Protein AF-A0A6C2U5G4-F1 (afdb_monomer)

Secondary structure (DSSP, 8-state):
-EEEEEEEEES-SSS-HHHHHHGGG-SEEEEE-SSSS--HHHHHHHHHHHHHHTPEEEEE---S-GGGTT-S-----HHHHHHHHHHHHHHHHHHHHHTT--EEEEE--HHHHHHHTT-HHHHHHHHHHHHHH-TT-EEEEETT-HHHHHHHHHT-EEEEEEETTB-B-TTSPBPPTTSTTSB---HHHHHHHHHIIIIISEEEBTTSPEEE---SEEEE--SSHHHHHHHHHHHHHHHHTTEEE--TT--PPEEEESSSSEEEEE--S---HHHHHHHHHHHHHHTT-TTEEEEEE-SSEEEEEE-TTT--HHHHHHHHHHSPTT-SPPPPPPEEEEEEB---TTHHHHHHHTT--HHHHHHHHHH--EEEEEE-SSTT-EEEE---GGG-BPPPSS-EEEE-TTEEEEEBTEEEE-SS-EEE-SEEEEE--S-SB-TTSSS-BS--TT-EEEEEE--HHHHHTT-

Solvent-accessible surface area (backbone atoms only — not comparable to full-atom values): 23933 Å² total; per-residue (Å²): 129,54,67,36,15,32,33,33,77,31,26,61,52,93,81,48,61,47,50,64,68,32,49,80,55,41,16,30,37,26,32,24,41,49,34,22,32,32,46,78,65,36,35,45,51,45,49,53,53,28,58,77,64,70,27,42,40,21,29,20,32,35,37,83,31,54,93,60,55,7,54,61,79,74,95,62,53,70,68,56,47,36,50,54,40,50,50,22,41,51,51,48,39,53,50,27,45,78,68,80,44,67,60,47,32,37,33,58,25,58,22,51,36,59,59,29,35,74,30,42,70,61,22,30,55,37,31,41,51,48,34,71,75,40,64,80,37,27,38,48,24,52,31,94,20,29,33,28,52,17,20,30,76,48,44,27,45,51,28,25,32,38,58,42,42,51,32,26,35,83,87,57,44,74,39,57,80,90,43,92,71,17,58,52,84,49,65,70,59,19,51,53,44,40,47,35,23,60,76,67,33,26,40,70,18,66,88,78,45,77,42,83,42,54,48,34,24,36,53,48,60,39,89,42,74,68,40,31,51,49,45,49,52,52,46,54,51,33,52,75,71,59,29,45,76,35,53,56,82,70,69,65,68,44,77,46,76,60,67,85,43,27,39,34,41,30,43,79,91,42,90,41,53,32,40,32,52,50,42,51,19,51,49,60,59,50,61,90,41,85,37,59,76,48,78,49,65,43,56,30,27,33,40,37,30,38,40,60,93,68,40,48,72,67,60,52,51,51,55,57,72,69,51,57,91,66,73,26,82,73,78,80,65,49,79,44,78,41,54,25,28,74,76,23,91,31,31,62,54,54,11,58,76,55,77,45,50,56,68,50,47,54,46,56,55,34,74,33,66,26,41,27,53,28,63,52,103,46,77,45,20,48,47,36,39,65,54,59,76,76,66,50,33,69,52,48,95,71,54,39,82,66,37,58,50,23,32,26,29,33,39,38,71,31,45,41,47,34,36,51,68,39,62,45,32,51,38,33,33,19,36,29,66,64,78,28,46,39,89,87,45,97,70,35,48,71,74,54,68,53,26,32,38,30,39,40,80,43,52,67,70,62,39,60,72,64,102

Radius of gyration: 24.54 Å; Cα contacts (8 Å, |Δi|>4): 1038; chains: 1; bounding box: 60×55×72 Å

Sequence (467 aa):
MRTIDLNADLGELDDGSLDAAVMPFISSANIACGAHAGTPETMRRTVRLARQHGVAIGAHPGYPDPGNFGRTSMALSIDELCAVVCGQVALLKSIAAGEGATVRHVKLHGALYNDLASDYGRSLALCRSIQRLDPALRLIAFSNSATARAAEDAGLVAVHEVFADRAYTSEGRLVPRSQPGAVIHDESASLAQVEMMVLRQKVPTVGSTLLPIQADSVCVHGDNPSAIAFVASLRKFFEKQGIAVQQAGEHRFSFSPLGERSLLARLPSRIAKSTHRRIRGLQLALEGTAGIRELVPCYSELKIDFDPSRVSFDELRHRIEELPEGAAGLPKPRLVEVPVCYDGPDLSLVAQHNGLSVVDVVRLHGESVYWVYMLGFAPGFAYLGGLDARLATPRLESPRLSVPAGSVGIAGNQTGIYPLASPGGWNIIGRTPLTLFNPAAEKPFLFDPGDEVRFVPVSAEAFDAHG

Structure (mmCIF, N/CA/C/O backbone):
data_AF-A0A6C2U5G4-F1
#
_entry.id   AF-A0A6C2U5G4-F1
#
loop_
_atom_site.group_PDB
_atom_site.id
_atom_site.type_symbol
_atom_site.label_atom_id
_atom_site.label_alt_id
_atom_site.label_comp_id
_atom_site.label_asym_id
_atom_site.label_entity_id
_atom_site.label_seq_id
_atom_site.pdbx_PDB_ins_code
_atom_site.Cartn_x
_atom_site.Cartn_y
_atom_site.Cartn_z
_atom_site.occupancy
_atom_site.B_iso_or_equiv
_atom_site.auth_seq_id
_atom_site.auth_comp_id
_atom_site.auth_asym_id
_atom_site.auth_atom_id
_atom_site.pdbx_PDB_model_num
ATOM 1 N N . MET A 1 1 ? -17.140 11.127 1.673 1.00 58.47 1 MET A N 1
ATOM 2 C CA . MET A 1 1 ? -16.569 12.046 2.681 1.00 58.47 1 MET A CA 1
ATOM 3 C C . MET A 1 1 ? -15.061 11.837 2.698 1.00 58.47 1 MET A C 1
ATOM 5 O O . MET A 1 1 ? -14.648 10.696 2.529 1.00 58.47 1 MET A O 1
ATOM 9 N N . ARG A 1 2 ? -14.248 12.898 2.788 1.00 76.56 2 ARG A N 1
ATOM 10 C CA . ARG A 1 2 ? -12.782 12.760 2.859 1.00 76.56 2 ARG A CA 1
ATOM 11 C C . ARG A 1 2 ? -12.395 12.369 4.283 1.00 76.56 2 ARG A C 1
ATOM 13 O O . ARG A 1 2 ? -13.060 12.790 5.225 1.00 76.56 2 ARG A O 1
ATOM 20 N N . THR A 1 3 ? -11.353 11.565 4.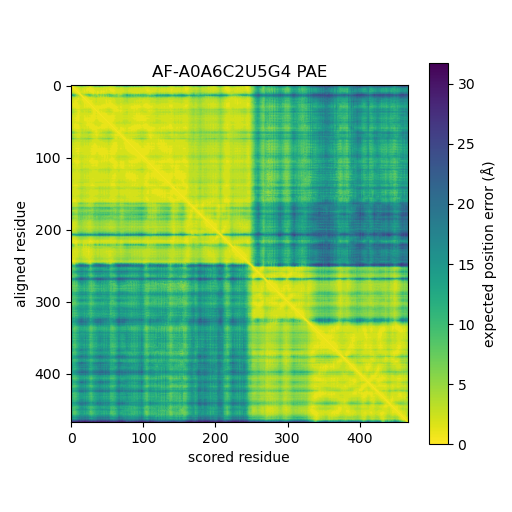430 1.00 86.69 3 THR A N 1
ATOM 21 C CA . THR A 1 3 ? -10.922 11.023 5.720 1.00 86.69 3 THR A CA 1
ATOM 22 C C . THR A 1 3 ? -9.434 11.267 5.904 1.00 86.69 3 THR A C 1
ATOM 24 O O . THR A 1 3 ? -8.699 11.263 4.915 1.00 86.69 3 THR A O 1
ATOM 27 N N . ILE A 1 4 ? -8.995 11.452 7.143 1.00 91.88 4 ILE A N 1
ATOM 28 C CA . ILE A 1 4 ? -7.580 11.570 7.500 1.00 91.88 4 ILE A CA 1
ATOM 29 C C . ILE A 1 4 ? -7.332 10.871 8.832 1.00 91.88 4 ILE A C 1
ATOM 31 O O . ILE A 1 4 ? -8.180 10.918 9.719 1.00 91.88 4 ILE A O 1
ATOM 35 N N . ASP A 1 5 ? -6.179 10.236 8.975 1.00 95.31 5 ASP A N 1
ATOM 36 C CA . ASP A 1 5 ? -5.752 9.679 10.253 1.00 95.31 5 ASP A CA 1
ATOM 37 C C . ASP A 1 5 ? -4.885 10.669 11.022 1.00 95.31 5 ASP A C 1
ATOM 39 O O . ASP A 1 5 ? -4.050 11.364 10.445 1.00 95.31 5 ASP A O 1
ATOM 43 N N . LEU A 1 6 ? -5.082 10.719 12.334 1.00 95.94 6 LEU A N 1
ATOM 44 C CA . LEU A 1 6 ? -4.170 11.356 13.272 1.00 95.94 6 LEU A CA 1
ATOM 45 C C . LEU A 1 6 ? -3.515 10.256 14.097 1.00 95.94 6 LEU A C 1
ATOM 47 O O . LEU A 1 6 ? -4.218 9.551 14.828 1.00 95.94 6 LEU A O 1
ATOM 51 N N . ASN A 1 7 ? -2.193 10.115 13.981 1.00 96.81 7 ASN A N 1
ATOM 52 C CA . ASN A 1 7 ? -1.442 9.104 14.717 1.00 96.81 7 ASN A CA 1
ATOM 53 C C . ASN A 1 7 ? -0.447 9.721 15.706 1.00 96.81 7 ASN A C 1
ATOM 55 O O . ASN A 1 7 ? 0.178 10.733 15.397 1.00 96.81 7 ASN A O 1
ATOM 59 N N . ALA A 1 8 ? -0.293 9.095 16.874 1.00 95.75 8 ALA A N 1
ATOM 60 C CA . ALA A 1 8 ? 0.674 9.500 17.894 1.00 95.75 8 ALA A CA 1
ATOM 61 C C . ALA A 1 8 ? 1.457 8.300 18.435 1.00 95.75 8 ALA A C 1
ATOM 63 O O . ALA A 1 8 ? 0.916 7.197 18.559 1.00 95.75 8 ALA A O 1
ATOM 64 N N . ASP A 1 9 ? 2.719 8.538 18.785 1.00 96.06 9 ASP A N 1
ATOM 65 C CA . ASP A 1 9 ? 3.602 7.555 19.414 1.00 96.06 9 ASP A CA 1
ATOM 66 C C . ASP A 1 9 ? 3.361 7.576 20.933 1.00 96.06 9 ASP A C 1
ATOM 68 O O . ASP A 1 9 ? 3.499 8.624 21.559 1.00 96.06 9 ASP A O 1
ATOM 72 N N . LEU A 1 10 ? 2.929 6.444 21.505 1.00 96.31 10 LEU A N 1
ATOM 73 C CA . LEU A 1 10 ? 2.419 6.312 22.878 1.00 96.31 10 LEU A CA 1
ATOM 74 C C . LEU A 1 10 ? 3.018 5.093 23.599 1.00 96.31 10 LEU A C 1
ATOM 76 O O . LEU A 1 10 ? 3.659 4.226 23.001 1.00 96.31 10 LEU A O 1
ATOM 80 N N . GLY A 1 11 ? 2.767 4.980 24.904 1.00 95.00 11 GLY A N 1
ATOM 81 C CA . GLY A 1 11 ? 3.262 3.877 25.733 1.00 95.00 11 GLY A CA 1
ATOM 82 C C . GLY A 1 11 ? 4.766 3.943 26.002 1.00 95.00 11 GLY A C 1
ATOM 83 O O . GLY A 1 11 ? 5.347 2.959 26.465 1.00 95.00 11 GLY A O 1
ATOM 84 N N . GLU A 1 12 ? 5.383 5.090 25.708 1.00 92.88 12 GLU A N 1
ATOM 85 C CA . GLU A 1 12 ? 6.814 5.350 25.872 1.00 92.88 12 GLU A CA 1
ATOM 86 C C . GLU A 1 12 ? 7.179 5.852 27.277 1.00 92.88 12 GLU A C 1
ATOM 88 O O . GLU A 1 12 ? 8.333 5.733 27.683 1.00 92.88 12 GLU A O 1
ATOM 93 N N . LEU A 1 13 ? 6.203 6.392 28.018 1.00 88.12 13 LEU A N 1
ATOM 94 C CA . LEU A 1 13 ? 6.383 6.960 29.356 1.00 88.12 13 LEU A CA 1
ATOM 95 C C . LEU A 1 13 ? 5.685 6.122 30.432 1.00 88.12 13 LEU A C 1
ATOM 97 O O . LEU A 1 13 ? 4.590 5.588 30.227 1.00 88.12 13 LEU A O 1
ATOM 101 N N . ASP A 1 14 ? 6.288 6.077 31.619 1.00 79.50 14 ASP A N 1
ATOM 102 C CA . ASP A 1 14 ? 5.795 5.260 32.728 1.00 79.50 14 ASP A CA 1
ATOM 103 C C . ASP A 1 14 ? 4.494 5.792 33.339 1.00 79.50 14 ASP A C 1
ATOM 105 O O . ASP A 1 14 ? 3.659 4.986 33.735 1.00 79.50 14 ASP A O 1
ATOM 109 N N . ASP A 1 15 ? 4.237 7.106 33.366 1.00 84.62 15 ASP A N 1
ATOM 110 C CA . ASP A 1 15 ? 3.027 7.666 34.000 1.00 84.62 15 ASP A CA 1
ATOM 111 C C . ASP A 1 15 ? 1.753 7.584 33.134 1.00 84.62 15 ASP A C 1
ATOM 113 O O . ASP A 1 15 ? 0.649 7.475 33.670 1.00 84.62 15 ASP A O 1
ATOM 117 N N . GLY A 1 16 ? 1.888 7.571 31.802 1.00 84.31 16 GLY A N 1
ATOM 118 C CA . GLY A 1 16 ? 0.773 7.506 30.845 1.00 84.31 16 GLY A CA 1
ATOM 119 C C . GLY A 1 16 ? -0.213 8.681 30.900 1.00 84.31 16 GLY A C 1
ATOM 120 O O . GLY A 1 16 ? -1.283 8.608 30.296 1.00 84.31 16 GLY A O 1
ATOM 121 N N . SER A 1 17 ? 0.110 9.753 31.622 1.00 89.00 17 SER A N 1
ATOM 122 C CA . SER A 1 17 ? -0.747 10.931 31.783 1.00 89.00 17 SER A CA 1
ATOM 123 C C . SER A 1 17 ? -0.909 11.690 30.465 1.00 89.00 17 SER A C 1
ATOM 125 O O . SER A 1 17 ? -2.014 12.089 30.097 1.00 89.00 17 SER A O 1
ATOM 127 N N . LEU A 1 18 ? 0.186 11.815 29.716 1.00 90.81 18 LEU A N 1
ATOM 128 C CA . LEU A 1 18 ? 0.208 12.420 28.391 1.00 90.81 18 LEU A CA 1
ATOM 129 C C . LEU A 1 18 ? -0.492 11.544 27.346 1.00 90.81 18 LEU A C 1
ATOM 131 O O . LEU A 1 18 ? -1.281 12.066 26.557 1.00 90.81 18 LEU A O 1
ATOM 135 N N . ASP A 1 19 ? -0.307 10.218 27.409 1.00 93.62 19 ASP A N 1
ATOM 136 C CA . ASP A 1 19 ? -1.062 9.267 26.583 1.00 93.62 19 ASP A CA 1
ATOM 137 C C . ASP A 1 19 ? -2.572 9.477 26.761 1.00 93.62 19 ASP A C 1
ATOM 139 O O . ASP A 1 19 ? -3.305 9.602 25.781 1.00 93.62 19 ASP A O 1
ATOM 143 N N . ALA A 1 20 ? -3.039 9.563 28.013 1.00 94.94 20 ALA A N 1
ATOM 144 C CA . ALA A 1 20 ? -4.447 9.791 28.337 1.00 94.94 20 ALA A CA 1
ATOM 145 C C . ALA A 1 20 ? -4.966 11.136 27.819 1.00 94.94 20 ALA A C 1
ATOM 147 O O . ALA A 1 20 ? -6.109 11.221 27.371 1.00 94.94 20 ALA A O 1
ATOM 148 N N . ALA A 1 21 ? -4.133 12.175 27.849 1.00 95.38 21 ALA A N 1
ATOM 149 C CA . ALA A 1 21 ? -4.515 13.507 27.406 1.00 95.38 21 ALA A CA 1
ATOM 150 C C . ALA A 1 21 ? -4.627 13.628 25.876 1.00 95.38 21 ALA A C 1
ATOM 152 O O . ALA A 1 21 ? -5.499 14.349 25.392 1.00 95.38 21 ALA A O 1
ATOM 153 N N . VAL A 1 22 ? -3.784 12.927 25.108 1.00 95.69 22 VAL A N 1
ATOM 154 C CA . VAL A 1 22 ? -3.800 12.995 23.634 1.00 95.69 22 VAL A CA 1
ATOM 155 C C . VAL A 1 22 ? -4.775 12.000 22.988 1.00 95.69 22 VAL A C 1
ATOM 157 O O . VAL A 1 22 ? -5.325 12.295 21.924 1.00 95.69 22 VAL A O 1
ATOM 160 N N . MET A 1 23 ? -5.049 10.858 23.637 1.00 96.44 23 MET A N 1
ATOM 161 C CA . MET A 1 23 ? -5.893 9.774 23.101 1.00 96.44 23 MET A CA 1
ATOM 162 C C . MET A 1 23 ? -7.252 10.228 22.524 1.00 96.44 23 MET A C 1
ATOM 164 O O . MET A 1 23 ? -7.617 9.749 21.450 1.00 96.44 23 MET A O 1
ATOM 168 N N . PRO A 1 24 ? -8.010 11.158 23.144 1.00 96.38 24 PRO A N 1
ATOM 169 C CA . PRO A 1 24 ? -9.318 11.571 22.625 1.00 96.38 24 PRO A CA 1
ATOM 170 C C . PRO A 1 24 ? -9.262 12.281 21.266 1.00 96.38 24 PRO A C 1
ATOM 172 O O . PRO A 1 24 ? -10.285 12.392 20.587 1.00 96.38 24 PRO A O 1
ATOM 175 N N . PHE A 1 25 ? -8.097 12.805 20.877 1.00 96.31 25 PHE A N 1
ATOM 176 C CA . PHE A 1 25 ? -7.948 13.624 19.676 1.00 96.31 25 PHE A CA 1
ATOM 177 C C . PHE A 1 25 ? -7.418 12.846 18.471 1.00 96.31 25 PHE A C 1
ATOM 179 O O . PHE A 1 25 ? -7.603 13.301 17.342 1.00 96.31 25 PHE A O 1
ATOM 186 N N . ILE A 1 26 ? -6.845 11.663 18.679 1.00 96.50 26 ILE A N 1
ATOM 187 C CA . ILE A 1 26 ? -6.238 10.841 17.625 1.00 96.50 26 ILE A CA 1
ATOM 188 C C . ILE A 1 26 ? -7.194 9.751 17.120 1.00 96.50 26 ILE A C 1
ATOM 190 O O . ILE A 1 26 ? -8.274 9.540 17.674 1.00 96.50 26 ILE A O 1
ATOM 194 N N . SER A 1 27 ? -6.807 9.074 16.041 1.00 96.69 27 SER A N 1
ATOM 195 C CA . SER A 1 27 ? -7.495 7.891 15.505 1.00 96.69 27 SER A CA 1
ATOM 196 C C . SER A 1 27 ? -6.624 6.637 15.501 1.00 96.69 27 SER A C 1
ATOM 198 O O . SER A 1 27 ? -7.174 5.536 15.478 1.00 96.69 27 SER A O 1
ATOM 200 N N . SER A 1 28 ? -5.298 6.784 15.599 1.00 97.81 28 SER A N 1
ATOM 201 C CA . SER A 1 28 ? -4.344 5.673 15.674 1.00 97.81 28 SER A CA 1
ATOM 202 C C . SER A 1 28 ? -3.267 5.913 16.740 1.00 97.81 28 SER A C 1
ATOM 204 O O . SER A 1 28 ? -2.694 6.992 16.827 1.00 97.81 28 SER A O 1
ATOM 206 N N . ALA A 1 29 ? -2.950 4.893 17.532 1.00 97.94 29 ALA A N 1
ATOM 207 C CA . ALA A 1 29 ? -1.893 4.910 18.541 1.00 97.94 29 ALA A CA 1
ATOM 208 C C . ALA A 1 29 ? -0.766 3.949 18.148 1.00 97.94 29 ALA A C 1
ATOM 210 O O . ALA A 1 29 ? -1.015 2.760 17.946 1.00 97.94 29 ALA A O 1
ATOM 211 N N . ASN A 1 30 ? 0.470 4.440 18.076 1.00 98.31 30 ASN A N 1
ATOM 212 C CA . ASN A 1 30 ? 1.660 3.621 17.849 1.00 98.31 30 ASN A CA 1
ATOM 213 C C . ASN A 1 30 ? 2.282 3.303 19.211 1.00 98.31 30 ASN A C 1
ATOM 215 O O . ASN A 1 30 ? 2.922 4.154 19.818 1.00 98.31 30 ASN A O 1
ATOM 219 N N . ILE A 1 31 ? 2.073 2.087 19.710 1.00 98.44 31 ILE A N 1
ATOM 220 C CA . ILE A 1 31 ? 2.441 1.700 21.074 1.00 98.44 31 ILE A CA 1
ATOM 221 C C . ILE A 1 31 ? 3.845 1.093 21.099 1.00 98.44 31 ILE A C 1
ATOM 223 O O . ILE A 1 31 ? 4.120 0.119 20.390 1.00 98.44 31 ILE A O 1
ATOM 227 N N . ALA A 1 32 ? 4.722 1.646 21.937 1.00 98.19 32 ALA A N 1
ATOM 228 C CA . ALA A 1 32 ? 6.081 1.152 22.134 1.00 98.19 32 ALA A CA 1
ATOM 229 C C . ALA A 1 32 ? 6.118 -0.328 22.554 1.00 98.19 32 ALA A C 1
ATOM 231 O O . ALA A 1 32 ? 5.276 -0.796 23.321 1.00 98.19 32 ALA A O 1
ATOM 232 N N . CYS A 1 33 ? 7.087 -1.078 22.022 1.00 98.25 33 CYS A N 1
ATOM 233 C CA . CYS A 1 33 ? 7.109 -2.545 22.086 1.00 98.25 33 CYS A CA 1
ATOM 234 C C . CYS A 1 33 ? 8.272 -3.128 22.916 1.00 98.25 33 CYS A C 1
ATOM 236 O O . CYS A 1 33 ? 8.570 -4.316 22.804 1.00 98.25 33 CYS A O 1
ATOM 238 N N . GLY A 1 34 ? 8.923 -2.319 23.755 1.00 95.94 34 GLY A N 1
ATOM 239 C CA . GLY A 1 34 ? 9.915 -2.763 24.739 1.00 95.94 34 GLY A CA 1
ATOM 240 C C . GLY A 1 34 ? 11.371 -2.764 24.280 1.00 95.94 34 GLY A C 1
ATOM 241 O O . GLY A 1 34 ? 12.250 -2.991 25.105 1.00 95.94 34 GLY A O 1
ATOM 242 N N . ALA A 1 35 ? 11.654 -2.503 23.000 1.00 96.19 35 ALA A N 1
ATOM 243 C CA . ALA A 1 35 ? 13.033 -2.432 22.509 1.00 96.19 35 ALA A CA 1
ATOM 244 C C . ALA A 1 35 ? 13.661 -1.046 22.718 1.00 96.19 35 ALA A C 1
ATOM 246 O O . ALA A 1 35 ? 14.793 -0.953 23.183 1.00 96.19 35 ALA A O 1
ATOM 247 N N . HIS A 1 36 ? 12.930 0.023 22.394 1.00 96.81 36 HIS A N 1
ATOM 248 C CA . HIS A 1 36 ? 13.376 1.402 22.616 1.00 96.81 36 HIS A CA 1
ATOM 249 C C . HIS A 1 36 ? 12.750 2.025 23.867 1.00 96.81 36 HIS A C 1
ATOM 251 O O . HIS A 1 36 ? 13.401 2.804 24.554 1.00 96.81 36 HIS A O 1
ATOM 257 N N . ALA A 1 37 ? 11.493 1.675 24.146 1.00 96.12 37 ALA A N 1
ATOM 258 C CA . ALA A 1 37 ? 10.713 2.128 25.289 1.00 96.12 37 ALA A CA 1
ATOM 259 C C . ALA A 1 37 ? 9.527 1.181 25.545 1.00 96.12 37 ALA A C 1
ATOM 261 O O . ALA A 1 37 ? 9.187 0.339 24.705 1.00 96.12 37 ALA A O 1
ATOM 262 N N . GLY A 1 38 ? 8.871 1.366 26.689 1.00 95.38 38 GLY A N 1
ATOM 263 C CA . GLY A 1 38 ? 7.671 0.637 27.088 1.00 95.38 38 GLY A CA 1
ATOM 264 C C . GLY A 1 38 ? 7.944 -0.703 27.775 1.00 95.38 38 GLY A C 1
ATOM 265 O O . GLY A 1 38 ? 8.974 -1.345 27.594 1.00 95.38 38 GLY A O 1
ATOM 266 N N . THR A 1 39 ? 6.985 -1.145 28.579 1.00 96.56 39 THR A N 1
ATOM 267 C CA . THR A 1 39 ? 6.990 -2.435 29.277 1.00 96.56 39 THR A CA 1
ATOM 268 C C . THR A 1 39 ? 5.673 -3.162 28.997 1.00 96.56 39 THR A C 1
ATOM 270 O O . THR A 1 39 ? 4.717 -2.542 28.525 1.00 96.56 39 THR A O 1
ATOM 273 N N . PRO A 1 40 ? 5.546 -4.467 29.301 1.00 97.38 40 PRO A N 1
ATOM 274 C CA . PRO A 1 40 ? 4.259 -5.152 29.175 1.00 97.38 40 PRO A CA 1
ATOM 275 C C . PRO A 1 40 ? 3.113 -4.468 29.940 1.00 97.38 40 PRO A C 1
ATOM 277 O O . PRO A 1 40 ? 1.956 -4.552 29.526 1.00 97.38 40 PRO A O 1
ATOM 280 N N . GLU A 1 41 ? 3.425 -3.778 31.041 1.00 96.50 41 GLU A N 1
ATOM 281 C CA . GLU A 1 41 ? 2.456 -3.002 31.814 1.00 96.50 41 GLU A CA 1
ATOM 282 C C . GLU A 1 41 ? 2.037 -1.722 31.083 1.00 96.50 41 GLU A C 1
ATOM 284 O O . GLU A 1 41 ? 0.833 -1.493 30.917 1.00 96.50 41 GLU A O 1
ATOM 289 N N . THR A 1 42 ? 2.992 -0.930 30.573 1.00 97.12 42 THR A N 1
ATOM 290 C CA . THR A 1 42 ? 2.657 0.292 29.820 1.00 97.12 42 THR A CA 1
ATOM 291 C C . THR A 1 42 ? 1.891 -0.048 28.543 1.00 97.12 42 THR A C 1
ATOM 293 O O . THR A 1 42 ? 0.858 0.564 28.282 1.00 97.12 42 THR A O 1
ATOM 296 N N . MET A 1 43 ? 2.290 -1.100 27.817 1.00 98.38 43 MET A N 1
ATOM 297 C CA . MET A 1 43 ? 1.569 -1.601 26.640 1.00 98.38 43 MET A CA 1
ATOM 298 C C . MET A 1 43 ? 0.113 -1.932 26.971 1.00 98.38 43 MET A C 1
ATOM 300 O O . MET A 1 43 ? -0.799 -1.492 26.273 1.00 98.38 43 MET A O 1
ATOM 304 N N . ARG A 1 44 ? -0.131 -2.682 28.055 1.00 98.12 44 ARG A N 1
ATOM 305 C CA . ARG A 1 44 ? -1.485 -3.069 28.475 1.00 98.12 44 ARG A CA 1
ATOM 306 C C . ARG A 1 44 ? -2.334 -1.855 28.838 1.00 98.12 44 ARG A C 1
ATOM 308 O O . ARG A 1 44 ? -3.497 -1.782 28.440 1.00 98.12 44 ARG A O 1
ATOM 315 N N . ARG A 1 45 ? -1.762 -0.895 29.571 1.00 97.44 45 ARG A N 1
ATOM 316 C CA . ARG A 1 45 ? -2.437 0.361 29.916 1.00 97.44 45 ARG A CA 1
ATOM 317 C C . ARG A 1 45 ? -2.817 1.147 28.662 1.00 97.44 45 ARG A C 1
ATOM 319 O O . ARG A 1 45 ? -3.982 1.512 28.520 1.00 97.44 45 ARG A O 1
ATOM 326 N N . THR A 1 46 ? -1.875 1.364 27.747 1.00 98.06 46 THR A N 1
ATOM 327 C CA . THR A 1 46 ? -2.110 2.143 26.522 1.00 98.06 46 THR A CA 1
ATOM 328 C C . THR A 1 46 ? -3.096 1.431 25.589 1.00 98.06 46 THR A C 1
ATOM 330 O O . THR A 1 46 ? -3.965 2.084 25.017 1.00 98.06 46 THR A O 1
ATOM 333 N N . VAL A 1 47 ? -3.075 0.093 25.513 1.00 98.44 47 VAL A N 1
ATOM 334 C CA . VAL A 1 47 ? -4.098 -0.703 24.808 1.00 98.44 47 VAL A CA 1
ATOM 335 C C . VAL A 1 47 ? -5.492 -0.474 25.396 1.00 98.44 47 VAL A C 1
ATOM 337 O O . VAL A 1 47 ? -6.434 -0.215 24.648 1.00 98.44 47 VAL A O 1
ATOM 340 N N . ARG A 1 48 ? -5.652 -0.557 26.724 1.00 97.94 48 ARG A N 1
ATOM 341 C CA . ARG A 1 48 ? -6.950 -0.323 27.384 1.00 97.94 48 ARG A CA 1
ATOM 342 C C . ARG A 1 48 ? -7.472 1.080 27.109 1.00 97.94 48 ARG A C 1
ATOM 344 O O . ARG A 1 48 ? -8.643 1.236 26.773 1.00 97.94 48 ARG A O 1
ATOM 351 N N . LEU A 1 49 ? -6.593 2.070 27.211 1.00 97.38 49 LEU A N 1
ATOM 352 C CA . LEU A 1 49 ? -6.911 3.463 26.936 1.00 97.38 49 LEU A CA 1
ATOM 353 C C . LEU A 1 49 ? -7.343 3.662 25.472 1.00 97.38 49 LEU A C 1
ATOM 355 O O . LEU A 1 49 ? -8.384 4.260 25.215 1.00 97.38 49 LEU A O 1
ATOM 359 N N . ALA A 1 50 ? -6.616 3.087 24.511 1.00 97.75 50 ALA A N 1
ATOM 360 C CA . ALA A 1 50 ? -6.989 3.151 23.099 1.00 97.75 50 ALA A CA 1
ATOM 361 C C . ALA A 1 50 ? -8.369 2.521 22.842 1.00 97.75 50 ALA A C 1
ATOM 363 O O . ALA A 1 50 ? -9.205 3.116 22.163 1.00 97.75 50 ALA A O 1
ATOM 364 N N . ARG A 1 51 ? -8.666 1.366 23.460 1.00 97.06 51 ARG A N 1
ATOM 365 C CA . ARG A 1 51 ? -9.994 0.730 23.369 1.00 97.06 51 ARG A CA 1
ATOM 366 C C . ARG A 1 51 ? -11.109 1.615 23.922 1.00 97.06 51 ARG A C 1
ATOM 368 O O . ARG A 1 51 ? -12.161 1.699 23.297 1.00 97.06 51 ARG A O 1
ATOM 375 N N . GLN A 1 52 ? -10.891 2.264 25.068 1.00 96.94 52 GLN A N 1
ATOM 376 C CA . GLN A 1 52 ? -11.880 3.157 25.688 1.00 96.94 52 GLN A CA 1
ATOM 377 C C . GLN A 1 52 ? -12.278 4.314 24.765 1.00 96.94 52 GLN A C 1
ATOM 379 O O . GLN A 1 52 ? -13.434 4.729 24.774 1.00 96.94 52 GLN A O 1
ATOM 384 N N . HIS A 1 53 ? -11.343 4.798 23.946 1.00 96.75 53 HIS A N 1
ATOM 385 C CA . HIS A 1 53 ? -11.560 5.908 23.019 1.00 96.75 53 HIS A CA 1
ATOM 386 C C . HIS A 1 53 ? -11.850 5.477 21.572 1.00 96.75 53 HIS A C 1
ATOM 388 O O . HIS A 1 53 ? -12.031 6.336 20.713 1.00 96.75 53 HIS A O 1
ATOM 394 N N . GLY A 1 54 ? -11.903 4.172 21.279 1.00 94.81 54 GLY A N 1
ATOM 395 C CA . GLY A 1 54 ? -12.080 3.675 19.910 1.00 94.81 54 GLY A CA 1
ATOM 396 C C . GLY A 1 54 ? -10.902 3.991 18.978 1.00 94.81 54 GLY A C 1
ATOM 397 O O . GLY A 1 54 ? -11.085 4.068 17.766 1.00 94.81 54 GLY A O 1
ATOM 398 N N . VAL A 1 55 ? -9.704 4.186 19.535 1.00 97.19 55 VAL A N 1
ATOM 399 C CA . VAL A 1 55 ? -8.469 4.470 18.794 1.00 97.19 55 VAL A CA 1
ATOM 400 C C . VAL A 1 55 ? -7.848 3.165 18.303 1.00 97.19 55 VAL A C 1
ATOM 402 O O . VAL A 1 55 ? -7.748 2.182 19.043 1.00 97.19 55 VAL A O 1
ATOM 405 N N . ALA A 1 56 ? -7.410 3.147 17.045 1.00 97.25 56 ALA A N 1
ATOM 406 C CA . ALA A 1 56 ? -6.762 1.988 16.457 1.00 97.25 56 ALA A CA 1
ATOM 407 C C . ALA A 1 56 ? -5.388 1.729 17.087 1.00 97.25 56 ALA A C 1
ATOM 409 O O . ALA A 1 56 ? -4.572 2.633 17.239 1.00 97.25 56 ALA A O 1
ATOM 410 N N . ILE A 1 57 ? -5.117 0.471 17.426 1.00 98.38 57 ILE A N 1
ATOM 411 C CA . ILE A 1 57 ? -3.878 0.063 18.093 1.00 98.38 57 ILE A CA 1
ATOM 412 C C . ILE A 1 57 ? -2.854 -0.373 17.048 1.00 98.38 57 ILE A C 1
ATOM 414 O O . ILE A 1 57 ? -3.142 -1.256 16.241 1.00 98.38 57 ILE A O 1
ATOM 418 N N . GLY A 1 58 ? -1.645 0.177 17.104 1.00 98.38 58 GLY A N 1
ATOM 419 C CA . GLY A 1 58 ? -0.520 -0.217 16.267 1.00 98.38 58 GLY A CA 1
ATOM 420 C C . GLY A 1 58 ? 0.738 -0.510 17.063 1.00 98.38 58 GLY A C 1
ATOM 421 O O . GLY A 1 58 ? 0.942 0.030 18.148 1.00 98.38 58 GLY A O 1
ATOM 422 N N . ALA A 1 59 ? 1.594 -1.363 16.511 1.00 98.75 59 ALA A N 1
ATOM 423 C CA . ALA A 1 59 ? 2.918 -1.612 17.060 1.00 98.75 59 ALA A CA 1
ATOM 424 C C . ALA A 1 59 ? 3.890 -0.510 16.641 1.00 98.75 59 ALA A C 1
ATOM 426 O O . ALA A 1 59 ? 3.948 -0.151 15.461 1.00 98.75 59 ALA A O 1
ATOM 427 N N . HIS A 1 60 ? 4.689 -0.038 17.598 1.00 98.69 60 HIS A N 1
ATOM 428 C CA . HIS A 1 60 ? 5.761 0.926 17.376 1.00 98.69 60 HIS A CA 1
ATOM 429 C C . HIS A 1 60 ? 7.146 0.310 17.623 1.00 98.69 60 HIS A C 1
ATOM 431 O O . HIS A 1 60 ? 7.790 0.617 18.627 1.00 98.69 60 HIS A O 1
ATOM 437 N N . PRO A 1 61 ? 7.594 -0.632 16.770 1.00 98.56 61 PRO A N 1
ATOM 438 C CA . PRO A 1 61 ? 8.860 -1.316 16.967 1.00 98.56 61 PRO A CA 1
ATOM 439 C C . PRO A 1 61 ? 10.050 -0.410 16.639 1.00 98.56 61 PRO A C 1
ATOM 441 O O . PRO A 1 61 ? 10.070 0.266 15.607 1.00 98.56 61 PRO A O 1
ATOM 444 N N . GLY A 1 62 ? 11.068 -0.456 17.491 1.00 97.94 62 GLY A N 1
ATOM 445 C CA . GLY A 1 62 ? 12.316 0.288 17.335 1.00 97.94 62 GLY A CA 1
ATOM 446 C C . GLY A 1 62 ? 13.547 -0.606 17.357 1.00 97.94 62 GLY A C 1
ATOM 447 O O . GLY A 1 62 ? 13.456 -1.829 17.503 1.00 97.94 62 GLY A O 1
ATOM 448 N N . TYR A 1 63 ? 14.715 0.017 17.221 1.00 98.31 63 TYR A N 1
ATOM 449 C CA . TYR A 1 63 ? 15.973 -0.647 17.546 1.00 98.31 63 TYR A CA 1
ATOM 450 C C . TYR A 1 63 ? 16.037 -0.990 19.050 1.00 98.31 63 TYR A C 1
ATOM 452 O O . TYR A 1 63 ? 15.484 -0.239 19.858 1.00 98.31 63 TYR A O 1
ATOM 460 N N . PRO A 1 64 ? 16.702 -2.097 19.438 1.00 96.81 64 PRO A N 1
ATOM 461 C CA . PRO A 1 64 ? 16.885 -2.505 20.832 1.00 96.81 64 PRO A CA 1
ATOM 462 C C . PRO A 1 64 ? 17.958 -1.652 21.516 1.00 96.81 64 PRO A C 1
ATOM 464 O O . PRO A 1 64 ? 19.041 -2.125 21.852 1.00 96.81 64 PRO A O 1
ATOM 467 N N . ASP A 1 65 ? 17.647 -0.371 21.685 1.00 95.75 65 ASP A N 1
ATOM 468 C CA . ASP A 1 65 ? 18.531 0.645 22.245 1.00 95.75 65 ASP A CA 1
ATOM 469 C C . ASP A 1 65 ? 17.763 1.531 23.240 1.00 95.75 65 ASP A C 1
ATOM 471 O O . ASP A 1 65 ? 17.480 2.699 22.954 1.00 95.75 65 ASP A O 1
ATOM 475 N N . PRO A 1 66 ? 17.384 0.994 24.413 1.00 92.75 66 PRO A N 1
ATOM 476 C CA . PRO A 1 66 ? 16.634 1.761 25.402 1.00 92.75 66 PRO A CA 1
ATOM 477 C C . PRO A 1 66 ? 17.448 2.938 25.961 1.00 92.75 66 PRO A C 1
ATOM 479 O O . PRO A 1 66 ? 16.877 3.964 26.317 1.00 92.75 66 PRO A O 1
ATOM 482 N N . GLY A 1 67 ? 18.785 2.834 25.982 1.00 93.56 67 GLY A N 1
ATOM 483 C CA . GLY A 1 67 ? 19.677 3.889 26.473 1.00 93.56 67 GLY A CA 1
ATOM 484 C C . GLY A 1 67 ? 19.635 5.172 25.637 1.00 93.56 67 GLY A C 1
ATOM 485 O O . GLY A 1 67 ? 19.768 6.257 26.197 1.00 93.56 67 GLY A O 1
ATOM 486 N N . ASN A 1 68 ? 19.395 5.063 24.325 1.00 94.31 68 ASN A N 1
ATOM 487 C CA . ASN A 1 68 ? 19.206 6.216 23.435 1.00 94.31 68 ASN A CA 1
ATOM 488 C C . ASN A 1 68 ? 17.791 6.286 22.846 1.00 94.31 68 ASN A C 1
ATOM 490 O O . ASN A 1 68 ? 17.580 6.925 21.808 1.00 94.31 68 ASN A O 1
ATOM 494 N N . PHE A 1 69 ? 16.820 5.621 23.480 1.00 95.12 69 PHE A N 1
ATOM 495 C CA . PHE A 1 69 ? 15.418 5.633 23.065 1.00 95.12 69 PHE A CA 1
ATOM 496 C C . PHE A 1 69 ? 15.218 5.191 21.604 1.00 95.12 69 PHE A C 1
ATOM 498 O O . PHE A 1 69 ? 14.385 5.735 20.893 1.00 95.12 69 PHE A O 1
ATOM 505 N N . GLY A 1 70 ? 16.034 4.263 21.093 1.00 94.69 70 GLY A N 1
ATOM 506 C CA . GLY A 1 70 ? 15.946 3.781 19.707 1.00 94.69 70 GLY A CA 1
ATOM 507 C C . GLY A 1 70 ? 16.234 4.843 18.635 1.00 94.69 70 GLY A C 1
ATOM 508 O O . GLY A 1 70 ? 15.849 4.671 17.473 1.00 94.69 70 GLY A O 1
ATOM 509 N N . ARG A 1 71 ? 16.887 5.957 19.001 1.00 94.00 71 ARG A N 1
ATOM 510 C CA . ARG A 1 71 ? 17.222 7.071 18.093 1.00 94.00 71 ARG A CA 1
ATOM 511 C C . ARG A 1 71 ? 18.623 6.981 17.485 1.00 94.00 71 ARG A C 1
ATOM 513 O O . ARG A 1 71 ? 18.984 7.863 16.707 1.00 94.00 71 ARG A O 1
ATOM 520 N N . THR A 1 72 ? 19.372 5.922 17.779 1.00 94.19 72 THR A N 1
ATOM 521 C CA . THR A 1 72 ? 20.681 5.638 17.177 1.00 94.19 72 THR A CA 1
ATOM 522 C C . THR A 1 72 ? 20.552 4.522 16.143 1.00 94.19 72 THR A C 1
ATOM 524 O O . THR A 1 72 ? 19.960 3.481 16.426 1.00 94.19 72 THR A O 1
ATOM 527 N N . SER A 1 73 ? 21.097 4.725 14.939 1.00 95.38 73 SER A N 1
ATOM 528 C CA . SER A 1 73 ? 21.115 3.690 13.896 1.00 95.38 73 SER A CA 1
ATOM 529 C C . SER A 1 73 ? 21.971 2.500 14.336 1.00 95.38 73 SER A C 1
ATOM 531 O O . SER A 1 73 ? 23.083 2.675 14.837 1.00 95.38 73 SER A O 1
ATOM 533 N N . MET A 1 74 ? 21.472 1.283 14.119 1.00 95.81 74 MET A N 1
ATOM 534 C CA . MET A 1 74 ? 22.177 0.045 14.454 1.00 95.81 74 MET A CA 1
ATOM 535 C C . MET A 1 74 ? 22.442 -0.790 13.203 1.00 95.81 74 MET A C 1
ATOM 537 O O . MET A 1 74 ? 21.552 -1.032 12.388 1.00 95.81 74 MET A O 1
ATOM 541 N N . ALA A 1 75 ? 23.668 -1.296 13.076 1.00 93.88 75 ALA A N 1
ATOM 542 C CA . ALA A 1 75 ? 24.064 -2.172 11.979 1.00 93.88 75 ALA A CA 1
ATOM 543 C C . ALA A 1 75 ? 23.609 -3.621 12.230 1.00 93.88 75 ALA A C 1
ATOM 545 O O . ALA A 1 75 ? 24.414 -4.490 12.545 1.00 93.88 75 ALA A O 1
ATOM 546 N N . LEU A 1 76 ? 22.306 -3.877 12.102 1.00 96.00 76 LEU A N 1
ATOM 547 C CA . LEU A 1 76 ? 21.752 -5.235 12.118 1.00 96.00 76 LEU A CA 1
ATOM 548 C C . LEU A 1 76 ? 21.855 -5.877 10.727 1.00 96.00 76 LEU A C 1
ATOM 550 O O . LEU A 1 76 ? 21.747 -5.185 9.706 1.00 96.00 76 LEU A O 1
ATOM 554 N N . SER A 1 77 ? 21.995 -7.197 10.656 1.00 97.69 77 SER A N 1
ATOM 555 C CA . SER A 1 77 ? 21.710 -7.946 9.426 1.00 97.69 77 SER A CA 1
ATOM 556 C C . SER A 1 77 ? 20.212 -7.887 9.079 1.00 97.69 77 SER A C 1
ATOM 558 O O . SER A 1 77 ? 19.381 -7.479 9.894 1.00 97.69 77 SER A O 1
ATOM 560 N N . ILE A 1 78 ? 19.838 -8.271 7.852 1.00 97.31 78 ILE A N 1
ATOM 561 C CA . ILE A 1 78 ? 18.425 -8.287 7.426 1.00 97.31 78 ILE A CA 1
ATOM 562 C C . ILE A 1 78 ? 17.604 -9.263 8.281 1.00 97.31 78 ILE A C 1
ATOM 564 O O . ILE A 1 78 ? 16.481 -8.930 8.668 1.00 97.31 78 ILE A O 1
ATOM 568 N N . ASP A 1 79 ? 18.163 -10.429 8.605 1.00 97.06 79 ASP A N 1
ATOM 569 C CA . ASP A 1 79 ? 17.474 -11.450 9.396 1.00 97.06 79 ASP A CA 1
ATOM 570 C C . ASP A 1 79 ? 17.279 -11.000 10.848 1.00 97.06 79 ASP A C 1
ATOM 572 O O . ASP A 1 79 ? 16.172 -11.104 11.379 1.00 97.06 79 ASP A O 1
ATOM 576 N N . GLU A 1 80 ? 18.307 -10.409 11.468 1.00 98.00 80 GLU A N 1
ATOM 577 C CA . GLU A 1 80 ? 18.202 -9.824 12.813 1.00 98.00 80 GLU A CA 1
ATOM 578 C C . GLU A 1 80 ? 17.186 -8.685 12.848 1.00 98.00 80 GLU A C 1
ATOM 580 O O . GLU A 1 80 ? 16.342 -8.638 13.741 1.00 98.00 80 GLU A O 1
ATOM 585 N N . LEU A 1 81 ? 17.218 -7.795 11.851 1.00 98.19 81 LEU A N 1
ATOM 586 C CA . LEU A 1 81 ? 16.252 -6.709 11.724 1.00 98.19 81 LEU A CA 1
ATOM 587 C C . LEU A 1 81 ? 14.815 -7.251 11.659 1.00 98.19 81 LEU A C 1
ATOM 589 O O . LEU A 1 81 ? 13.940 -6.783 12.391 1.00 98.19 81 LEU A O 1
ATOM 593 N N . CYS A 1 82 ? 14.566 -8.248 10.805 1.00 98.31 82 CYS A N 1
ATOM 594 C CA . CYS A 1 82 ? 13.246 -8.861 10.671 1.00 98.31 82 CYS A CA 1
ATOM 595 C C . CYS A 1 82 ? 12.804 -9.537 11.974 1.00 98.31 82 CYS A C 1
ATOM 597 O O . CYS A 1 82 ? 11.653 -9.366 12.378 1.00 98.31 82 CYS A O 1
ATOM 599 N N . ALA A 1 83 ? 13.700 -10.267 12.643 1.00 98.19 83 ALA A N 1
ATOM 600 C CA . ALA A 1 83 ? 13.411 -10.950 13.899 1.00 98.19 83 ALA A CA 1
ATOM 601 C C . ALA A 1 83 ? 13.083 -9.964 15.032 1.00 98.19 83 ALA A C 1
ATOM 603 O O . ALA A 1 83 ? 12.074 -10.133 15.717 1.00 98.19 83 ALA A O 1
ATOM 604 N N . VAL A 1 84 ? 13.878 -8.900 15.184 1.00 98.12 84 VAL A N 1
ATOM 605 C CA . VAL A 1 84 ? 13.673 -7.847 16.191 1.00 98.12 84 VAL A CA 1
ATOM 606 C C . VAL A 1 84 ? 12.328 -7.153 16.001 1.00 98.12 84 VAL A C 1
ATOM 608 O O . VAL A 1 84 ? 11.580 -6.971 16.964 1.00 98.12 84 VAL A O 1
ATOM 611 N N . VAL A 1 85 ? 11.989 -6.774 14.767 1.00 98.62 85 VAL A N 1
ATOM 612 C CA . VAL A 1 85 ? 10.720 -6.090 14.492 1.00 98.62 85 VAL A CA 1
ATOM 613 C C . VAL A 1 85 ? 9.536 -7.043 14.656 1.00 98.62 85 VAL A C 1
ATOM 615 O O . VAL A 1 85 ? 8.571 -6.704 15.340 1.00 98.62 85 VAL A O 1
ATOM 618 N N . CYS A 1 86 ? 9.595 -8.252 14.090 1.00 98.56 86 CYS A N 1
ATOM 619 C CA . CYS A 1 86 ? 8.488 -9.208 14.191 1.00 98.56 86 CYS A CA 1
ATOM 620 C C . CYS A 1 86 ? 8.252 -9.669 15.635 1.00 98.56 86 CYS A C 1
ATOM 622 O O . CYS A 1 86 ? 7.100 -9.835 16.028 1.00 98.56 86 CYS A O 1
ATOM 624 N N . GLY A 1 87 ? 9.310 -9.820 16.440 1.00 98.62 87 GLY A N 1
ATOM 625 C CA . GLY A 1 87 ? 9.199 -10.148 17.863 1.00 98.62 87 GLY A CA 1
ATOM 626 C C . GLY A 1 87 ? 8.457 -9.071 18.656 1.00 98.62 87 GLY A C 1
ATOM 627 O O . GLY A 1 87 ? 7.543 -9.384 19.418 1.00 98.62 87 GLY A O 1
ATOM 628 N N . GLN A 1 88 ? 8.776 -7.798 18.412 1.00 98.75 88 GLN A N 1
ATOM 629 C CA . GLN A 1 88 ? 8.077 -6.656 19.009 1.00 98.75 88 GLN A CA 1
ATOM 630 C C . GLN A 1 88 ? 6.596 -6.597 18.611 1.00 98.75 88 GLN A C 1
ATOM 632 O O . GLN A 1 88 ? 5.724 -6.443 19.467 1.00 98.75 88 GLN A O 1
ATOM 637 N N . VAL A 1 89 ? 6.291 -6.781 17.321 1.00 98.75 89 VAL A N 1
ATOM 638 C CA . VAL A 1 89 ? 4.903 -6.809 16.830 1.00 98.75 89 VAL A CA 1
ATOM 639 C C . VAL A 1 89 ? 4.131 -7.979 17.451 1.00 98.75 89 VAL A C 1
ATOM 641 O O . VAL A 1 89 ? 3.000 -7.800 17.903 1.00 98.75 89 VAL A O 1
ATOM 644 N N . ALA A 1 90 ? 4.734 -9.169 17.523 1.00 98.62 90 ALA A N 1
ATOM 645 C CA . ALA A 1 90 ? 4.119 -10.346 18.132 1.00 98.62 90 ALA A CA 1
ATOM 646 C C . ALA A 1 90 ? 3.838 -10.152 19.633 1.00 98.62 90 ALA A C 1
ATOM 648 O O . ALA A 1 90 ? 2.769 -10.546 20.109 1.00 98.62 90 ALA A O 1
ATOM 649 N N . LEU A 1 91 ? 4.749 -9.500 20.363 1.00 98.62 91 LEU A N 1
ATOM 650 C CA . LEU A 1 91 ? 4.568 -9.169 21.777 1.00 98.62 91 LEU A CA 1
ATOM 651 C C . LEU A 1 91 ? 3.341 -8.275 21.992 1.00 98.62 91 LEU A C 1
ATOM 653 O O . LEU A 1 91 ? 2.452 -8.635 22.769 1.00 98.62 91 LEU A O 1
ATOM 657 N N . LEU A 1 92 ? 3.246 -7.151 21.272 1.00 98.75 92 LEU A N 1
ATOM 658 C CA . LEU A 1 92 ? 2.094 -6.258 21.412 1.00 98.75 92 LEU A CA 1
ATOM 659 C C . LEU A 1 92 ? 0.796 -6.949 20.981 1.00 98.75 92 LEU A C 1
ATOM 661 O O . LEU A 1 92 ? -0.226 -6.783 21.643 1.00 98.75 92 LEU A O 1
ATOM 665 N N . LYS A 1 93 ? 0.823 -7.767 19.919 1.00 98.62 93 LYS A N 1
ATOM 666 C CA . LYS A 1 93 ? -0.341 -8.562 19.498 1.00 98.62 93 LYS A CA 1
ATOM 667 C C . LYS A 1 93 ? -0.839 -9.489 20.603 1.00 98.62 93 LYS A C 1
ATOM 669 O O . LYS A 1 93 ? -2.046 -9.555 20.823 1.00 98.62 93 LYS A O 1
ATOM 674 N N . SER A 1 94 ? 0.067 -10.161 21.312 1.00 98.56 94 SER A N 1
ATOM 675 C CA . SER A 1 94 ? -0.276 -11.028 22.444 1.00 98.56 94 SER A CA 1
ATOM 676 C C . SER A 1 94 ? -0.933 -10.244 23.589 1.00 98.56 94 SER A C 1
ATOM 678 O O . SER A 1 94 ? -1.997 -10.622 24.082 1.00 98.56 94 SER A O 1
ATOM 680 N N . ILE A 1 95 ? -0.359 -9.095 23.962 1.00 98.62 95 ILE A N 1
ATOM 681 C CA . ILE A 1 95 ? -0.910 -8.225 25.015 1.00 98.62 95 ILE A CA 1
ATOM 682 C C . ILE A 1 95 ? -2.277 -7.661 24.609 1.00 98.62 95 ILE A C 1
ATOM 684 O O . ILE A 1 95 ? -3.214 -7.707 25.406 1.00 98.62 95 ILE A O 1
ATOM 688 N N . ALA A 1 96 ? -2.414 -7.181 23.370 1.00 98.25 96 ALA A N 1
ATOM 689 C CA . ALA A 1 96 ? -3.666 -6.654 22.840 1.00 98.25 96 ALA A CA 1
ATOM 690 C C . ALA A 1 96 ? -4.769 -7.718 22.819 1.00 98.25 96 ALA A C 1
ATOM 692 O O . ALA A 1 96 ? -5.888 -7.441 23.251 1.00 98.25 96 ALA A O 1
ATOM 693 N N . ALA A 1 97 ? -4.447 -8.947 22.405 1.00 97.81 97 ALA A N 1
ATOM 694 C CA . ALA A 1 97 ? -5.389 -10.062 22.421 1.00 97.81 97 ALA A CA 1
ATOM 695 C C . ALA A 1 97 ? -5.877 -10.380 23.845 1.00 97.81 97 ALA A C 1
ATOM 697 O O . ALA A 1 97 ? -7.075 -10.565 24.053 1.00 97.81 97 ALA A O 1
ATOM 698 N N . GLY A 1 98 ? -4.979 -10.356 24.838 1.00 97.88 98 GLY A N 1
ATOM 699 C CA . GLY A 1 98 ? -5.333 -10.518 26.253 1.00 97.88 98 GLY A CA 1
ATOM 700 C C . GLY A 1 98 ? -6.254 -9.422 26.805 1.00 97.88 98 GLY A C 1
ATOM 701 O O . GLY A 1 98 ? -6.894 -9.621 27.832 1.00 97.88 98 GLY A O 1
ATOM 702 N N . GLU A 1 99 ? -6.350 -8.284 26.117 1.00 97.81 99 GLU A N 1
ATOM 703 C CA . GLU A 1 99 ? -7.263 -7.180 26.421 1.00 97.81 99 GLU A CA 1
ATOM 704 C C . GLU A 1 99 ? -8.462 -7.124 25.462 1.00 97.81 99 GLU A C 1
ATOM 706 O O . GLU A 1 99 ? -9.166 -6.118 25.438 1.00 97.81 99 GLU A O 1
ATOM 711 N N . GLY A 1 100 ? -8.712 -8.160 24.651 1.00 95.25 100 GLY A N 1
ATOM 712 C CA . GLY A 1 100 ? -9.821 -8.182 23.687 1.00 95.25 100 GLY A CA 1
ATOM 713 C C . GLY A 1 100 ? -9.692 -7.131 22.576 1.00 95.25 100 GLY A C 1
ATOM 714 O O . GLY A 1 100 ? -10.696 -6.581 22.120 1.00 95.25 100 GLY A O 1
ATOM 715 N N . ALA A 1 101 ? -8.461 -6.808 22.184 1.00 96.25 101 ALA A N 1
ATOM 716 C CA . ALA A 1 101 ? -8.114 -5.873 21.120 1.00 96.25 101 ALA A CA 1
ATOM 717 C C . ALA A 1 101 ? -7.284 -6.548 20.019 1.00 96.25 101 ALA A C 1
ATOM 719 O O . ALA A 1 101 ? -6.739 -7.639 20.179 1.00 96.25 101 ALA A O 1
ATOM 720 N N . THR A 1 102 ? -7.159 -5.860 18.887 1.00 95.62 102 THR A N 1
ATOM 721 C CA . THR A 1 102 ? -6.366 -6.310 17.739 1.00 95.62 102 THR A CA 1
ATOM 722 C C . THR A 1 102 ? -5.425 -5.196 17.312 1.00 95.62 102 THR A C 1
ATOM 724 O O . THR A 1 102 ? -5.854 -4.053 17.165 1.00 95.62 102 THR A O 1
ATOM 727 N N . VAL A 1 103 ? -4.157 -5.536 17.081 1.00 97.56 103 VAL A N 1
ATOM 728 C CA . VAL A 1 103 ? -3.189 -4.623 16.462 1.00 97.56 103 VAL A CA 1
ATOM 729 C C . VAL A 1 103 ? -3.508 -4.517 14.972 1.00 97.56 103 VAL A C 1
ATOM 731 O O . VAL A 1 103 ? -3.638 -5.533 14.295 1.00 97.56 103 VAL A O 1
ATOM 734 N N . ARG A 1 104 ? -3.665 -3.294 14.469 1.00 95.62 104 ARG A N 1
ATOM 735 C CA . ARG A 1 104 ? -4.127 -2.984 13.110 1.00 95.62 104 ARG A CA 1
ATOM 736 C C . ARG A 1 104 ? -3.019 -2.481 12.192 1.00 95.62 104 ARG A C 1
ATOM 738 O O . ARG A 1 104 ? -3.145 -2.598 10.973 1.00 95.62 104 ARG A O 1
ATOM 745 N N . HIS A 1 105 ? -1.959 -1.905 12.749 1.00 98.06 105 HIS A N 1
ATOM 746 C CA . HIS A 1 105 ? -0.861 -1.343 11.970 1.00 98.06 105 HIS A CA 1
ATOM 7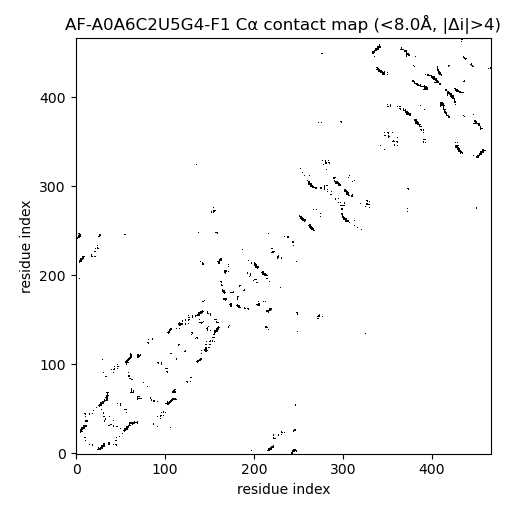47 C C . HIS A 1 105 ? 0.492 -1.488 12.661 1.00 98.06 105 HIS A C 1
ATOM 749 O O . HIS A 1 105 ? 0.585 -1.819 13.842 1.00 98.06 105 HIS A O 1
ATOM 755 N N . VAL A 1 106 ? 1.545 -1.242 11.893 1.00 98.62 106 VAL A N 1
ATOM 756 C CA . VAL A 1 106 ? 2.926 -1.127 12.355 1.00 98.62 106 VAL A CA 1
ATOM 757 C C . VAL A 1 106 ? 3.463 0.217 11.871 1.00 98.62 106 VAL A C 1
ATOM 759 O O . VAL A 1 106 ? 3.305 0.555 10.699 1.00 98.62 106 VAL A O 1
ATOM 762 N N . LYS A 1 107 ? 4.103 0.976 12.759 1.00 98.50 107 LYS A N 1
ATOM 763 C CA . LYS A 1 107 ? 4.872 2.183 12.430 1.00 98.50 107 LYS A CA 1
ATOM 764 C C . LYS A 1 107 ? 6.247 2.035 13.054 1.00 98.50 107 LYS A C 1
ATOM 766 O O . LYS A 1 107 ? 6.339 1.885 14.264 1.00 98.50 107 LYS A O 1
ATOM 771 N N . LEU A 1 108 ? 7.314 2.063 12.268 1.00 98.31 108 LEU A N 1
ATOM 772 C CA . LEU A 1 108 ? 8.664 1.931 12.825 1.00 98.31 108 LEU A CA 1
ATOM 773 C C . LEU A 1 108 ? 9.025 3.147 13.689 1.00 98.31 108 LEU A C 1
ATOM 775 O O . LEU A 1 108 ? 8.553 4.252 13.429 1.00 98.31 108 LEU A O 1
ATOM 779 N N . HIS A 1 109 ? 9.866 2.949 14.699 1.00 97.31 109 HIS A N 1
ATOM 780 C CA . HIS A 1 109 ? 10.309 4.009 15.601 1.00 97.31 109 HIS A CA 1
ATOM 781 C C . HIS A 1 109 ? 11.658 4.616 15.186 1.00 97.31 109 HIS A C 1
ATOM 783 O O . HIS A 1 109 ? 12.548 3.925 14.687 1.00 97.31 109 HIS A O 1
ATOM 789 N N . GLY A 1 110 ? 11.832 5.910 15.468 1.00 93.88 110 GLY A N 1
ATOM 790 C CA . GLY A 1 110 ? 13.144 6.543 15.632 1.00 93.88 110 GLY A CA 1
ATOM 791 C C . GLY A 1 110 ? 14.113 6.360 14.463 1.00 93.88 110 GLY A C 1
ATOM 792 O O . GLY A 1 110 ? 13.784 6.644 13.310 1.00 93.88 110 GLY A O 1
ATOM 793 N N . ALA A 1 111 ? 15.341 5.932 14.766 1.00 94.56 111 ALA A N 1
ATOM 794 C CA . ALA A 1 111 ? 16.369 5.733 13.745 1.00 94.56 111 ALA A CA 1
ATOM 795 C C . ALA A 1 111 ? 15.980 4.643 12.741 1.00 94.56 111 ALA A C 1
ATOM 797 O O . ALA A 1 111 ? 16.204 4.818 11.548 1.00 94.56 111 ALA A O 1
ATOM 798 N N . LEU A 1 112 ? 15.305 3.582 13.192 1.00 97.06 112 LEU A N 1
ATOM 799 C CA . LEU A 1 112 ? 14.865 2.498 12.318 1.00 97.06 112 LEU A CA 1
ATOM 800 C C . LEU A 1 112 ? 13.896 2.989 11.226 1.00 97.06 112 LEU A C 1
ATOM 802 O O . LEU A 1 112 ? 14.018 2.591 10.066 1.00 97.06 112 LEU A O 1
ATOM 806 N N . TYR A 1 113 ? 12.962 3.877 11.577 1.00 95.75 113 TYR A N 1
ATOM 807 C CA . TYR A 1 113 ? 12.055 4.509 10.612 1.00 95.75 113 TYR A CA 1
ATOM 808 C C . TYR A 1 113 ? 12.818 5.300 9.541 1.00 95.75 113 TYR A C 1
ATOM 810 O O . TYR A 1 113 ? 12.533 5.174 8.350 1.00 95.75 113 TYR A O 1
ATOM 818 N N . ASN A 1 114 ? 13.808 6.091 9.964 1.00 92.44 114 ASN A N 1
ATOM 819 C CA . ASN A 1 114 ? 14.586 6.946 9.068 1.00 92.44 114 ASN A CA 1
ATOM 820 C C . ASN A 1 114 ? 15.533 6.144 8.167 1.00 92.44 114 ASN A C 1
ATOM 822 O O . ASN A 1 114 ? 15.600 6.422 6.972 1.00 92.44 114 ASN A O 1
ATOM 826 N N . ASP A 1 115 ? 16.227 5.144 8.716 1.00 93.56 115 ASP A N 1
ATOM 827 C CA . ASP A 1 115 ? 17.172 4.303 7.974 1.00 93.56 115 ASP A CA 1
ATOM 828 C C . ASP A 1 115 ? 16.462 3.594 6.807 1.00 93.56 115 ASP A C 1
ATOM 830 O O . ASP A 1 115 ? 16.906 3.636 5.655 1.00 93.56 115 ASP A O 1
ATOM 834 N N . LEU A 1 116 ? 15.305 2.982 7.090 1.00 95.69 116 LEU A N 1
ATOM 835 C CA . LEU A 1 116 ? 14.548 2.236 6.087 1.00 95.69 116 LEU A CA 1
ATOM 836 C C . LEU A 1 116 ? 13.851 3.125 5.060 1.00 95.69 116 LEU A C 1
ATOM 838 O O . LEU A 1 116 ? 13.684 2.693 3.919 1.00 95.69 116 LEU A O 1
ATOM 842 N N . ALA A 1 117 ? 13.537 4.381 5.395 1.00 93.25 117 ALA A N 1
ATOM 843 C CA . ALA A 1 117 ? 12.882 5.302 4.466 1.00 93.25 117 ALA A CA 1
ATOM 844 C C . ALA A 1 117 ? 13.651 5.488 3.141 1.00 93.25 117 ALA A C 1
ATOM 846 O O . ALA A 1 117 ? 13.044 5.838 2.126 1.00 93.25 117 ALA A O 1
ATOM 847 N N . SER A 1 118 ? 14.961 5.218 3.128 1.00 90.31 118 SER A N 1
ATOM 848 C CA . SER A 1 118 ? 15.812 5.245 1.932 1.00 90.31 118 SER A CA 1
ATOM 849 C C . SER A 1 118 ? 16.327 3.880 1.459 1.00 90.31 118 SER A C 1
ATOM 851 O O . SER A 1 118 ? 16.881 3.801 0.364 1.00 90.31 118 SER A O 1
ATOM 853 N N . ASP A 1 119 ? 16.140 2.805 2.228 1.00 94.50 119 ASP A N 1
ATOM 854 C CA . ASP A 1 119 ? 16.657 1.473 1.899 1.00 94.50 119 ASP A CA 1
ATOM 855 C C . ASP A 1 119 ? 15.531 0.535 1.455 1.00 94.50 119 ASP A C 1
ATOM 857 O O . ASP A 1 119 ? 14.849 -0.104 2.261 1.00 94.50 119 ASP A O 1
ATOM 861 N N . TYR A 1 120 ? 15.336 0.435 0.139 1.00 94.62 120 TYR A N 1
ATOM 862 C CA . TYR A 1 120 ? 14.291 -0.412 -0.437 1.00 94.62 120 TYR A CA 1
ATOM 863 C C . TYR A 1 120 ? 14.524 -1.907 -0.191 1.00 94.62 120 TYR A C 1
ATOM 865 O O . TYR A 1 120 ? 13.564 -2.632 0.062 1.00 94.62 120 TYR A O 1
ATOM 873 N N . GLY A 1 121 ? 15.772 -2.381 -0.253 1.00 94.19 121 GLY A N 1
ATOM 874 C CA . GLY A 1 121 ? 16.084 -3.805 -0.125 1.00 94.19 121 GLY A CA 1
ATOM 875 C C . GLY A 1 121 ? 15.762 -4.327 1.274 1.00 94.19 121 GLY A C 1
ATOM 876 O O . GLY A 1 121 ? 15.038 -5.316 1.422 1.00 94.19 121 GLY A O 1
ATOM 877 N N . ARG A 1 122 ? 16.227 -3.610 2.304 1.00 97.62 122 ARG A N 1
ATOM 878 C CA . ARG A 1 122 ? 15.916 -3.925 3.705 1.00 97.62 122 ARG A CA 1
ATOM 879 C C . ARG A 1 122 ? 14.431 -3.724 4.000 1.00 97.62 122 ARG A C 1
ATOM 881 O O . ARG A 1 122 ? 13.825 -4.573 4.654 1.00 97.62 122 ARG A O 1
ATOM 888 N N . SER A 1 123 ? 13.825 -2.662 3.463 1.00 97.94 123 SER A N 1
ATOM 889 C CA . SER A 1 123 ? 12.389 -2.407 3.621 1.00 97.94 123 SER A CA 1
ATOM 890 C C . SER A 1 123 ? 11.531 -3.526 3.044 1.00 97.94 123 SER A C 1
ATOM 892 O O . SER A 1 123 ? 10.599 -3.975 3.704 1.00 97.94 123 SER A O 1
ATOM 894 N N . LEU A 1 124 ? 11.841 -4.021 1.842 1.00 97.25 124 LEU A N 1
ATOM 895 C CA . LEU A 1 124 ? 11.077 -5.091 1.198 1.00 97.25 124 LEU A CA 1
ATOM 896 C C . LEU A 1 124 ? 11.180 -6.405 1.975 1.00 97.25 124 LEU A C 1
ATOM 898 O O . LEU A 1 124 ? 10.173 -7.095 2.145 1.00 97.25 124 LEU A O 1
ATOM 902 N N . ALA A 1 125 ? 12.373 -6.744 2.471 1.00 97.44 125 ALA A N 1
ATOM 903 C CA . ALA A 1 125 ? 12.563 -7.917 3.320 1.00 97.44 125 ALA A CA 1
ATOM 904 C C . ALA A 1 125 ? 11.725 -7.819 4.604 1.00 97.44 125 ALA A C 1
ATOM 906 O O . ALA A 1 125 ? 10.989 -8.753 4.932 1.00 97.44 125 ALA A O 1
ATOM 907 N N . LEU A 1 126 ? 11.755 -6.662 5.272 1.00 98.38 126 LEU A N 1
ATOM 908 C CA . LEU A 1 126 ? 10.964 -6.427 6.475 1.00 98.38 126 LEU A CA 1
ATOM 909 C C . LEU A 1 126 ? 9.454 -6.463 6.196 1.00 98.38 126 LEU A C 1
ATOM 911 O O . LEU A 1 126 ? 8.718 -7.141 6.910 1.00 98.38 126 LEU A O 1
ATOM 915 N N . CYS A 1 127 ? 8.985 -5.793 5.141 1.00 97.94 127 CYS A N 1
ATOM 916 C CA . CYS A 1 127 ? 7.570 -5.774 4.763 1.00 97.94 127 CYS A CA 1
ATOM 917 C C . CYS A 1 127 ? 7.051 -7.181 4.445 1.00 97.94 127 CYS A C 1
ATOM 919 O O . CYS A 1 127 ? 5.950 -7.537 4.858 1.00 97.94 127 CYS A O 1
ATOM 921 N N . ARG A 1 128 ? 7.852 -8.021 3.776 1.00 95.62 128 ARG A N 1
ATOM 922 C CA . ARG A 1 128 ? 7.517 -9.437 3.549 1.00 95.62 128 ARG A CA 1
ATOM 923 C C . ARG A 1 128 ? 7.432 -10.224 4.856 1.00 95.62 128 ARG A C 1
ATOM 925 O O . ARG A 1 128 ? 6.546 -11.060 4.993 1.00 95.62 128 ARG A O 1
ATOM 932 N N . SER A 1 129 ? 8.317 -9.965 5.815 1.00 97.88 129 SER A N 1
ATOM 933 C CA . SER A 1 129 ? 8.262 -10.601 7.137 1.00 97.88 129 SER A CA 1
ATOM 934 C C . SER A 1 129 ? 7.013 -10.184 7.923 1.00 97.88 129 SER A C 1
ATOM 936 O O . SER A 1 129 ? 6.319 -11.050 8.451 1.00 97.88 129 SER A O 1
ATOM 938 N N . ILE A 1 130 ? 6.656 -8.894 7.913 1.00 97.62 130 ILE A N 1
ATOM 939 C CA . ILE A 1 130 ? 5.414 -8.382 8.521 1.00 97.62 130 ILE A CA 1
ATOM 940 C C . ILE A 1 130 ? 4.181 -8.987 7.835 1.00 97.62 130 ILE A C 1
ATOM 942 O O . ILE A 1 130 ? 3.271 -9.451 8.515 1.00 97.62 130 ILE A O 1
ATOM 946 N N . GLN A 1 131 ? 4.167 -9.057 6.501 1.00 93.56 131 GLN A N 1
ATOM 947 C CA . GLN A 1 131 ? 3.072 -9.656 5.733 1.00 93.56 131 GLN A CA 1
ATOM 948 C C . GLN A 1 131 ? 2.862 -11.141 6.053 1.00 93.56 131 GLN A C 1
ATOM 950 O O . GLN A 1 131 ? 1.719 -11.590 6.120 1.00 93.56 131 GLN A O 1
ATOM 955 N N . ARG A 1 132 ? 3.944 -11.898 6.274 1.00 93.38 132 ARG A N 1
ATOM 956 C CA . ARG A 1 132 ? 3.868 -13.309 6.688 1.00 93.38 132 ARG A CA 1
ATOM 957 C C . ARG A 1 132 ? 3.387 -13.459 8.125 1.00 93.38 132 ARG A C 1
ATOM 959 O O . ARG A 1 132 ? 2.692 -14.425 8.422 1.00 93.38 132 ARG A O 1
ATOM 966 N N . LEU A 1 133 ? 3.779 -12.533 9.004 1.00 94.12 133 LEU A N 1
ATOM 967 C CA . LEU A 1 133 ? 3.331 -12.506 10.394 1.00 94.12 133 LEU A CA 1
ATOM 968 C C . LEU A 1 133 ? 1.824 -12.250 10.473 1.00 94.12 133 LEU A C 1
ATOM 970 O O . LEU A 1 133 ? 1.126 -12.917 11.235 1.00 94.12 133 LEU A O 1
ATOM 974 N N . ASP A 1 134 ? 1.333 -11.272 9.711 1.00 90.38 134 ASP A N 1
ATOM 975 C CA . ASP A 1 134 ? -0.088 -10.973 9.586 1.00 90.38 134 ASP A CA 1
ATOM 976 C C . ASP A 1 134 ? -0.377 -10.111 8.340 1.00 90.38 134 ASP A C 1
ATOM 978 O O . ASP A 1 134 ? -0.032 -8.925 8.314 1.00 90.38 134 ASP A O 1
ATOM 982 N N . PRO A 1 135 ? -1.053 -10.663 7.316 1.00 84.75 135 PRO A N 1
ATOM 983 C CA . PRO A 1 135 ? -1.357 -9.938 6.088 1.00 84.75 135 PRO A CA 1
ATOM 984 C C . PRO A 1 135 ? -2.438 -8.859 6.255 1.00 84.75 135 PRO A C 1
ATOM 986 O O . PRO A 1 135 ? -2.652 -8.092 5.316 1.00 84.75 135 PRO A O 1
ATOM 989 N N . ALA A 1 136 ? -3.135 -8.802 7.397 1.00 84.88 136 ALA A N 1
ATOM 990 C CA . ALA A 1 136 ? -4.121 -7.765 7.700 1.00 84.88 136 ALA A CA 1
ATOM 991 C C . ALA A 1 136 ? -3.493 -6.496 8.306 1.00 84.88 136 ALA A C 1
ATOM 993 O O . ALA A 1 136 ? -4.173 -5.472 8.422 1.00 84.88 136 ALA A O 1
ATOM 994 N N . LEU A 1 137 ? -2.209 -6.533 8.686 1.00 91.81 137 LEU A N 1
ATOM 995 C CA . LEU A 1 137 ? -1.513 -5.356 9.199 1.00 91.81 137 LEU A CA 1
ATOM 996 C C . LEU A 1 137 ? -1.314 -4.306 8.101 1.00 91.81 137 LEU A C 1
ATOM 998 O O . LEU A 1 137 ? -0.960 -4.604 6.960 1.00 91.81 137 LEU A O 1
ATOM 1002 N N . ARG A 1 138 ? -1.489 -3.043 8.481 1.00 93.62 138 ARG A N 1
ATOM 1003 C CA . ARG A 1 138 ? -1.098 -1.878 7.676 1.00 93.62 138 ARG A CA 1
ATOM 1004 C C . ARG A 1 138 ? 0.310 -1.433 8.065 1.00 93.62 138 ARG A C 1
ATOM 1006 O O . ARG A 1 138 ? 0.692 -1.583 9.225 1.00 93.62 138 ARG A O 1
ATOM 1013 N N . LEU A 1 139 ? 1.067 -0.852 7.139 1.00 96.81 139 LEU A N 1
ATOM 1014 C CA . LEU A 1 139 ? 2.355 -0.232 7.455 1.00 96.81 139 LEU A CA 1
ATOM 1015 C C . LEU A 1 139 ? 2.253 1.283 7.296 1.00 96.81 139 LEU A C 1
ATOM 1017 O O . LEU A 1 139 ? 2.083 1.771 6.180 1.00 96.81 139 LEU A O 1
ATOM 1021 N N . ILE A 1 140 ? 2.375 2.013 8.404 1.00 97.56 140 ILE A N 1
ATOM 1022 C CA . ILE A 1 140 ? 2.543 3.467 8.382 1.00 97.56 140 ILE A CA 1
ATOM 1023 C C . ILE A 1 140 ? 4.002 3.754 8.044 1.00 97.56 140 ILE A C 1
ATOM 1025 O O . ILE A 1 140 ? 4.916 3.334 8.758 1.00 97.56 140 ILE A O 1
ATOM 1029 N N . ALA A 1 141 ? 4.212 4.444 6.930 1.00 95.38 141 ALA A N 1
ATOM 1030 C CA . ALA A 1 141 ? 5.527 4.778 6.417 1.00 95.38 141 ALA A CA 1
ATOM 1031 C C . ALA A 1 141 ? 5.527 6.197 5.866 1.00 95.38 141 ALA A C 1
ATOM 1033 O O . ALA A 1 141 ? 4.512 6.699 5.386 1.00 95.38 141 ALA A O 1
ATOM 1034 N N . PHE A 1 142 ? 6.696 6.822 5.890 1.00 93.00 142 PHE A N 1
ATOM 1035 C CA . PHE A 1 142 ? 6.882 8.157 5.350 1.00 93.00 142 PHE A CA 1
ATOM 1036 C C . PHE A 1 142 ? 6.406 8.225 3.893 1.00 93.00 142 PHE A C 1
ATOM 1038 O O . PHE A 1 142 ? 6.780 7.365 3.086 1.00 93.00 142 PHE A O 1
ATOM 1045 N N . SER A 1 143 ? 5.586 9.221 3.544 1.00 91.25 143 SER A N 1
ATOM 1046 C CA . SER A 1 143 ? 5.126 9.382 2.159 1.00 91.25 143 SER A CA 1
ATOM 1047 C C . SER A 1 143 ? 6.317 9.464 1.203 1.00 91.25 143 SER A C 1
ATOM 1049 O O . SER A 1 143 ? 7.319 10.111 1.495 1.00 91.25 143 SER A O 1
ATOM 1051 N N . ASN A 1 144 ? 6.199 8.828 0.036 1.00 88.25 144 ASN A N 1
ATOM 1052 C CA . ASN A 1 144 ? 7.255 8.755 -0.987 1.00 88.25 144 ASN A CA 1
ATOM 1053 C C . ASN A 1 144 ? 8.549 8.035 -0.540 1.00 88.25 144 ASN A C 1
ATOM 1055 O O . ASN A 1 144 ? 9.566 8.120 -1.229 1.00 88.25 144 ASN A O 1
ATOM 1059 N N . SER A 1 145 ? 8.540 7.307 0.581 1.00 92.06 145 SER A N 1
ATOM 1060 C CA . SER A 1 145 ? 9.707 6.533 1.024 1.00 92.06 145 SER A CA 1
ATOM 1061 C C . SER A 1 145 ? 9.876 5.201 0.297 1.00 92.06 145 SER A C 1
ATOM 1063 O O . SER A 1 145 ? 8.928 4.608 -0.229 1.00 92.06 145 SER A O 1
ATOM 1065 N N . ALA A 1 146 ? 11.100 4.674 0.360 1.00 93.25 146 ALA A N 1
ATOM 1066 C CA . ALA A 1 146 ? 11.404 3.305 -0.030 1.00 93.25 146 ALA A CA 1
ATOM 1067 C C . ALA A 1 146 ? 10.562 2.286 0.759 1.00 93.25 146 ALA A C 1
ATOM 1069 O O . ALA A 1 146 ? 10.130 1.287 0.184 1.00 93.25 146 ALA A O 1
ATOM 1070 N N . THR A 1 147 ? 10.279 2.568 2.035 1.00 96.12 147 THR A N 1
ATOM 1071 C CA . THR A 1 147 ? 9.427 1.751 2.908 1.00 96.12 147 THR A CA 1
ATOM 1072 C C . THR A 1 147 ? 7.979 1.697 2.430 1.00 96.12 147 THR A C 1
ATOM 1074 O O . THR A 1 147 ? 7.406 0.612 2.363 1.00 96.12 147 THR A O 1
ATOM 1077 N N . ALA A 1 148 ? 7.388 2.838 2.057 1.00 92.44 148 ALA A N 1
ATOM 1078 C CA . ALA A 1 148 ? 6.015 2.885 1.552 1.00 92.44 148 ALA A CA 1
ATOM 1079 C C . ALA A 1 148 ? 5.871 2.058 0.263 1.00 92.44 148 ALA A C 1
ATOM 1081 O O . ALA A 1 148 ? 4.990 1.204 0.169 1.00 92.44 148 ALA A O 1
ATOM 1082 N N . ARG A 1 149 ? 6.810 2.224 -0.680 1.00 89.12 149 ARG A N 1
ATOM 1083 C CA . ARG A 1 149 ? 6.870 1.410 -1.904 1.00 89.12 149 ARG A CA 1
ATOM 1084 C C . ARG A 1 149 ? 7.040 -0.080 -1.594 1.00 89.12 149 ARG A C 1
ATOM 1086 O O . ARG A 1 149 ? 6.310 -0.915 -2.114 1.00 89.12 149 ARG A O 1
ATOM 1093 N N . ALA A 1 150 ? 7.979 -0.417 -0.711 1.00 93.81 150 ALA A N 1
ATOM 1094 C CA . ALA A 1 150 ? 8.240 -1.796 -0.309 1.00 93.81 150 ALA A CA 1
ATOM 1095 C C . ALA A 1 150 ? 7.022 -2.476 0.338 1.00 93.81 150 ALA A C 1
ATOM 1097 O O . ALA A 1 150 ? 6.801 -3.667 0.115 1.00 93.81 150 ALA A O 1
ATOM 1098 N N . ALA A 1 151 ? 6.223 -1.737 1.111 1.00 92.75 151 ALA A N 1
ATOM 1099 C CA . ALA A 1 151 ? 4.987 -2.245 1.695 1.00 92.75 151 ALA A CA 1
ATOM 1100 C C . ALA A 1 151 ? 3.958 -2.601 0.617 1.00 92.75 151 ALA A C 1
ATOM 1102 O O . ALA A 1 151 ? 3.406 -3.703 0.643 1.00 92.75 151 ALA A O 1
ATOM 1103 N N . GLU A 1 152 ? 3.751 -1.716 -0.360 1.00 86.12 152 GLU A N 1
ATOM 1104 C CA . GLU A 1 152 ? 2.851 -1.958 -1.493 1.00 86.12 152 GLU A CA 1
ATOM 1105 C C . GLU A 1 152 ? 3.313 -3.163 -2.328 1.00 86.12 152 GLU A C 1
ATOM 1107 O O . GLU A 1 152 ? 2.513 -4.053 -2.634 1.00 86.12 152 GLU A O 1
ATOM 1112 N N . ASP A 1 153 ? 4.613 -3.253 -2.617 1.00 81.25 153 ASP A N 1
ATOM 1113 C CA . ASP A 1 153 ? 5.208 -4.348 -3.390 1.00 81.25 153 ASP A CA 1
ATOM 1114 C C . ASP A 1 153 ? 5.144 -5.698 -2.662 1.00 81.25 153 ASP A C 1
ATOM 1116 O O . ASP A 1 153 ? 4.972 -6.745 -3.304 1.00 81.25 153 ASP A O 1
ATOM 1120 N N . ALA A 1 154 ? 5.227 -5.681 -1.327 1.00 85.69 154 ALA A N 1
ATOM 1121 C CA . ALA A 1 154 ? 5.012 -6.841 -0.462 1.00 85.69 154 ALA A CA 1
ATOM 1122 C C . ALA A 1 154 ? 3.524 -7.215 -0.298 1.00 85.69 154 ALA A C 1
ATOM 1124 O O . ALA A 1 154 ? 3.221 -8.295 0.210 1.00 85.69 154 ALA A O 1
ATOM 1125 N N . GLY A 1 155 ? 2.596 -6.361 -0.744 1.00 79.56 155 GLY A N 1
ATOM 1126 C CA . GLY A 1 155 ? 1.152 -6.585 -0.667 1.00 79.56 155 GLY A CA 1
ATOM 1127 C C . GLY A 1 155 ? 0.492 -6.132 0.640 1.00 79.56 155 GLY A C 1
ATOM 1128 O O . GLY A 1 155 ? -0.660 -6.503 0.875 1.00 79.56 155 GLY A O 1
ATOM 1129 N N . LEU A 1 156 ? 1.188 -5.346 1.467 1.00 86.81 156 LEU A N 1
ATOM 1130 C CA . LEU A 1 156 ? 0.618 -4.657 2.628 1.00 86.81 156 LEU A CA 1
ATOM 1131 C C . LEU A 1 156 ? -0.134 -3.392 2.189 1.00 86.81 156 LEU A C 1
ATOM 1133 O O . LEU A 1 156 ? 0.115 -2.822 1.125 1.00 86.81 156 LEU A O 1
ATOM 1137 N N . VAL A 1 157 ? -1.048 -2.916 3.035 1.00 87.56 157 VAL A N 1
ATOM 1138 C CA . VAL A 1 157 ? -1.613 -1.568 2.890 1.00 87.56 157 VAL A CA 1
ATOM 1139 C C . VAL A 1 157 ? -0.591 -0.569 3.433 1.00 87.56 157 VAL A C 1
ATOM 1141 O O . VAL A 1 157 ? -0.372 -0.515 4.644 1.00 87.56 157 VAL A O 1
ATOM 1144 N N . ALA A 1 158 ? 0.029 0.208 2.545 1.00 91.19 158 ALA A N 1
ATOM 1145 C CA . ALA A 1 158 ? 0.847 1.349 2.937 1.00 91.19 158 ALA A CA 1
ATOM 1146 C C . ALA A 1 158 ? -0.051 2.525 3.336 1.00 91.19 158 ALA A C 1
ATOM 1148 O O . ALA A 1 158 ? -0.952 2.913 2.592 1.00 91.19 158 ALA A O 1
ATOM 1149 N N . VAL A 1 159 ? 0.205 3.080 4.514 1.00 93.69 159 VAL A N 1
ATOM 1150 C CA . VAL A 1 159 ? -0.376 4.329 5.002 1.00 93.69 159 VAL A CA 1
ATOM 1151 C C . VAL A 1 159 ? 0.710 5.388 4.896 1.00 93.69 159 VAL A C 1
ATOM 1153 O O . VAL A 1 159 ? 1.719 5.313 5.599 1.00 93.69 159 VAL A O 1
ATOM 1156 N N . HIS A 1 160 ? 0.520 6.349 3.996 1.00 93.31 160 HIS A N 1
ATOM 1157 C CA . HIS A 1 160 ? 1.510 7.385 3.718 1.00 93.31 160 HIS A CA 1
ATOM 1158 C C . HIS A 1 160 ? 1.390 8.506 4.748 1.00 93.31 160 HIS A C 1
ATOM 1160 O O . HIS A 1 160 ? 0.400 9.244 4.797 1.00 93.31 160 HIS A O 1
ATOM 1166 N N . GLU A 1 161 ? 2.404 8.586 5.600 1.00 95.56 161 GLU A N 1
ATOM 1167 C CA . GLU A 1 161 ? 2.488 9.511 6.718 1.00 95.56 161 GLU A CA 1
ATOM 1168 C C . GLU A 1 161 ? 3.137 10.835 6.313 1.00 95.56 161 GLU A C 1
ATOM 1170 O O . GLU A 1 161 ? 4.161 10.870 5.619 1.00 95.56 161 GLU A O 1
ATOM 1175 N N . VAL A 1 162 ? 2.554 11.924 6.810 1.00 94.75 162 VAL A N 1
ATOM 1176 C CA . VAL A 1 162 ? 3.078 13.285 6.700 1.00 94.75 162 VAL A CA 1
ATOM 1177 C C . VAL A 1 162 ? 3.209 13.942 8.074 1.00 94.75 162 VAL A C 1
ATOM 1179 O O . VAL A 1 162 ? 2.608 13.504 9.053 1.00 94.75 162 VAL A O 1
ATOM 1182 N N . PHE A 1 163 ? 3.998 15.011 8.148 1.00 92.12 163 PHE A N 1
ATOM 1183 C CA . PHE A 1 163 ? 4.364 15.686 9.389 1.00 92.12 163 PHE A CA 1
ATOM 1184 C C . PHE A 1 163 ? 3.923 17.144 9.328 1.00 92.12 163 PHE A C 1
ATOM 1186 O O . PHE A 1 163 ? 4.295 17.877 8.411 1.00 92.12 163 PHE A O 1
ATOM 1193 N N . ALA A 1 164 ? 3.122 17.565 10.304 1.00 89.00 164 ALA A N 1
ATOM 1194 C CA . ALA A 1 164 ? 2.574 18.918 10.339 1.00 89.00 164 ALA A CA 1
ATOM 1195 C C . ALA A 1 164 ? 3.656 19.985 10.550 1.00 89.00 164 ALA A C 1
ATOM 1197 O O . ALA A 1 164 ? 3.623 21.037 9.920 1.00 89.00 164 ALA A O 1
ATOM 1198 N N . ASP A 1 165 ? 4.627 19.674 11.404 1.00 87.75 165 ASP A N 1
ATOM 1199 C CA . ASP A 1 165 ? 5.600 20.593 11.992 1.00 87.75 165 ASP A CA 1
ATOM 1200 C C . ASP A 1 165 ? 7.009 20.446 11.398 1.00 87.75 165 ASP A C 1
ATOM 1202 O O . ASP A 1 165 ? 7.973 20.988 11.936 1.00 87.75 165 ASP A O 1
ATOM 1206 N N . ARG A 1 166 ? 7.180 19.695 10.305 1.00 91.06 166 ARG A N 1
ATOM 1207 C CA . ARG A 1 166 ? 8.497 19.439 9.703 1.00 91.06 166 ARG A CA 1
ATOM 1208 C C . ARG A 1 166 ? 8.602 20.024 8.308 1.00 91.06 166 ARG A C 1
ATOM 1210 O O . ARG A 1 166 ? 7.672 19.925 7.513 1.00 91.06 166 ARG A O 1
ATOM 1217 N N . ALA A 1 167 ? 9.769 20.587 8.007 1.00 91.00 167 ALA A N 1
ATOM 1218 C CA . ALA A 1 167 ? 10.107 21.013 6.656 1.00 91.00 167 ALA A CA 1
ATOM 1219 C C . ALA A 1 167 ? 10.521 19.819 5.783 1.00 91.00 167 ALA A C 1
ATOM 1221 O O . ALA A 1 167 ? 11.109 18.846 6.271 1.00 91.00 167 ALA A O 1
ATOM 1222 N N . TYR A 1 168 ? 10.256 19.932 4.481 1.00 91.69 168 TYR A N 1
ATOM 1223 C CA . TYR A 1 168 ? 10.524 18.896 3.486 1.00 91.69 168 TYR A CA 1
ATOM 1224 C C . TYR A 1 168 ? 11.653 19.299 2.529 1.00 91.69 168 TYR A C 1
ATOM 1226 O O . TYR A 1 168 ? 11.772 20.464 2.152 1.00 91.69 168 TYR A O 1
ATOM 1234 N N . THR A 1 169 ? 12.476 18.340 2.109 1.00 88.62 169 THR A N 1
ATOM 1235 C CA . THR A 1 169 ? 13.470 18.506 1.038 1.00 88.62 169 THR A CA 1
ATOM 1236 C C . THR A 1 169 ? 12.818 18.392 -0.339 1.00 88.62 169 THR A C 1
ATOM 1238 O O . THR A 1 169 ? 11.695 17.904 -0.463 1.00 88.62 169 THR A O 1
ATOM 1241 N N . SER A 1 170 ? 13.522 18.814 -1.391 1.00 85.19 170 SER A N 1
ATOM 1242 C CA . SER A 1 170 ? 13.096 18.643 -2.792 1.00 85.19 170 SER A CA 1
ATOM 1243 C C . SER A 1 170 ? 12.879 17.180 -3.189 1.00 85.19 170 SER A C 1
ATOM 1245 O O . SER A 1 170 ? 12.061 16.888 -4.055 1.00 85.19 170 SER A O 1
ATOM 1247 N N . GLU A 1 171 ? 13.561 16.249 -2.522 1.00 78.75 171 GLU A N 1
ATOM 1248 C CA . GLU A 1 171 ? 13.396 14.800 -2.708 1.00 78.75 171 GLU A CA 1
ATOM 1249 C C . GLU A 1 171 ? 12.251 14.235 -1.855 1.00 78.75 171 GLU A C 1
ATOM 1251 O O . GLU A 1 171 ? 12.061 13.024 -1.783 1.00 78.75 171 GLU A O 1
ATOM 1256 N N . GLY A 1 172 ? 11.514 15.105 -1.164 1.00 80.25 172 GLY A N 1
ATOM 1257 C CA . GLY A 1 172 ? 10.368 14.743 -0.351 1.00 80.25 172 GLY A CA 1
ATOM 1258 C C . GLY A 1 172 ? 10.687 14.171 1.005 1.00 80.25 172 GLY A C 1
ATOM 1259 O O . GLY A 1 172 ? 9.753 13.706 1.629 1.00 80.25 172 GLY A O 1
ATOM 1260 N N . ARG A 1 173 ? 11.939 14.222 1.478 1.00 83.50 173 ARG A N 1
ATOM 1261 C CA . ARG A 1 173 ? 12.346 13.765 2.820 1.00 83.50 173 ARG A CA 1
ATOM 1262 C C . ARG A 1 173 ? 12.140 14.852 3.865 1.00 83.50 173 ARG A C 1
ATOM 1264 O O . ARG A 1 173 ? 12.022 16.020 3.522 1.00 83.50 173 ARG A O 1
ATOM 1271 N N . LEU A 1 174 ? 12.164 14.494 5.146 1.00 87.31 174 LEU A N 1
ATOM 1272 C CA . LEU A 1 174 ? 12.201 15.499 6.208 1.00 87.31 174 LEU A CA 1
ATOM 1273 C C . LEU A 1 174 ? 13.588 16.136 6.295 1.00 87.31 174 LEU A C 1
ATOM 1275 O O . LEU A 1 174 ? 14.605 15.441 6.306 1.00 87.31 174 LEU A O 1
ATOM 1279 N N . VAL A 1 175 ? 13.626 17.457 6.430 1.00 87.12 175 VAL A N 1
ATOM 1280 C CA . VAL A 1 175 ? 14.863 18.196 6.690 1.00 87.12 175 VAL A CA 1
ATOM 1281 C C . VAL A 1 175 ? 15.437 17.745 8.045 1.00 87.12 175 VAL A C 1
ATOM 1283 O O . VAL A 1 175 ? 14.686 17.707 9.028 1.00 87.12 175 VAL A O 1
ATOM 1286 N N . PRO A 1 176 ? 16.733 17.385 8.146 1.00 84.81 176 PRO A N 1
ATOM 1287 C CA . PRO A 1 176 ? 17.343 16.969 9.409 1.00 84.81 176 PRO A CA 1
ATOM 1288 C C . PRO A 1 176 ? 17.149 18.009 10.514 1.00 84.81 176 PRO A C 1
ATOM 1290 O O . PRO A 1 176 ? 17.357 19.195 10.284 1.00 84.81 1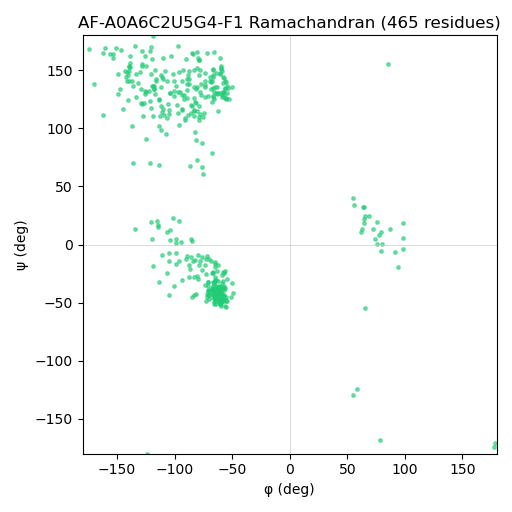76 PRO A O 1
ATOM 1293 N N . ARG A 1 177 ? 16.804 17.569 11.733 1.00 83.94 177 ARG A N 1
ATOM 1294 C CA . ARG A 1 177 ? 16.506 18.469 12.870 1.00 83.94 177 ARG A CA 1
ATOM 1295 C C . ARG A 1 177 ? 17.646 19.432 13.225 1.00 83.94 177 ARG A C 1
ATOM 1297 O O . ARG A 1 177 ? 17.386 20.473 13.809 1.00 83.94 177 ARG A O 1
ATOM 1304 N N . SER A 1 178 ? 18.888 19.088 12.889 1.00 83.81 178 SER A N 1
ATOM 1305 C CA . SER A 1 178 ? 20.064 19.935 13.110 1.00 83.81 178 SER A CA 1
ATOM 1306 C C . SER A 1 178 ? 20.148 21.140 12.168 1.00 83.81 178 SER A C 1
ATOM 1308 O O . SER A 1 178 ? 20.963 22.029 12.404 1.00 83.81 178 SER A O 1
ATOM 1310 N N . GLN A 1 179 ? 19.346 21.184 11.100 1.00 86.19 179 GLN A N 1
ATOM 1311 C CA . GLN A 1 179 ? 19.363 22.282 10.139 1.00 86.19 179 GLN A CA 1
ATOM 1312 C C . GLN A 1 179 ? 18.391 23.405 10.546 1.00 86.19 179 GLN A C 1
ATOM 1314 O O . GLN A 1 179 ? 17.283 23.125 11.015 1.00 86.19 179 GLN A O 1
ATOM 1319 N N . PRO A 1 180 ? 18.758 24.684 10.333 1.00 87.44 180 PRO A N 1
ATOM 1320 C CA . PRO A 1 180 ? 17.845 25.805 10.538 1.00 87.44 180 PRO A CA 1
ATOM 1321 C C . PRO A 1 180 ? 16.564 25.658 9.706 1.00 87.44 180 PRO A C 1
ATOM 1323 O O . PRO A 1 180 ? 16.622 25.330 8.523 1.00 87.44 180 PRO A O 1
ATOM 1326 N N . GLY A 1 181 ? 15.405 25.908 10.321 1.00 86.94 181 GLY A N 1
ATOM 1327 C CA . GLY A 1 181 ? 14.102 25.807 9.652 1.00 86.94 181 GLY A CA 1
ATOM 1328 C C . GLY A 1 181 ? 13.574 24.379 9.469 1.00 86.94 181 GLY A C 1
ATOM 1329 O O . GLY A 1 181 ? 12.557 24.196 8.810 1.00 86.94 181 GLY A O 1
ATOM 1330 N N . ALA A 1 182 ? 14.221 23.362 10.053 1.00 86.62 182 ALA A N 1
ATOM 1331 C CA . ALA A 1 182 ? 13.763 21.971 9.971 1.00 86.62 182 ALA A CA 1
ATOM 1332 C C . ALA A 1 182 ? 12.429 21.699 10.691 1.00 86.62 182 ALA A C 1
ATOM 1334 O O . ALA A 1 182 ? 11.748 20.716 10.374 1.00 86.62 182 ALA A O 1
ATOM 1335 N N . VAL A 1 183 ? 12.090 22.539 11.674 1.00 88.38 183 VAL A N 1
ATOM 1336 C CA . VAL A 1 183 ? 10.875 22.456 12.492 1.00 88.38 183 VAL A CA 1
ATOM 1337 C C . VAL A 1 183 ? 10.093 23.761 12.359 1.00 88.38 183 VAL A C 1
ATOM 1339 O O . VAL A 1 183 ? 10.658 24.850 12.470 1.00 88.38 183 VAL A O 1
ATOM 1342 N N . ILE A 1 184 ? 8.793 23.640 12.114 1.00 87.44 184 ILE A N 1
ATOM 1343 C CA . ILE A 1 184 ? 7.842 24.742 12.028 1.00 87.44 184 ILE A CA 1
ATOM 1344 C C . ILE A 1 184 ? 7.275 24.958 13.431 1.00 87.44 184 ILE A C 1
ATOM 1346 O O . ILE A 1 184 ? 6.525 24.134 13.940 1.00 87.44 184 ILE A O 1
ATOM 1350 N N . HIS A 1 185 ? 7.656 26.062 14.071 1.00 84.69 185 HIS A N 1
ATOM 1351 C CA . HIS A 1 185 ? 7.176 26.403 15.416 1.00 84.69 185 HIS A CA 1
ATOM 1352 C C . HIS A 1 185 ? 5.860 27.189 15.411 1.00 84.69 185 HIS A C 1
ATOM 1354 O O . HIS A 1 185 ? 5.192 27.273 16.438 1.00 84.69 185 HIS A O 1
ATOM 1360 N N . ASP A 1 186 ? 5.496 27.778 14.271 1.00 87.88 186 ASP A N 1
ATOM 1361 C CA . ASP A 1 186 ? 4.249 28.520 14.121 1.00 87.88 186 ASP A CA 1
ATOM 1362 C C . ASP A 1 186 ? 3.077 27.562 13.848 1.00 87.88 186 ASP A C 1
ATOM 1364 O O . ASP A 1 186 ? 3.087 26.780 12.890 1.00 87.88 186 ASP A O 1
ATOM 1368 N N . GLU A 1 187 ? 2.055 27.623 14.703 1.00 85.25 187 GLU A N 1
ATOM 1369 C CA . GLU A 1 187 ? 0.861 26.777 14.603 1.00 85.25 187 GLU A CA 1
ATOM 1370 C C . GLU A 1 187 ? 0.089 27.051 13.307 1.00 85.25 187 GLU A C 1
ATOM 1372 O O . GLU A 1 187 ? -0.339 26.114 12.633 1.00 85.25 187 GLU A O 1
ATOM 1377 N N . SER A 1 188 ? -0.033 28.322 12.908 1.00 87.25 188 SER A N 1
ATOM 1378 C CA . SER A 1 188 ? -0.769 28.701 11.696 1.00 87.25 188 SER A CA 1
ATOM 1379 C C . SER A 1 188 ? -0.088 28.163 10.435 1.00 87.25 188 SER A C 1
ATOM 1381 O O . SER A 1 188 ? -0.758 27.641 9.543 1.00 87.25 188 SER A O 1
ATOM 1383 N N . ALA A 1 189 ? 1.242 28.221 10.375 1.00 89.00 189 ALA A N 1
ATOM 1384 C CA . ALA A 1 189 ? 2.043 27.658 9.297 1.00 89.00 189 ALA A CA 1
ATOM 1385 C C . ALA A 1 189 ? 1.948 26.126 9.250 1.00 89.00 189 ALA A C 1
ATOM 1387 O O . ALA A 1 189 ? 1.796 25.560 8.167 1.00 89.00 189 ALA A O 1
ATOM 1388 N N . SER A 1 190 ? 1.970 25.457 10.407 1.00 90.31 190 SER A N 1
ATOM 1389 C CA . SER A 1 190 ? 1.798 23.999 10.489 1.00 90.31 190 SER A CA 1
ATOM 1390 C C . SER A 1 190 ? 0.409 23.571 10.000 1.00 90.31 190 SER A C 1
ATOM 1392 O O . SER A 1 190 ? 0.291 22.642 9.200 1.00 90.31 190 SER A O 1
ATOM 1394 N N . LEU A 1 191 ? -0.650 24.288 10.400 1.00 88.81 191 LEU A N 1
ATOM 1395 C CA . LEU A 1 191 ? -2.014 24.053 9.912 1.00 88.81 191 LEU A CA 1
ATOM 1396 C C . LEU A 1 191 ? -2.122 24.267 8.397 1.00 88.81 191 LEU A C 1
ATOM 1398 O O . LEU A 1 191 ? -2.679 23.418 7.703 1.00 88.81 191 LEU A O 1
ATOM 1402 N N . ALA A 1 192 ? -1.549 25.352 7.869 1.00 89.50 192 ALA A N 1
ATOM 1403 C CA . ALA A 1 192 ? -1.550 25.632 6.433 1.00 89.50 192 ALA A CA 1
ATOM 1404 C C . ALA A 1 192 ? -0.801 24.554 5.629 1.00 89.50 192 ALA A C 1
ATOM 1406 O O . ALA A 1 192 ? -1.236 24.164 4.541 1.00 89.50 192 ALA A O 1
ATOM 1407 N N . GLN A 1 193 ? 0.304 24.030 6.170 1.00 91.88 193 GLN A N 1
ATOM 1408 C CA . GLN A 1 193 ? 1.030 22.922 5.558 1.00 91.88 193 GLN A CA 1
ATOM 1409 C C . GLN A 1 193 ? 0.178 21.647 5.536 1.00 91.88 193 GLN A C 1
ATOM 1411 O O . GLN A 1 193 ? 0.054 21.015 4.486 1.00 91.88 193 GLN A O 1
ATOM 1416 N N . VAL A 1 194 ? -0.454 21.284 6.657 1.00 91.56 194 VAL A N 1
ATOM 1417 C CA . VAL A 1 194 ? -1.346 20.115 6.714 1.00 91.56 194 VAL A CA 1
ATOM 1418 C C . VAL A 1 194 ? -2.530 20.274 5.767 1.00 91.56 194 VAL A C 1
ATOM 1420 O O . VAL A 1 194 ? -2.870 19.327 5.059 1.00 91.56 194 VAL A O 1
ATOM 1423 N N . GLU A 1 195 ? -3.122 21.463 5.682 1.00 90.00 195 GLU A N 1
ATOM 1424 C CA . GLU A 1 195 ? -4.181 21.753 4.720 1.00 90.00 195 GLU A CA 1
ATOM 1425 C C . GLU A 1 195 ? -3.712 21.507 3.281 1.00 90.00 195 GLU A C 1
ATOM 1427 O O . GLU A 1 195 ? -4.390 20.810 2.522 1.00 90.00 195 GLU A O 1
ATOM 1432 N N . MET A 1 196 ? -2.536 22.017 2.904 1.00 91.06 196 MET A N 1
ATOM 1433 C CA . MET A 1 196 ? -1.969 21.793 1.574 1.00 91.06 196 MET A CA 1
ATOM 1434 C C . MET A 1 196 ? -1.762 20.294 1.299 1.00 91.06 196 MET A C 1
ATOM 1436 O O . MET A 1 196 ? -2.168 19.796 0.245 1.00 91.06 196 MET A O 1
ATOM 1440 N N . MET A 1 197 ? -1.202 19.549 2.253 1.00 92.94 197 MET A N 1
ATOM 1441 C CA . MET A 1 197 ? -0.949 18.116 2.087 1.00 92.94 197 MET A CA 1
ATOM 1442 C C . MET A 1 197 ? -2.256 17.328 1.973 1.00 92.94 197 MET A C 1
ATOM 1444 O O . MET A 1 197 ? -2.466 16.590 1.010 1.00 92.94 197 MET A O 1
ATOM 1448 N N . VAL A 1 198 ? -3.188 17.531 2.900 1.00 88.94 198 VAL A N 1
ATOM 1449 C CA . VAL A 1 198 ? -4.437 16.765 2.961 1.00 88.94 198 VAL A CA 1
ATOM 1450 C C . VAL A 1 198 ? -5.381 17.155 1.828 1.00 88.94 198 VAL A C 1
ATOM 1452 O O . VAL A 1 198 ? -5.920 16.274 1.157 1.00 88.94 198 VAL A O 1
ATOM 1455 N N . LEU A 1 199 ? -5.570 18.450 1.554 1.00 85.62 199 LEU A N 1
ATOM 1456 C CA . LEU A 1 199 ? -6.529 18.899 0.544 1.00 85.62 199 LEU A CA 1
ATOM 1457 C C . LEU A 1 199 ? -5.972 18.860 -0.873 1.00 85.62 199 LEU A C 1
ATOM 1459 O O . LEU A 1 199 ? -6.686 18.436 -1.791 1.00 85.62 199 LEU A O 1
ATOM 1463 N N . ARG A 1 200 ? -4.726 19.306 -1.054 1.00 87.19 200 ARG A N 1
ATOM 1464 C CA . ARG A 1 200 ? -4.111 19.524 -2.371 1.00 87.19 200 ARG A CA 1
ATOM 1465 C C . ARG A 1 200 ? -3.101 18.448 -2.762 1.00 87.19 200 ARG A C 1
ATOM 1467 O O . ARG A 1 200 ? -2.681 18.462 -3.916 1.00 87.19 200 ARG A O 1
ATOM 1474 N N . GLN A 1 201 ? -2.755 17.525 -1.856 1.00 88.06 201 GLN A N 1
ATOM 1475 C CA . GLN A 1 201 ? -1.767 16.457 -2.087 1.00 88.06 201 GLN A CA 1
ATOM 1476 C C . GLN A 1 201 ? -0.415 17.023 -2.545 1.00 88.06 201 GLN A C 1
ATOM 1478 O O . GLN A 1 201 ? 0.224 16.515 -3.468 1.00 88.06 201 GLN A O 1
ATOM 1483 N N . LYS A 1 202 ? -0.010 18.141 -1.930 1.00 92.00 202 LYS A N 1
ATOM 1484 C CA . LYS A 1 202 ? 1.267 18.815 -2.180 1.00 92.00 202 LYS A CA 1
ATOM 1485 C C . LYS A 1 202 ? 1.883 19.299 -0.873 1.00 92.00 202 LYS A C 1
ATOM 1487 O O . LYS A 1 202 ? 1.154 19.614 0.060 1.00 92.00 202 LYS A O 1
ATOM 1492 N N . VAL A 1 203 ? 3.204 19.413 -0.825 1.00 92.94 203 VAL A N 1
ATOM 1493 C CA . VAL A 1 203 ? 3.927 20.017 0.300 1.00 92.94 203 VAL A CA 1
ATOM 1494 C C . VAL A 1 203 ? 4.952 21.038 -0.205 1.00 92.94 203 VAL A C 1
ATOM 1496 O O . VAL A 1 203 ? 5.600 20.785 -1.226 1.00 92.94 203 VAL A O 1
ATOM 1499 N N . PRO A 1 204 ? 5.099 22.202 0.452 1.00 90.06 204 PRO A N 1
ATOM 1500 C CA . PRO A 1 204 ? 6.210 23.109 0.189 1.00 90.06 204 PRO A CA 1
ATOM 1501 C C . PRO A 1 204 ? 7.538 22.478 0.613 1.00 90.06 204 PRO A C 1
ATOM 1503 O O . PRO A 1 204 ? 7.654 21.938 1.712 1.00 90.06 204 PRO A O 1
ATOM 1506 N N . THR A 1 205 ? 8.556 22.576 -0.235 1.00 90.56 205 THR A N 1
ATOM 1507 C CA . THR A 1 205 ? 9.914 22.137 0.101 1.00 90.56 205 THR A CA 1
ATOM 1508 C C . THR A 1 205 ? 10.811 23.328 0.423 1.00 90.56 205 THR A C 1
ATOM 1510 O O . THR A 1 205 ? 10.546 24.464 0.013 1.00 90.56 205 THR A O 1
ATOM 1513 N N . VAL A 1 206 ? 11.938 23.071 1.090 1.00 84.94 206 VAL A N 1
ATOM 1514 C CA . VAL A 1 206 ? 13.050 24.029 1.117 1.00 84.94 206 VAL A CA 1
ATOM 1515 C C . VAL A 1 206 ? 13.447 24.340 -0.333 1.00 84.94 206 VAL A C 1
ATOM 1517 O O . VAL A 1 206 ? 13.619 23.430 -1.143 1.00 84.94 206 VAL A O 1
ATOM 1520 N N . GLY A 1 207 ? 13.473 25.625 -0.698 1.00 78.25 207 GLY A N 1
ATOM 1521 C CA . GLY A 1 207 ? 13.615 26.076 -2.093 1.00 78.25 207 GLY A CA 1
ATOM 1522 C C . GLY A 1 207 ? 12.307 26.455 -2.807 1.00 78.25 207 GLY A C 1
ATOM 1523 O O . GLY A 1 207 ? 12.345 26.781 -3.990 1.00 78.25 207 GLY A O 1
ATOM 1524 N N . SER A 1 208 ? 11.167 26.462 -2.103 1.00 71.12 208 SER A N 1
ATOM 1525 C CA . SER A 1 208 ? 9.868 26.979 -2.579 1.00 71.12 208 SER A CA 1
ATOM 1526 C C . SER A 1 208 ? 9.251 26.230 -3.767 1.00 71.12 208 SER A C 1
ATOM 1528 O O . SER A 1 208 ? 8.392 26.768 -4.467 1.00 71.12 208 SER A O 1
ATOM 1530 N N . THR A 1 209 ? 9.638 24.972 -3.984 1.00 84.31 209 THR A N 1
ATOM 1531 C CA . THR A 1 209 ? 8.947 24.082 -4.925 1.00 84.31 209 THR A CA 1
ATOM 1532 C C . THR A 1 209 ? 7.814 23.330 -4.231 1.00 84.31 209 THR A C 1
ATOM 1534 O O . THR A 1 209 ? 7.903 23.005 -3.049 1.00 84.31 209 THR A O 1
ATOM 1537 N N . LEU A 1 210 ? 6.726 23.061 -4.957 1.00 89.06 210 LEU A N 1
ATOM 1538 C CA . LEU A 1 210 ? 5.632 22.222 -4.466 1.00 89.06 210 LEU A CA 1
ATOM 1539 C C . LEU A 1 210 ? 5.853 20.782 -4.915 1.00 89.06 210 LEU A C 1
ATOM 1541 O O . LEU A 1 210 ? 5.799 20.493 -6.111 1.00 89.06 210 LEU A O 1
ATOM 1545 N N . LEU A 1 211 ? 6.038 19.884 -3.956 1.00 89.88 211 LEU A N 1
ATOM 1546 C CA . LEU A 1 211 ? 6.206 18.463 -4.214 1.00 89.88 211 LEU A CA 1
ATOM 1547 C C . LEU A 1 211 ? 4.865 17.726 -4.071 1.00 89.88 211 LEU A C 1
ATOM 1549 O O . LEU A 1 211 ? 4.196 17.914 -3.054 1.00 89.88 211 LEU A O 1
ATOM 1553 N N . PRO A 1 212 ? 4.461 16.874 -5.032 1.00 89.38 212 PRO A N 1
ATOM 1554 C CA . PRO A 1 212 ? 3.341 15.955 -4.847 1.00 89.38 212 PRO A CA 1
ATOM 1555 C C . PRO A 1 212 ? 3.583 15.006 -3.666 1.00 89.38 212 PRO A C 1
ATOM 1557 O O . PRO A 1 212 ? 4.622 14.347 -3.589 1.00 89.38 212 PRO A O 1
ATOM 1560 N N . ILE A 1 213 ? 2.618 14.921 -2.755 1.00 89.50 213 ILE A N 1
ATOM 1561 C CA . ILE A 1 213 ? 2.707 14.069 -1.567 1.00 89.50 213 ILE A CA 1
ATOM 1562 C C . ILE A 1 213 ? 1.363 13.417 -1.276 1.00 89.50 213 ILE A C 1
ATOM 1564 O O . ILE A 1 213 ? 0.308 14.019 -1.489 1.00 89.50 213 ILE A O 1
ATOM 1568 N N . GLN A 1 214 ? 1.413 12.195 -0.762 1.00 87.94 214 GLN A N 1
ATOM 1569 C CA . GLN A 1 214 ? 0.245 11.488 -0.284 1.00 87.94 214 GLN A CA 1
ATOM 1570 C C . GLN A 1 214 ? 0.128 11.654 1.227 1.00 87.94 214 GLN A C 1
ATOM 1572 O O . GLN A 1 214 ? 1.086 11.445 1.961 1.00 87.94 214 GLN A O 1
ATOM 1577 N N . ALA A 1 215 ? -1.060 12.023 1.690 1.00 91.06 215 ALA A N 1
ATOM 1578 C CA . ALA A 1 215 ? -1.335 12.226 3.107 1.00 91.06 215 ALA A CA 1
ATOM 1579 C C . ALA A 1 215 ? -2.523 11.360 3.526 1.00 91.06 215 ALA A C 1
ATOM 1581 O O . ALA A 1 215 ? -3.671 11.789 3.404 1.00 91.06 215 ALA A O 1
ATOM 1582 N N . ASP A 1 216 ? -2.235 10.141 3.984 1.00 91.94 216 ASP A N 1
ATOM 1583 C CA . ASP A 1 216 ? -3.237 9.243 4.571 1.00 91.94 216 ASP A CA 1
ATOM 1584 C C . ASP A 1 216 ? -3.287 9.387 6.099 1.00 91.94 216 ASP A C 1
ATOM 1586 O O . ASP A 1 216 ? -4.346 9.207 6.699 1.00 91.94 216 ASP A O 1
ATOM 1590 N N . SER A 1 217 ? -2.151 9.728 6.718 1.00 94.75 217 SER A N 1
ATOM 1591 C CA . SER A 1 217 ? -2.021 9.948 8.158 1.00 94.75 217 SER A CA 1
ATOM 1592 C C . SER A 1 217 ? -1.116 11.139 8.462 1.00 94.75 217 SER A C 1
ATOM 1594 O O . SER A 1 217 ? -0.103 11.341 7.793 1.00 94.75 217 SER A O 1
ATOM 1596 N N . VAL A 1 218 ? -1.477 11.929 9.471 1.00 95.38 218 VAL A N 1
ATOM 1597 C CA . VAL A 1 218 ? -0.650 13.010 10.012 1.00 95.38 218 VAL A CA 1
ATOM 1598 C C . VAL A 1 218 ? -0.084 12.558 11.353 1.00 95.38 218 VAL A C 1
ATOM 1600 O O . VAL A 1 218 ? -0.838 12.268 12.286 1.00 95.38 218 VAL A O 1
ATOM 1603 N N . CYS A 1 219 ? 1.245 12.527 11.450 1.00 94.00 219 CYS A N 1
ATOM 1604 C CA . CYS A 1 219 ? 1.937 12.299 12.711 1.00 94.00 219 CYS A CA 1
ATOM 1605 C C . CYS A 1 219 ? 1.776 13.527 13.605 1.00 94.00 219 CYS A C 1
ATOM 1607 O O . CYS A 1 219 ? 2.087 14.650 13.195 1.00 94.00 219 CYS A O 1
ATOM 1609 N N . VAL A 1 220 ? 1.330 13.305 14.835 1.00 91.56 220 VAL A N 1
ATOM 1610 C CA . VAL A 1 220 ? 1.240 14.328 15.874 1.00 91.56 220 VAL A CA 1
ATOM 1611 C C . VAL A 1 220 ? 1.999 13.885 17.117 1.00 91.56 220 VAL A C 1
ATOM 1613 O O . VAL A 1 220 ? 2.168 12.694 17.374 1.00 91.56 220 VAL A O 1
ATOM 1616 N N . HIS A 1 221 ? 2.462 14.856 17.896 1.00 84.88 221 HIS A N 1
ATOM 1617 C CA . HIS A 1 221 ? 3.147 14.601 19.156 1.00 84.88 221 HIS A CA 1
ATOM 1618 C C . HIS A 1 221 ? 2.193 14.840 20.336 1.00 84.88 221 HIS A C 1
ATOM 1620 O O . HIS A 1 221 ? 1.318 15.704 20.279 1.00 84.88 221 HIS A O 1
ATOM 1626 N N . GLY A 1 222 ? 2.361 14.058 21.402 1.00 79.31 222 GLY A N 1
ATOM 1627 C CA . GLY A 1 222 ? 1.649 14.206 22.676 1.00 79.31 222 GLY A CA 1
ATOM 1628 C C . GLY A 1 222 ? 2.599 14.440 23.850 1.00 79.31 222 GLY A C 1
ATOM 1629 O O . GLY A 1 222 ? 2.237 14.203 24.991 1.00 79.31 222 GLY A O 1
ATOM 1630 N N . ASP A 1 223 ? 3.828 14.867 23.574 1.00 81.62 223 ASP A N 1
ATOM 1631 C CA . ASP A 1 223 ? 4.949 14.946 24.514 1.00 81.62 223 ASP A CA 1
ATOM 1632 C C . ASP A 1 223 ? 4.834 16.094 25.530 1.00 81.62 223 ASP A C 1
ATOM 1634 O O . ASP A 1 223 ? 5.513 16.089 26.555 1.00 81.62 223 ASP A O 1
ATOM 1638 N N . ASN A 1 224 ? 3.980 17.085 25.270 1.00 83.69 224 ASN A N 1
ATOM 1639 C CA . ASN A 1 224 ? 3.732 18.197 26.182 1.00 83.69 224 ASN A CA 1
ATOM 1640 C C . ASN A 1 224 ? 2.319 18.801 25.992 1.00 83.69 224 ASN A C 1
ATOM 1642 O O . ASN A 1 224 ? 1.684 18.586 24.955 1.00 83.69 224 ASN A O 1
ATOM 1646 N N . PRO A 1 225 ? 1.812 19.600 26.957 1.00 87.00 225 PRO A N 1
ATOM 1647 C CA . PRO A 1 225 ? 0.475 20.199 26.869 1.00 87.00 225 PRO A CA 1
ATOM 1648 C C . PRO A 1 225 ? 0.241 21.085 25.636 1.00 87.00 225 PRO A C 1
ATOM 1650 O O . PRO A 1 225 ? -0.881 21.141 25.137 1.00 87.00 225 PRO A O 1
ATOM 1653 N N . SER A 1 226 ? 1.281 21.756 25.129 1.00 86.50 226 SER A N 1
ATOM 1654 C CA . SER A 1 226 ? 1.183 22.587 23.920 1.00 86.50 226 SER A CA 1
ATOM 1655 C C . SER A 1 226 ? 0.964 21.725 22.675 1.00 86.50 226 SER A C 1
ATOM 1657 O O . SER A 1 226 ? 0.097 22.024 21.856 1.00 86.50 226 SER A O 1
ATOM 1659 N N . ALA A 1 227 ? 1.683 20.603 22.566 1.00 86.44 227 ALA A N 1
ATOM 1660 C CA . ALA A 1 227 ? 1.497 19.636 21.489 1.00 86.44 227 ALA A CA 1
ATOM 1661 C C . ALA A 1 227 ? 0.075 19.048 21.503 1.00 86.44 227 ALA A C 1
ATOM 1663 O O . ALA A 1 227 ? -0.585 19.005 20.468 1.00 86.44 227 ALA A O 1
ATOM 1664 N N . ILE A 1 228 ? -0.453 18.706 22.684 1.00 90.56 228 ILE A N 1
ATOM 1665 C CA . ILE A 1 228 ? -1.834 18.214 22.839 1.00 90.56 228 ILE A CA 1
ATOM 1666 C C . ILE A 1 228 ? -2.858 19.273 22.405 1.00 90.56 228 ILE A C 1
ATOM 1668 O O . ILE A 1 228 ? -3.814 18.954 21.691 1.00 90.56 228 ILE A O 1
ATOM 1672 N N . ALA A 1 229 ? -2.657 20.537 22.794 1.00 90.69 229 ALA A N 1
ATOM 1673 C CA . ALA A 1 229 ? -3.514 21.639 22.361 1.00 90.69 229 ALA A CA 1
ATOM 1674 C C . ALA A 1 229 ? -3.515 21.784 20.830 1.00 90.69 229 ALA A C 1
ATOM 1676 O O . ALA A 1 229 ? -4.584 21.930 20.233 1.00 90.69 229 ALA A O 1
ATOM 1677 N N . PHE A 1 230 ? -2.350 21.639 20.194 1.00 89.62 230 PHE A N 1
ATOM 1678 C CA . PHE A 1 230 ? -2.227 21.632 18.739 1.00 89.62 230 PHE A CA 1
ATOM 1679 C C . PHE A 1 230 ? -2.987 20.466 18.087 1.00 89.62 230 PHE A C 1
ATOM 1681 O O . PHE A 1 230 ? -3.715 20.681 17.117 1.00 89.62 230 PHE A O 1
ATOM 1688 N N . VAL A 1 231 ? -2.908 19.243 18.631 1.00 92.19 231 VAL A N 1
ATOM 1689 C CA . VAL A 1 231 ? -3.686 18.100 18.108 1.00 92.19 231 VAL A CA 1
ATOM 1690 C C . VAL A 1 231 ? -5.190 18.382 18.179 1.00 92.19 231 VAL A C 1
ATOM 1692 O O . VAL A 1 231 ? -5.927 18.114 17.226 1.00 92.19 231 VAL A O 1
ATOM 1695 N N . ALA A 1 232 ? -5.654 18.981 19.278 1.00 92.94 232 ALA A N 1
ATOM 1696 C CA . ALA A 1 232 ? -7.050 19.373 19.431 1.00 92.94 232 ALA A CA 1
ATOM 1697 C C . ALA A 1 232 ? -7.468 20.461 18.420 1.00 92.94 232 ALA A C 1
ATOM 1699 O O . ALA A 1 232 ? -8.562 20.378 17.850 1.00 92.94 232 ALA A O 1
ATOM 1700 N N . SER A 1 233 ? -6.612 21.459 18.164 1.00 91.81 233 SER A N 1
ATOM 1701 C CA . SER A 1 233 ? -6.810 22.461 17.103 1.00 91.81 233 SER A CA 1
ATOM 1702 C C . SER A 1 233 ? -6.907 21.807 15.723 1.00 91.81 233 SER A C 1
ATOM 1704 O O . SER A 1 233 ? -7.821 22.118 14.955 1.00 91.81 233 SER A O 1
ATOM 1706 N N . LEU A 1 234 ? -6.016 20.858 15.427 1.00 91.31 234 LEU A N 1
ATOM 1707 C CA . LEU A 1 234 ? -5.951 20.167 14.144 1.00 91.31 234 LEU A CA 1
ATOM 1708 C C . LEU A 1 234 ? -7.196 19.304 13.886 1.00 91.31 234 LEU A C 1
ATOM 1710 O O . LEU A 1 234 ? -7.768 19.350 12.796 1.00 91.31 234 LEU A O 1
ATOM 1714 N N . ARG A 1 235 ? -7.687 18.582 14.901 1.00 93.44 235 ARG A N 1
ATOM 1715 C CA . ARG A 1 235 ? -8.944 17.825 14.800 1.00 93.44 235 ARG A CA 1
ATOM 1716 C C . ARG A 1 235 ? -10.137 18.735 14.499 1.00 93.44 235 ARG A C 1
ATOM 1718 O O . ARG A 1 235 ? -10.887 18.469 13.562 1.00 93.44 235 ARG A O 1
ATOM 1725 N N . LYS A 1 236 ? -10.272 19.849 15.230 1.00 92.56 236 LYS A N 1
ATOM 1726 C CA . LYS A 1 236 ? -11.327 20.852 14.986 1.00 92.56 236 LYS A CA 1
ATOM 1727 C C . LYS A 1 236 ? -11.234 21.458 13.587 1.00 92.56 236 LYS A C 1
ATOM 1729 O O . LYS A 1 236 ? -12.257 21.767 12.978 1.00 92.56 236 LYS A O 1
ATOM 1734 N N . PHE A 1 237 ? -10.018 21.668 13.085 1.00 90.81 237 PHE A N 1
ATOM 1735 C CA . PHE A 1 237 ? -9.794 22.146 11.726 1.00 90.81 237 PHE A CA 1
ATOM 1736 C C . PHE A 1 237 ? -10.341 21.153 10.690 1.00 90.81 237 PHE A C 1
ATOM 1738 O O . PHE A 1 237 ? -11.113 21.554 9.820 1.00 90.81 237 PHE A O 1
ATOM 1745 N N . PHE A 1 238 ? -10.026 19.861 10.815 1.00 90.88 238 PHE A N 1
ATOM 1746 C CA . PHE A 1 238 ? -10.546 18.837 9.905 1.00 90.88 238 PHE A CA 1
ATOM 1747 C C . PHE A 1 238 ? -12.070 18.714 9.949 1.00 90.88 238 PHE A C 1
ATOM 1749 O O . PHE A 1 238 ? -12.705 18.681 8.893 1.00 90.88 238 PHE A O 1
ATOM 1756 N N . GLU A 1 239 ? -12.667 18.747 11.142 1.00 89.94 239 GLU A N 1
ATOM 1757 C CA . GLU A 1 239 ? -14.124 18.723 11.315 1.00 89.94 239 GLU A CA 1
ATOM 1758 C C . GLU A 1 239 ? -14.803 19.894 10.584 1.00 89.94 239 GLU A C 1
ATOM 1760 O O . GLU A 1 239 ? -15.768 19.687 9.846 1.00 89.94 239 GLU A O 1
ATOM 1765 N N . LYS A 1 240 ? -14.259 21.115 10.700 1.00 90.88 240 LYS A N 1
ATOM 1766 C CA . LYS A 1 240 ? -14.765 22.302 9.982 1.00 90.88 240 LYS A CA 1
ATOM 1767 C C . LYS A 1 240 ? -14.668 22.177 8.461 1.00 90.88 240 LYS A C 1
ATOM 1769 O O . LYS A 1 240 ? -15.508 22.729 7.757 1.00 90.88 240 LYS A O 1
ATOM 1774 N N . GLN A 1 241 ? -13.665 21.461 7.959 1.00 86.88 241 GLN A N 1
ATOM 1775 C CA . GLN A 1 241 ? -13.469 21.205 6.529 1.00 86.88 241 GLN A CA 1
ATOM 1776 C C . GLN A 1 241 ? -14.274 19.993 6.018 1.00 86.88 241 GLN A C 1
ATOM 1778 O O . GLN A 1 241 ? -14.146 19.613 4.854 1.00 86.88 241 GLN A O 1
ATOM 1783 N N . GLY A 1 242 ? -15.092 19.356 6.868 1.00 86.12 242 GLY A N 1
ATOM 1784 C CA . GLY A 1 242 ? -15.854 18.156 6.508 1.00 86.12 242 GLY A CA 1
ATOM 1785 C C . GLY A 1 242 ? -14.980 16.917 6.279 1.00 86.12 242 GLY A C 1
ATOM 1786 O O . GLY A 1 242 ? -15.376 16.008 5.542 1.00 86.12 242 GLY A O 1
ATOM 1787 N N . ILE A 1 243 ? -13.785 16.886 6.876 1.00 87.81 243 ILE A N 1
ATOM 1788 C CA . ILE A 1 243 ? -12.853 15.758 6.831 1.00 87.81 243 ILE A CA 1
ATOM 1789 C C . ILE A 1 243 ? -13.024 14.952 8.120 1.00 87.81 243 ILE A C 1
ATOM 1791 O O . ILE A 1 243 ? -12.817 15.467 9.216 1.00 87.81 243 ILE A O 1
ATOM 1795 N N . ALA A 1 244 ? -13.392 13.678 7.996 1.00 88.38 244 ALA A N 1
ATOM 1796 C CA . ALA A 1 244 ? -13.531 12.795 9.149 1.00 88.38 244 ALA A CA 1
ATOM 1797 C C . ALA A 1 244 ? -12.157 12.303 9.633 1.00 88.38 244 ALA A C 1
ATOM 1799 O O . ALA A 1 244 ? -11.357 11.816 8.830 1.00 88.38 244 ALA A O 1
ATOM 1800 N N . VAL A 1 245 ? -11.903 12.395 10.942 1.00 91.44 245 VAL A N 1
ATOM 1801 C CA . VAL A 1 245 ? -10.704 11.821 11.570 1.00 91.44 245 VAL A CA 1
ATOM 1802 C C . VAL A 1 245 ? -10.964 10.355 11.912 1.00 91.44 245 VAL A C 1
ATOM 1804 O O . VAL A 1 245 ? -11.812 10.059 12.753 1.00 91.44 245 VAL A O 1
ATOM 1807 N N . GLN A 1 246 ? -10.268 9.442 11.239 1.00 90.19 246 GLN A N 1
ATOM 1808 C CA . GLN A 1 246 ? -10.446 7.993 11.372 1.00 90.19 246 GLN A CA 1
ATOM 1809 C C . GLN A 1 246 ? -9.177 7.244 10.957 1.00 90.19 246 GLN A C 1
ATOM 1811 O O . GLN A 1 246 ? -8.326 7.803 10.272 1.00 90.19 246 GLN A O 1
ATOM 1816 N N . GLN A 1 247 ? -9.076 5.965 11.323 1.00 85.00 247 GLN A N 1
ATOM 1817 C CA . GLN A 1 247 ? -7.910 5.146 11.001 1.00 85.00 247 GLN A CA 1
ATOM 1818 C C . GLN A 1 247 ? -7.586 5.153 9.493 1.00 85.00 247 GLN A C 1
ATOM 1820 O O . GLN A 1 247 ? -8.453 4.948 8.636 1.00 85.00 247 GLN A O 1
ATOM 1825 N N . ALA A 1 248 ? -6.303 5.326 9.169 1.00 75.38 248 ALA A N 1
ATOM 1826 C CA . ALA A 1 248 ? -5.824 5.316 7.793 1.00 75.38 248 ALA A CA 1
ATOM 1827 C C . ALA A 1 248 ? -5.906 3.918 7.175 1.00 75.38 248 ALA A C 1
ATOM 1829 O O . ALA A 1 248 ? -5.676 2.898 7.825 1.00 75.38 248 ALA A O 1
ATOM 1830 N N . GLY A 1 249 ? -6.214 3.867 5.880 1.00 62.84 249 GLY A N 1
ATOM 1831 C CA . GLY A 1 249 ? -6.364 2.605 5.160 1.00 62.84 249 GLY A CA 1
ATOM 1832 C C . GLY A 1 249 ? -7.652 1.840 5.489 1.00 62.84 249 GLY A C 1
ATOM 1833 O O . GLY A 1 249 ? -7.839 0.747 4.955 1.00 62.84 249 GLY A O 1
ATOM 1834 N N . GLU A 1 250 ? -8.570 2.387 6.298 1.00 61.16 250 GLU A N 1
ATOM 1835 C CA . GLU A 1 250 ? -9.991 2.009 6.275 1.00 61.16 250 GLU A CA 1
ATOM 1836 C C . GLU A 1 250 ? -10.666 2.634 5.045 1.00 61.16 250 GLU A C 1
ATOM 1838 O O . GLU A 1 250 ? -11.570 3.466 5.134 1.00 61.16 250 GLU A O 1
ATOM 1843 N N . HIS A 1 251 ? -10.208 2.282 3.845 1.00 61.44 251 HIS A N 1
ATOM 1844 C CA . HIS A 1 251 ? -10.923 2.699 2.647 1.00 61.44 251 HIS A CA 1
ATOM 1845 C C . HIS A 1 251 ? -12.160 1.824 2.511 1.00 61.44 251 HIS A C 1
ATOM 1847 O O . HIS A 1 251 ? -12.108 0.773 1.872 1.00 61.44 251 HIS A O 1
ATOM 1853 N N . ARG A 1 252 ? -13.262 2.227 3.142 1.00 67.62 252 ARG A N 1
ATOM 1854 C CA . ARG A 1 252 ? -14.561 1.602 2.903 1.00 67.62 252 ARG A CA 1
ATOM 1855 C C . ARG A 1 252 ? -14.897 1.710 1.421 1.00 67.62 252 ARG A C 1
ATOM 1857 O O . ARG A 1 252 ? -14.553 2.698 0.767 1.00 67.62 252 ARG A O 1
ATOM 1864 N N . PHE A 1 253 ? -15.543 0.678 0.898 1.00 82.12 253 PHE A N 1
ATOM 1865 C CA . PHE A 1 253 ? -16.104 0.751 -0.437 1.00 82.12 253 PHE A CA 1
ATOM 1866 C C . PHE A 1 253 ? -17.089 1.917 -0.493 1.00 82.12 253 PHE A C 1
ATOM 1868 O O . PHE A 1 253 ? -17.935 2.086 0.380 1.00 82.12 253 PHE A O 1
ATOM 1875 N N . SER A 1 254 ? -16.940 2.748 -1.515 1.00 85.06 254 SER A N 1
ATOM 1876 C CA . SER A 1 254 ? -18.002 3.644 -1.949 1.00 85.06 254 SER A CA 1
ATOM 1877 C C . SER A 1 254 ? -18.875 2.897 -2.943 1.00 85.06 254 SER A C 1
ATOM 1879 O O . SER A 1 254 ? -18.368 2.110 -3.742 1.00 85.06 254 SER A O 1
ATOM 1881 N N . PHE A 1 255 ? -20.179 3.135 -2.887 1.00 90.00 255 PHE A N 1
ATOM 1882 C CA . PHE A 1 255 ? -21.140 2.434 -3.722 1.00 90.00 255 PHE A CA 1
ATOM 1883 C C . PHE A 1 255 ? -21.852 3.419 -4.628 1.00 90.00 255 PHE A C 1
ATOM 1885 O O . PHE A 1 255 ? -22.311 4.468 -4.178 1.00 90.00 255 PHE A O 1
ATOM 1892 N N . SER A 1 256 ? -21.970 3.068 -5.901 1.00 92.31 256 SER A N 1
ATOM 1893 C CA . SER A 1 256 ? -22.803 3.804 -6.846 1.00 92.31 256 SER A CA 1
ATOM 1894 C C . SER A 1 256 ? -23.595 2.834 -7.716 1.00 92.31 256 SER A C 1
ATOM 1896 O O . SER A 1 256 ? -23.031 1.819 -8.137 1.00 92.31 256 SER A O 1
ATOM 1898 N N . PRO A 1 257 ? -24.864 3.125 -8.027 1.00 93.06 257 PRO A N 1
ATOM 1899 C CA . PRO A 1 257 ? -25.608 2.342 -9.002 1.00 93.06 257 PRO A CA 1
ATOM 1900 C C . PRO A 1 257 ? -25.007 2.519 -10.402 1.00 93.06 257 PRO A C 1
ATOM 1902 O O . PRO A 1 257 ? -24.570 3.611 -10.770 1.00 93.06 257 PRO A O 1
ATOM 1905 N N . LEU A 1 258 ? -25.020 1.449 -11.193 1.00 92.25 258 LEU A N 1
ATOM 1906 C CA . LEU A 1 258 ? -24.703 1.463 -12.620 1.00 92.25 258 LEU A CA 1
ATOM 1907 C C . LEU A 1 258 ? -25.919 0.922 -13.385 1.00 92.25 258 LEU A C 1
ATOM 1909 O O . LEU A 1 258 ? -25.931 -0.194 -13.893 1.00 92.25 258 LEU A O 1
ATOM 1913 N N . GLY A 1 259 ? -26.987 1.718 -13.406 1.00 91.81 259 GLY A N 1
ATOM 1914 C CA . GLY A 1 259 ? -28.314 1.263 -13.829 1.00 91.81 259 GLY A CA 1
ATOM 1915 C C . GLY A 1 259 ? -29.032 0.457 -12.740 1.00 91.81 259 GLY A C 1
ATOM 1916 O O . GLY A 1 259 ? -28.621 0.442 -11.584 1.00 91.81 259 GLY A O 1
ATOM 1917 N N . GLU A 1 260 ? -30.129 -0.206 -13.109 1.00 92.69 260 GLU A N 1
ATOM 1918 C CA . GLU A 1 260 ? -31.022 -0.904 -12.161 1.00 92.69 260 GLU A CA 1
ATOM 1919 C C . GLU A 1 260 ? -30.544 -2.307 -11.760 1.00 92.69 260 GLU A C 1
ATOM 1921 O O . GLU A 1 260 ? -31.086 -2.915 -10.841 1.00 92.69 260 GLU A O 1
ATOM 1926 N N . ARG A 1 261 ? -29.563 -2.851 -12.487 1.00 95.75 261 ARG A N 1
ATOM 1927 C CA . ARG A 1 261 ? -29.110 -4.247 -12.362 1.00 95.75 261 ARG A CA 1
ATOM 1928 C C . ARG A 1 261 ? -27.649 -4.377 -11.960 1.00 95.75 261 ARG A C 1
ATOM 1930 O O . ARG A 1 261 ? -27.136 -5.492 -11.933 1.00 95.75 261 ARG A O 1
ATOM 1937 N N . SER A 1 262 ? -26.984 -3.262 -11.674 1.00 96.56 262 SER A N 1
ATOM 1938 C CA . SER A 1 262 ? -25.565 -3.270 -11.348 1.00 96.56 262 SER A CA 1
ATOM 1939 C C . SER A 1 262 ? -25.244 -2.277 -10.243 1.00 96.56 262 SER A C 1
ATOM 1941 O O . SER A 1 262 ? -25.748 -1.154 -10.205 1.00 96.56 262 SER A O 1
ATOM 1943 N N . LEU A 1 263 ? -24.354 -2.698 -9.356 1.00 95.94 263 LEU A N 1
ATOM 1944 C CA . LEU A 1 263 ? -23.764 -1.892 -8.300 1.00 95.94 263 LEU A CA 1
ATOM 1945 C C . LEU A 1 263 ? -22.255 -1.851 -8.533 1.00 95.94 263 LEU A C 1
ATOM 1947 O O . LEU A 1 263 ? -21.631 -2.864 -8.849 1.00 95.94 263 LEU A O 1
ATOM 1951 N N . LEU A 1 264 ? -21.666 -0.672 -8.378 1.00 95.25 264 LEU A N 1
ATOM 1952 C CA . LEU A 1 264 ? -20.225 -0.485 -8.420 1.00 95.25 264 LEU A CA 1
ATOM 1953 C C . LEU A 1 264 ? -19.715 -0.273 -6.998 1.00 95.25 264 LEU A C 1
ATOM 1955 O O . LEU A 1 264 ? -20.068 0.720 -6.363 1.00 95.25 264 LEU A O 1
ATOM 1959 N N . ALA A 1 265 ? -18.889 -1.198 -6.514 1.00 93.38 265 ALA A N 1
ATOM 1960 C CA . ALA A 1 265 ? -18.164 -1.063 -5.258 1.00 93.38 265 ALA A CA 1
ATOM 1961 C C . ALA A 1 265 ? -16.750 -0.555 -5.561 1.00 93.38 265 ALA A C 1
ATOM 1963 O O . ALA A 1 265 ? -15.950 -1.253 -6.182 1.00 93.38 265 ALA A O 1
ATOM 1964 N N . ARG A 1 266 ? -16.436 0.670 -5.141 1.00 90.19 266 ARG A N 1
ATOM 1965 C CA . ARG A 1 266 ? -15.210 1.392 -5.501 1.00 90.19 266 ARG A CA 1
ATOM 1966 C C . ARG A 1 266 ? -14.349 1.685 -4.282 1.00 90.19 266 ARG A C 1
ATOM 1968 O O . ARG A 1 266 ? -14.812 2.290 -3.314 1.00 90.19 266 ARG A O 1
ATOM 1975 N N . LEU A 1 267 ? -13.074 1.338 -4.384 1.00 84.62 267 LEU A N 1
ATOM 1976 C CA . LEU A 1 267 ? -12.006 1.849 -3.534 1.00 84.62 267 LEU A CA 1
ATOM 1977 C C . LEU A 1 267 ? -11.393 3.108 -4.164 1.00 84.62 267 LEU A C 1
ATOM 1979 O O . LEU A 1 267 ? -11.526 3.315 -5.371 1.00 84.62 267 LEU A O 1
ATOM 1983 N N . PRO A 1 268 ? -10.707 3.963 -3.386 1.00 71.88 268 PRO A N 1
ATOM 1984 C CA . PRO A 1 268 ? -9.931 5.059 -3.949 1.00 71.88 268 PRO A CA 1
ATOM 1985 C C . PRO A 1 268 ? -9.009 4.562 -5.065 1.00 71.88 268 PRO A C 1
ATOM 1987 O O . PRO A 1 268 ? -8.371 3.516 -4.929 1.00 71.88 268 PRO A O 1
ATOM 1990 N N . SER A 1 269 ? -8.973 5.308 -6.168 1.00 62.44 269 SER A N 1
ATOM 1991 C CA . SER A 1 269 ? -8.371 4.908 -7.442 1.00 62.44 269 SER A CA 1
ATOM 1992 C C . SER A 1 269 ? -6.846 4.788 -7.363 1.00 62.44 269 SER A C 1
ATOM 1994 O O . SER A 1 269 ? -6.110 5.677 -7.783 1.00 62.44 269 SER A O 1
ATOM 1996 N N . ARG A 1 270 ? -6.371 3.673 -6.802 1.00 68.62 270 ARG A N 1
ATOM 1997 C CA . ARG A 1 270 ? -4.956 3.321 -6.652 1.00 68.62 270 ARG A CA 1
ATOM 1998 C C . ARG A 1 270 ? -4.700 1.944 -7.252 1.00 68.62 270 ARG A C 1
ATOM 2000 O O . ARG A 1 270 ? -5.282 0.959 -6.798 1.00 68.62 270 ARG A O 1
ATOM 2007 N N . ILE A 1 271 ? -3.796 1.873 -8.229 1.00 77.12 271 ILE A N 1
ATOM 2008 C CA . ILE A 1 271 ? -3.292 0.606 -8.771 1.00 77.12 271 ILE A CA 1
ATOM 2009 C C . ILE A 1 271 ? -2.197 0.104 -7.827 1.00 77.12 271 ILE A C 1
ATOM 2011 O O . ILE A 1 271 ? -1.033 0.459 -7.971 1.00 77.12 271 ILE A O 1
ATOM 2015 N N . ALA A 1 272 ? -2.591 -0.681 -6.828 1.00 78.50 272 ALA A N 1
ATOM 2016 C CA . ALA A 1 272 ? -1.686 -1.273 -5.848 1.00 78.50 272 ALA A CA 1
ATOM 2017 C C . ALA A 1 272 ? -2.107 -2.713 -5.547 1.00 78.50 272 ALA A C 1
ATOM 2019 O O . ALA A 1 272 ? -3.301 -3.037 -5.589 1.00 78.50 272 ALA A O 1
ATOM 2020 N N . LYS A 1 273 ? -1.147 -3.589 -5.219 1.00 82.38 273 LYS A N 1
ATOM 2021 C CA . LYS A 1 273 ? -1.437 -4.996 -4.888 1.00 82.38 273 LYS A CA 1
ATOM 2022 C C . LYS A 1 273 ? -2.437 -5.107 -3.738 1.00 82.38 273 LYS A C 1
ATOM 2024 O O . LYS A 1 273 ? -3.309 -5.966 -3.778 1.00 82.38 273 LYS A O 1
ATOM 2029 N N . SER A 1 274 ? -2.357 -4.227 -2.743 1.00 79.25 274 SER A N 1
ATOM 2030 C CA . SER A 1 274 ? -3.310 -4.162 -1.630 1.00 79.25 274 SER A CA 1
ATOM 2031 C C . SER A 1 274 ? -4.737 -3.839 -2.093 1.00 79.25 274 SER A C 1
ATOM 2033 O O . SER A 1 274 ? -5.672 -4.533 -1.696 1.00 79.25 274 SER A O 1
ATOM 2035 N N . THR A 1 275 ? -4.915 -2.867 -2.995 1.00 83.38 275 THR A N 1
ATOM 2036 C CA . THR A 1 275 ? -6.212 -2.569 -3.627 1.00 83.38 275 THR A CA 1
ATOM 2037 C C . THR A 1 275 ? -6.738 -3.786 -4.387 1.00 83.38 275 THR A C 1
ATOM 2039 O O . THR A 1 275 ? -7.863 -4.215 -4.137 1.00 83.38 275 THR A O 1
ATOM 2042 N N . HIS A 1 276 ? -5.908 -4.406 -5.233 1.00 88.25 276 HIS A N 1
ATOM 2043 C CA . HIS A 1 276 ? -6.269 -5.626 -5.960 1.00 88.25 276 HIS A CA 1
ATOM 2044 C C . HIS A 1 276 ? -6.711 -6.750 -5.016 1.00 88.25 276 HIS A C 1
ATOM 2046 O O . HIS A 1 276 ? -7.756 -7.358 -5.224 1.00 88.25 276 HIS A O 1
ATOM 2052 N N . ARG A 1 277 ? -5.951 -7.003 -3.943 1.00 86.06 277 ARG A N 1
ATOM 2053 C CA . ARG A 1 277 ? -6.273 -8.022 -2.934 1.00 86.06 277 ARG A CA 1
ATOM 2054 C C . ARG A 1 277 ? -7.637 -7.769 -2.290 1.00 86.06 277 ARG A C 1
ATOM 2056 O O . ARG A 1 277 ? -8.372 -8.723 -2.061 1.00 86.06 277 ARG A O 1
ATOM 2063 N N . ARG A 1 278 ? -8.005 -6.509 -2.043 1.00 85.62 278 ARG A N 1
ATOM 2064 C CA . ARG A 1 278 ? -9.319 -6.142 -1.488 1.00 85.62 278 ARG A CA 1
ATOM 2065 C C . ARG A 1 278 ? -10.448 -6.316 -2.506 1.00 85.62 278 ARG A C 1
ATOM 2067 O O . ARG A 1 278 ? -11.477 -6.876 -2.145 1.00 85.62 278 ARG A O 1
ATOM 2074 N N . ILE A 1 279 ? -10.249 -5.917 -3.767 1.00 90.19 279 ILE A N 1
ATOM 2075 C CA . ILE A 1 279 ? -11.222 -6.165 -4.849 1.00 90.19 279 ILE A CA 1
ATOM 2076 C C . ILE A 1 279 ? -11.437 -7.665 -5.056 1.00 90.19 279 ILE A C 1
ATOM 2078 O O . ILE A 1 279 ? -12.574 -8.132 -5.061 1.00 90.19 279 ILE A O 1
ATOM 2082 N N . ARG A 1 280 ? -10.352 -8.437 -5.166 1.00 90.19 280 ARG A N 1
ATOM 2083 C CA . ARG A 1 280 ? -10.412 -9.887 -5.373 1.00 90.19 280 ARG A CA 1
ATOM 2084 C C . ARG A 1 280 ? -10.985 -10.613 -4.157 1.00 90.19 280 ARG A C 1
ATOM 2086 O O . ARG A 1 280 ? -11.766 -11.539 -4.324 1.00 90.19 280 ARG A O 1
ATOM 2093 N N . GLY A 1 281 ? -10.649 -10.172 -2.945 1.00 89.88 281 GLY A N 1
ATOM 2094 C CA . GLY A 1 281 ? -11.219 -10.709 -1.709 1.00 89.88 281 GLY A CA 1
ATOM 2095 C C . GLY A 1 281 ? -12.724 -10.462 -1.619 1.00 89.88 281 GLY A C 1
ATOM 2096 O O . GLY A 1 281 ? -13.467 -11.379 -1.287 1.00 89.88 281 GLY A O 1
ATOM 2097 N N . LEU A 1 282 ? -13.185 -9.260 -1.989 1.00 91.25 282 LEU A N 1
ATOM 2098 C CA . LEU A 1 282 ? -14.614 -8.964 -2.081 1.00 91.25 282 LEU A CA 1
ATOM 2099 C C . LEU A 1 282 ? -15.300 -9.833 -3.141 1.00 91.25 282 LEU A C 1
ATOM 2101 O O . LEU A 1 282 ? -16.358 -10.389 -2.873 1.00 91.25 282 LEU A O 1
ATOM 2105 N N . GLN A 1 283 ? -14.694 -9.979 -4.322 1.00 93.44 283 GLN A N 1
ATOM 2106 C CA . GLN A 1 283 ? -15.223 -10.840 -5.378 1.00 93.44 283 GLN A CA 1
ATOM 2107 C C . GLN A 1 283 ? -15.427 -12.272 -4.871 1.00 93.44 283 GLN A C 1
ATOM 2109 O O . GLN A 1 283 ? -16.542 -12.772 -4.935 1.00 93.44 283 GLN A O 1
ATOM 2114 N N . LEU A 1 284 ? -14.389 -12.890 -4.301 1.00 92.44 284 LEU A N 1
ATOM 2115 C CA . LEU A 1 284 ? -14.461 -14.253 -3.764 1.00 92.44 284 LEU A CA 1
ATOM 2116 C C . LEU A 1 284 ? -15.490 -14.382 -2.631 1.00 92.44 284 LEU A C 1
ATOM 2118 O O . LEU A 1 284 ? -16.185 -15.386 -2.548 1.00 92.44 284 LEU A O 1
ATOM 2122 N N . ALA A 1 285 ? -15.619 -13.369 -1.768 1.00 92.06 285 ALA A N 1
ATOM 2123 C CA . ALA A 1 285 ? -16.610 -13.374 -0.690 1.00 92.06 285 ALA A CA 1
ATOM 2124 C C . ALA A 1 285 ? -18.060 -13.286 -1.201 1.00 92.06 285 ALA A C 1
ATOM 2126 O O . ALA A 1 285 ? -18.982 -13.704 -0.504 1.00 92.06 285 ALA A O 1
ATOM 2127 N N . LEU A 1 286 ? -18.264 -12.733 -2.400 1.00 93.75 286 LEU A N 1
ATOM 2128 C CA . LEU A 1 286 ? -19.572 -12.601 -3.038 1.00 93.75 286 LEU A CA 1
ATOM 2129 C C . LEU A 1 286 ? -19.884 -13.737 -4.025 1.00 93.75 286 LEU A C 1
ATOM 2131 O O . LEU A 1 286 ? -21.046 -13.894 -4.411 1.00 93.75 286 LEU A O 1
ATOM 2135 N N . GLU A 1 287 ? -18.898 -14.536 -4.433 1.00 92.44 287 GLU A N 1
ATOM 2136 C CA . GLU A 1 287 ? -19.107 -15.683 -5.322 1.00 92.44 287 GLU A CA 1
ATOM 2137 C C . GLU A 1 287 ? -20.151 -16.655 -4.734 1.00 92.44 287 GLU A C 1
ATOM 2139 O O . GLU A 1 287 ? -20.155 -16.967 -3.545 1.00 92.44 287 GLU A O 1
ATOM 2144 N N . GLY A 1 288 ? -21.099 -17.100 -5.566 1.00 90.69 288 GLY A N 1
ATOM 2145 C CA . GLY A 1 288 ? -22.193 -17.988 -5.144 1.00 90.69 288 GLY A CA 1
ATOM 2146 C C . GLY A 1 288 ? -23.320 -17.317 -4.343 1.00 90.69 288 GLY A C 1
ATOM 2147 O O . GLY A 1 288 ? -24.288 -17.983 -3.974 1.00 90.69 288 GLY A O 1
ATOM 2148 N N . THR A 1 289 ? -23.249 -16.007 -4.097 1.00 92.31 289 THR A N 1
ATOM 2149 C CA . THR A 1 289 ? -24.295 -15.281 -3.369 1.00 92.31 289 THR A CA 1
ATOM 2150 C C . THR A 1 289 ? -25.605 -15.235 -4.159 1.00 92.31 289 THR A C 1
ATOM 2152 O O . THR A 1 289 ? -25.654 -14.761 -5.295 1.00 92.31 289 THR A O 1
ATOM 2155 N N . ALA A 1 290 ? -26.705 -15.663 -3.532 1.00 93.56 290 ALA A N 1
ATOM 2156 C CA . ALA A 1 290 ? -28.030 -15.623 -4.145 1.00 93.56 290 ALA A CA 1
ATOM 2157 C C . ALA A 1 290 ? -28.414 -14.198 -4.588 1.00 93.56 290 ALA A C 1
ATOM 2159 O O . ALA A 1 290 ? -28.331 -13.249 -3.811 1.00 93.56 290 ALA A O 1
ATOM 2160 N N . GLY A 1 291 ? -28.854 -14.071 -5.843 1.00 94.50 291 GLY A N 1
ATOM 2161 C CA . GLY A 1 291 ? -29.240 -12.795 -6.452 1.00 94.50 291 GLY A CA 1
ATOM 2162 C C . GLY A 1 291 ? -28.118 -12.110 -7.234 1.00 94.50 291 GLY A C 1
ATOM 2163 O O . GLY A 1 291 ? -28.430 -11.316 -8.115 1.00 94.50 291 GLY A O 1
ATOM 2164 N N . ILE A 1 292 ? -26.848 -12.457 -7.003 1.00 97.06 292 ILE A N 1
ATOM 2165 C CA . ILE A 1 292 ? -25.722 -11.985 -7.821 1.00 97.06 292 ILE A CA 1
ATOM 2166 C C . ILE A 1 292 ? -25.621 -12.845 -9.087 1.00 97.06 292 ILE A C 1
ATOM 2168 O O . ILE A 1 292 ? -25.723 -14.070 -9.029 1.00 97.06 292 ILE A O 1
ATOM 2172 N N . ARG A 1 293 ? -25.456 -12.193 -10.240 1.00 95.94 293 ARG A N 1
ATOM 2173 C CA . ARG A 1 293 ? -25.346 -12.819 -11.566 1.00 95.94 293 ARG A CA 1
ATOM 2174 C C . ARG A 1 293 ? -23.917 -12.822 -12.086 1.00 95.94 293 ARG A C 1
ATOM 2176 O O . ARG A 1 293 ? -23.481 -13.827 -12.631 1.00 95.94 293 ARG A O 1
ATOM 2183 N N . GLU A 1 294 ? -23.208 -11.710 -11.923 1.00 94.88 294 GLU A N 1
ATOM 2184 C CA . GLU A 1 294 ? -21.851 -11.557 -12.443 1.00 94.88 294 GLU A CA 1
ATOM 2185 C C . GLU A 1 294 ? -21.022 -10.633 -11.549 1.00 94.88 294 GLU A C 1
ATOM 2187 O O . GLU A 1 294 ? -21.534 -9.678 -10.961 1.00 94.88 294 GLU A O 1
ATOM 2192 N N . L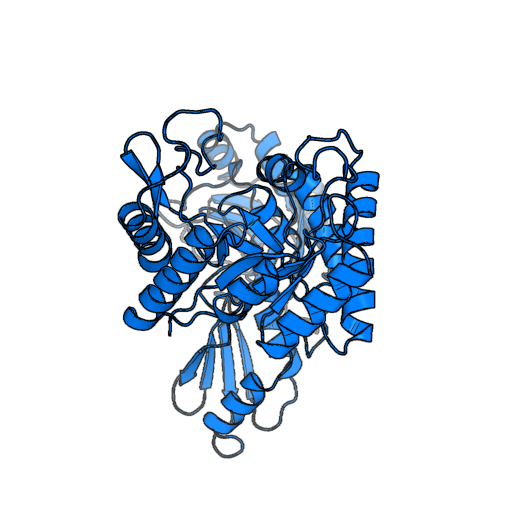EU A 1 295 ? -19.727 -10.926 -11.458 1.00 95.19 295 LEU A N 1
ATOM 2193 C CA . LEU A 1 295 ? -18.748 -10.153 -10.707 1.00 95.19 295 LEU A CA 1
ATOM 2194 C C . LEU A 1 295 ? -17.577 -9.829 -11.632 1.00 95.19 295 LEU A C 1
ATOM 2196 O O . LEU A 1 295 ? -16.814 -10.721 -12.002 1.00 95.19 295 LEU A O 1
ATOM 2200 N N . VAL A 1 296 ? -17.428 -8.556 -11.990 1.00 92.31 296 VAL A N 1
ATOM 2201 C CA . VAL A 1 296 ? -16.402 -8.094 -12.931 1.00 92.31 296 VAL A CA 1
ATOM 2202 C C . VAL A 1 296 ? -15.397 -7.212 -12.183 1.00 92.31 296 VAL A C 1
ATOM 2204 O O . VAL A 1 296 ? -15.716 -6.057 -11.870 1.00 92.31 296 VAL A O 1
ATOM 2207 N N . PRO A 1 297 ? -14.205 -7.737 -11.834 1.00 91.69 297 PRO A N 1
ATOM 2208 C 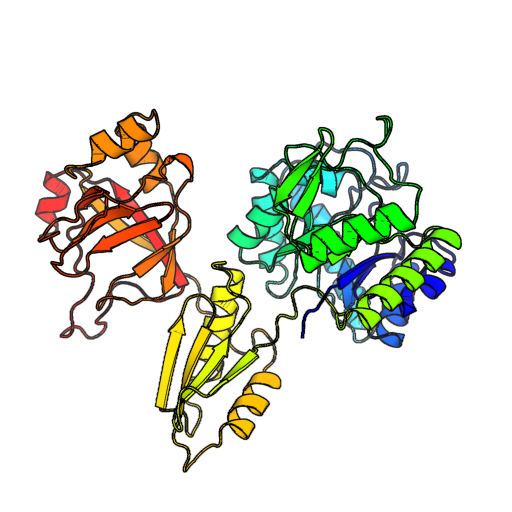CA . PRO A 1 297 ? -13.183 -6.970 -11.136 1.00 91.69 297 PRO A CA 1
ATOM 2209 C C . PRO A 1 297 ? -12.455 -6.017 -12.091 1.00 91.69 297 PRO A C 1
ATOM 2211 O O . PRO A 1 297 ? -12.058 -6.386 -13.195 1.00 91.69 297 PRO A O 1
ATOM 2214 N N . CYS A 1 298 ? -12.218 -4.803 -11.612 1.00 88.62 298 CYS A N 1
ATOM 2215 C CA . CYS A 1 298 ? -11.368 -3.784 -12.216 1.00 88.62 298 CYS A CA 1
ATOM 2216 C C . CYS A 1 298 ? -10.214 -3.441 -11.253 1.00 88.62 298 CYS A C 1
ATOM 2218 O O . CYS A 1 298 ? -10.153 -3.937 -10.129 1.00 88.62 298 CYS A O 1
ATOM 2220 N N . TYR A 1 299 ? -9.317 -2.526 -11.641 1.00 86.56 299 TYR A N 1
ATOM 2221 C CA . TYR A 1 299 ? -8.166 -2.126 -10.812 1.00 86.56 299 TYR A CA 1
ATOM 2222 C C . TYR A 1 299 ? -8.499 -1.737 -9.365 1.00 86.56 299 TYR A C 1
ATOM 2224 O O . TYR A 1 299 ? -7.780 -2.114 -8.444 1.00 86.56 299 TYR A O 1
ATOM 2232 N N . SER A 1 300 ? -9.550 -0.938 -9.173 1.00 87.75 300 SER A N 1
ATOM 2233 C CA . SER A 1 300 ? -9.946 -0.396 -7.861 1.00 87.75 300 SER A CA 1
ATOM 2234 C C . SER A 1 300 ? -11.443 -0.513 -7.602 1.00 87.75 300 SER A C 1
ATOM 2236 O O . SER A 1 300 ? -11.978 0.113 -6.691 1.00 87.75 300 SER A O 1
ATOM 2238 N N . GLU A 1 301 ? -12.132 -1.305 -8.416 1.00 92.12 301 GLU A N 1
ATOM 2239 C CA . GLU A 1 301 ? -13.585 -1.380 -8.422 1.00 92.12 301 GLU A CA 1
ATOM 2240 C C . GLU A 1 301 ? -14.028 -2.812 -8.685 1.00 92.12 301 GLU A C 1
ATOM 2242 O O . GLU A 1 301 ? -13.354 -3.550 -9.400 1.00 92.12 301 GLU A O 1
ATOM 2247 N N . LEU A 1 302 ? -15.176 -3.186 -8.138 1.00 94.38 302 LEU A N 1
ATOM 2248 C CA . LEU A 1 302 ? -15.886 -4.405 -8.486 1.00 94.38 302 LEU A CA 1
ATOM 2249 C C . LEU A 1 302 ? -17.265 -4.009 -9.008 1.00 94.38 302 LEU A C 1
ATOM 2251 O O . LEU A 1 302 ? -18.059 -3.417 -8.271 1.00 94.38 302 LEU A O 1
ATOM 2255 N N . LYS A 1 303 ? -17.546 -4.324 -10.274 1.00 95.81 303 LYS A N 1
ATOM 2256 C CA . LYS A 1 303 ? -18.906 -4.253 -10.812 1.00 95.81 303 LYS A CA 1
ATOM 2257 C C . LYS A 1 303 ? -19.626 -5.544 -10.448 1.00 95.81 303 LYS A C 1
ATOM 2259 O O . LYS A 1 303 ? -19.136 -6.635 -10.736 1.00 95.81 303 LYS A O 1
ATOM 2264 N N . ILE A 1 304 ? -20.781 -5.399 -9.818 1.00 97.31 304 ILE A N 1
ATOM 2265 C CA . ILE A 1 304 ? -21.606 -6.499 -9.337 1.00 97.31 304 ILE A CA 1
ATOM 2266 C C . ILE A 1 304 ? -22.938 -6.410 -10.063 1.00 97.31 304 ILE A C 1
ATOM 2268 O O . ILE A 1 304 ? -23.709 -5.484 -9.811 1.00 97.31 304 ILE A O 1
ATOM 2272 N N . ASP A 1 305 ? -23.203 -7.361 -10.953 1.00 97.50 305 ASP A N 1
ATOM 2273 C CA . ASP A 1 305 ? -24.506 -7.488 -11.598 1.00 97.50 305 ASP A CA 1
ATOM 2274 C C . ASP A 1 305 ? -25.398 -8.381 -10.757 1.00 97.50 305 ASP A C 1
ATOM 2276 O O . ASP A 1 305 ? -24.994 -9.466 -10.334 1.00 97.50 305 ASP A O 1
ATOM 2280 N N . PHE A 1 306 ? -26.625 -7.936 -10.526 1.00 97.06 306 PHE A N 1
ATOM 2281 C CA . PHE A 1 306 ? -27.575 -8.618 -9.666 1.00 97.06 306 PHE A CA 1
ATOM 2282 C C . PHE A 1 306 ? -28.987 -8.610 -10.257 1.00 97.06 306 PHE A C 1
ATOM 2284 O O . PHE A 1 306 ? -29.316 -7.870 -11.187 1.00 97.06 306 PHE A O 1
ATOM 2291 N N . ASP A 1 307 ? -29.826 -9.500 -9.738 1.00 96.69 307 ASP A N 1
ATOM 2292 C CA . ASP A 1 307 ? -31.246 -9.569 -10.046 1.00 96.69 307 ASP A CA 1
ATOM 2293 C C . ASP A 1 307 ? -32.041 -8.712 -9.047 1.00 96.69 307 ASP A C 1
ATOM 2295 O O . ASP A 1 307 ? -32.201 -9.137 -7.897 1.00 96.69 307 ASP A O 1
ATOM 2299 N N . PRO A 1 308 ? -32.578 -7.547 -9.457 1.00 94.38 308 PRO A N 1
ATOM 2300 C CA . PRO A 1 308 ? -33.299 -6.654 -8.552 1.00 94.38 308 PRO A CA 1
ATOM 2301 C C . PRO A 1 308 ? -34.599 -7.260 -8.004 1.00 94.38 308 PRO A C 1
ATOM 2303 O O . PRO A 1 308 ? -35.137 -6.753 -7.026 1.00 94.38 308 PRO A O 1
ATOM 2306 N N . SER A 1 309 ? -35.107 -8.354 -8.592 1.00 95.00 309 SER A N 1
ATOM 2307 C CA . SER A 1 309 ? -36.250 -9.095 -8.036 1.00 95.00 309 SER A CA 1
ATOM 2308 C C . SER A 1 309 ? -35.877 -10.008 -6.862 1.00 95.00 309 SER A C 1
ATOM 2310 O O . SER A 1 309 ? -36.763 -10.499 -6.165 1.00 95.00 309 SER A O 1
ATOM 2312 N N . ARG A 1 310 ? -34.578 -10.263 -6.651 1.00 95.75 310 ARG A N 1
ATOM 2313 C CA . ARG A 1 310 ? -34.056 -11.165 -5.612 1.00 95.75 310 ARG A CA 1
ATOM 2314 C C . ARG A 1 310 ? -33.254 -10.451 -4.532 1.00 95.75 310 ARG A C 1
ATOM 2316 O O . ARG A 1 310 ? -33.231 -10.931 -3.405 1.00 95.75 310 ARG A O 1
ATOM 2323 N N . VAL A 1 311 ? -32.555 -9.376 -4.886 1.00 95.12 311 VAL A N 1
ATOM 2324 C CA . VAL A 1 311 ? -31.751 -8.574 -3.960 1.00 95.12 311 VAL A CA 1
ATOM 2325 C C . VAL A 1 311 ? -31.776 -7.118 -4.404 1.00 95.12 311 VAL A C 1
ATOM 2327 O O . VAL A 1 311 ? -31.611 -6.817 -5.585 1.00 95.12 311 VAL A O 1
ATOM 2330 N N . SER A 1 312 ? -31.998 -6.208 -3.466 1.00 93.38 312 SER A N 1
ATOM 2331 C CA . SER A 1 312 ? -31.966 -4.770 -3.718 1.00 93.38 312 SER A CA 1
ATOM 2332 C C . SER A 1 312 ? -30.544 -4.205 -3.644 1.00 93.38 312 SER A C 1
ATOM 2334 O O . SER A 1 312 ? -29.629 -4.808 -3.078 1.00 93.38 312 SER A O 1
ATOM 2336 N N . PHE A 1 313 ? -30.364 -2.996 -4.184 1.00 92.88 313 PHE A N 1
ATOM 2337 C CA . PHE A 1 313 ? -29.107 -2.253 -4.072 1.00 92.88 313 PHE A CA 1
ATOM 2338 C C . PHE A 1 313 ? -28.675 -2.067 -2.608 1.00 92.88 313 PHE A C 1
ATOM 2340 O O . PHE A 1 313 ? -27.509 -2.279 -2.281 1.00 92.88 313 PHE A O 1
ATOM 2347 N N . ASP A 1 314 ? -29.607 -1.689 -1.728 1.00 90.75 314 ASP A N 1
ATOM 2348 C CA . ASP A 1 314 ? -29.306 -1.405 -0.323 1.00 90.75 314 ASP A CA 1
ATOM 2349 C C . ASP A 1 314 ? -28.968 -2.663 0.477 1.00 90.75 314 ASP A C 1
ATOM 2351 O O . ASP A 1 314 ? -28.031 -2.634 1.271 1.00 90.75 314 ASP A O 1
ATOM 2355 N N . GLU A 1 315 ? -29.657 -3.779 0.233 1.00 91.94 315 GLU A N 1
ATOM 2356 C CA . GLU A 1 315 ? -29.308 -5.067 0.846 1.00 91.94 315 GLU A CA 1
ATOM 2357 C C . GLU A 1 315 ? -27.912 -5.529 0.422 1.00 91.94 315 GLU A C 1
ATOM 2359 O O . GLU A 1 315 ? -27.130 -5.992 1.253 1.00 91.94 315 GLU A O 1
ATOM 2364 N N . LEU A 1 316 ? -27.576 -5.384 -0.866 1.00 92.88 316 LEU A N 1
ATOM 2365 C CA . LEU A 1 316 ? -26.256 -5.742 -1.376 1.00 92.88 316 LEU A CA 1
ATOM 2366 C C . LEU A 1 316 ? -25.167 -4.833 -0.793 1.00 92.88 316 LEU A C 1
ATOM 2368 O O . LEU A 1 316 ? -24.134 -5.330 -0.349 1.00 92.88 316 LEU A O 1
ATOM 2372 N N . ARG A 1 317 ? -25.406 -3.518 -0.742 1.00 92.12 317 ARG A N 1
ATOM 2373 C CA . ARG A 1 317 ? -24.512 -2.548 -0.096 1.00 92.12 317 ARG A CA 1
ATOM 2374 C C . ARG A 1 317 ? -24.267 -2.907 1.368 1.00 92.12 317 ARG A C 1
ATOM 2376 O O . ARG A 1 317 ? -23.111 -3.039 1.756 1.00 92.12 317 ARG A O 1
ATOM 2383 N N . HIS A 1 318 ? -25.329 -3.110 2.148 1.00 86.62 318 HIS A N 1
ATOM 2384 C CA . HIS A 1 318 ? -25.226 -3.434 3.572 1.00 86.62 318 HIS A CA 1
ATOM 2385 C C . HIS A 1 318 ? -24.444 -4.727 3.793 1.00 86.62 318 HIS A C 1
ATOM 2387 O O . HIS A 1 318 ? -23.531 -4.773 4.612 1.00 86.62 318 HIS A O 1
ATOM 2393 N N . ARG A 1 319 ? -24.727 -5.760 2.989 1.00 90.25 319 ARG A N 1
ATOM 2394 C CA . ARG A 1 319 ? -23.983 -7.021 3.034 1.00 90.25 319 ARG A CA 1
ATOM 2395 C C . ARG A 1 319 ? -22.490 -6.804 2.812 1.00 90.25 319 ARG A C 1
ATOM 2397 O O . ARG A 1 319 ? -21.691 -7.397 3.522 1.00 90.25 319 ARG A O 1
ATOM 2404 N N . ILE A 1 320 ? -22.109 -5.972 1.842 1.00 89.81 320 ILE A N 1
ATOM 2405 C CA . ILE A 1 320 ? -20.696 -5.679 1.568 1.00 89.81 320 ILE A CA 1
ATOM 2406 C C . ILE A 1 320 ? -20.067 -4.869 2.706 1.00 89.81 320 ILE A C 1
ATOM 2408 O O . ILE A 1 320 ? -18.921 -5.120 3.064 1.00 89.81 320 ILE A O 1
ATOM 2412 N N . GLU A 1 321 ? -20.796 -3.911 3.277 1.00 83.75 321 GLU A N 1
ATOM 2413 C CA . GLU A 1 321 ? -20.329 -3.095 4.404 1.00 83.75 321 GLU A CA 1
ATOM 2414 C C . GLU A 1 321 ? -20.094 -3.924 5.679 1.00 83.75 321 GLU A C 1
ATOM 2416 O O . GLU A 1 321 ? -19.203 -3.593 6.460 1.00 83.75 321 GLU A O 1
ATOM 2421 N N . GLU A 1 322 ? -20.849 -5.007 5.871 1.00 82.31 322 GLU A N 1
ATOM 2422 C CA . GLU A 1 322 ? -20.704 -5.931 7.003 1.00 82.31 322 GLU A CA 1
ATOM 2423 C C . GLU A 1 322 ? -19.631 -7.007 6.802 1.00 82.31 322 GLU A C 1
ATOM 2425 O O . GLU A 1 322 ? -19.239 -7.663 7.771 1.00 82.31 322 GLU A O 1
ATOM 2430 N N . LEU A 1 323 ? -19.139 -7.209 5.574 1.00 82.75 323 LEU A N 1
ATOM 2431 C CA . LEU A 1 323 ? -18.095 -8.196 5.320 1.00 82.75 323 LEU A CA 1
ATOM 2432 C C . LEU A 1 323 ? -16.790 -7.781 6.020 1.00 82.75 323 LEU A C 1
ATOM 2434 O O . LEU A 1 323 ? -16.261 -6.697 5.751 1.00 82.75 323 LEU A O 1
ATOM 2438 N N . PRO A 1 324 ? -16.206 -8.654 6.863 1.00 71.38 324 PRO A N 1
ATOM 2439 C CA . PRO A 1 324 ? -14.873 -8.421 7.397 1.00 71.38 324 PRO A CA 1
ATOM 2440 C C . PRO A 1 324 ? -13.849 -8.243 6.271 1.00 71.38 324 PRO A C 1
ATOM 2442 O O . PRO A 1 324 ? -13.892 -8.937 5.250 1.00 71.38 324 PRO A O 1
ATOM 2445 N N . GLU A 1 325 ? -12.869 -7.359 6.462 1.00 69.12 325 GLU A N 1
ATOM 2446 C CA . GLU A 1 325 ? -11.731 -7.302 5.543 1.00 69.12 325 GLU A CA 1
ATOM 2447 C C . GLU A 1 325 ? -11.016 -8.660 5.517 1.00 69.12 325 GLU A C 1
ATOM 2449 O O . GLU A 1 325 ? -10.644 -9.201 6.556 1.00 69.12 325 GLU A O 1
ATOM 2454 N N . GLY A 1 326 ? -10.834 -9.220 4.318 1.00 67.94 326 GLY A N 1
ATOM 2455 C CA . GLY A 1 326 ? -10.246 -10.552 4.159 1.00 67.94 326 GLY A CA 1
ATOM 2456 C C . GLY A 1 326 ? -11.190 -11.711 4.501 1.00 67.94 326 GLY A C 1
ATOM 2457 O O . GLY A 1 326 ? -10.701 -12.814 4.726 1.00 67.94 326 GLY A O 1
ATOM 2458 N N . ALA A 1 327 ? -12.514 -11.491 4.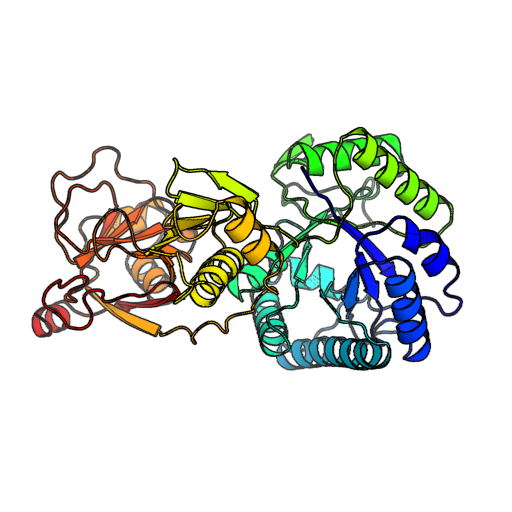517 1.00 66.44 327 ALA A N 1
ATOM 2459 C CA . ALA A 1 327 ? -13.517 -12.539 4.750 1.00 66.44 327 ALA A CA 1
ATOM 2460 C C . ALA A 1 327 ? -13.328 -13.782 3.863 1.00 66.44 327 ALA A C 1
ATOM 2462 O O . ALA A 1 327 ? -13.579 -14.900 4.308 1.00 66.44 327 ALA A O 1
ATOM 2463 N N . ALA A 1 328 ? -12.847 -13.595 2.631 1.00 78.06 328 ALA A N 1
ATOM 2464 C CA . ALA A 1 328 ? -12.388 -14.678 1.775 1.00 78.06 328 ALA A CA 1
ATOM 2465 C C . ALA A 1 328 ? -10.854 -14.726 1.735 1.00 78.06 328 ALA A C 1
ATOM 2467 O O . ALA A 1 328 ? -10.183 -13.723 1.464 1.00 78.06 328 ALA A O 1
ATOM 2468 N N . GLY A 1 329 ? -10.300 -15.919 1.962 1.00 76.56 329 GLY A N 1
ATOM 2469 C CA . GLY A 1 329 ? -8.882 -16.182 1.757 1.00 76.56 329 GLY A CA 1
ATOM 2470 C C . GLY A 1 329 ? -8.529 -16.088 0.275 1.00 76.56 329 GLY A C 1
ATOM 2471 O O . GLY A 1 329 ? -9.153 -16.735 -0.563 1.00 76.56 329 GLY A O 1
ATOM 2472 N N . LEU A 1 330 ? -7.516 -15.290 -0.056 1.00 84.44 330 LEU A N 1
ATOM 2473 C CA . LEU A 1 330 ? -7.019 -15.213 -1.427 1.00 84.44 330 LEU A CA 1
ATOM 2474 C C . LEU A 1 330 ? -6.222 -16.476 -1.781 1.00 84.44 330 LEU A C 1
ATOM 2476 O O . LEU A 1 330 ? -5.432 -16.940 -0.949 1.00 84.44 330 LEU A O 1
ATOM 2480 N N . PRO A 1 331 ? -6.361 -17.003 -3.011 1.00 86.31 331 PRO A N 1
ATOM 2481 C CA . PRO A 1 331 ? -5.507 -18.082 -3.481 1.00 86.31 331 PRO A CA 1
ATOM 2482 C C . PRO A 1 331 ? -4.038 -17.643 -3.470 1.00 86.31 331 PRO A C 1
ATOM 2484 O O . PRO A 1 331 ? -3.713 -16.457 -3.604 1.00 86.31 331 PRO A O 1
ATOM 2487 N N . LYS A 1 332 ? -3.135 -18.612 -3.292 1.00 86.50 332 LYS A N 1
ATOM 2488 C CA . LYS A 1 332 ? -1.699 -18.348 -3.418 1.00 86.50 332 LYS A CA 1
ATOM 2489 C C . LYS A 1 332 ? -1.398 -17.912 -4.858 1.00 86.50 332 LYS A C 1
ATOM 2491 O O . LYS A 1 332 ? -1.905 -18.565 -5.771 1.00 86.50 332 LYS A O 1
ATOM 2496 N N . PRO A 1 333 ? -0.578 -16.866 -5.066 1.00 90.00 333 PRO A N 1
ATOM 2497 C CA . PRO A 1 333 ? -0.189 -16.449 -6.407 1.00 90.00 333 PRO A CA 1
ATOM 2498 C C . PRO A 1 333 ? 0.492 -17.599 -7.143 1.00 90.00 333 PRO A C 1
ATOM 2500 O O . PRO A 1 333 ? 1.386 -18.249 -6.592 1.00 90.00 333 PRO A O 1
ATOM 2503 N N . ARG A 1 334 ? 0.065 -17.858 -8.377 1.00 94.94 334 ARG A N 1
ATOM 2504 C CA . ARG A 1 334 ? 0.732 -18.802 -9.270 1.00 94.94 334 ARG A CA 1
ATOM 2505 C C . ARG A 1 334 ? 1.738 -18.031 -10.111 1.00 94.94 334 ARG A C 1
ATOM 2507 O O . ARG A 1 334 ? 1.375 -17.046 -10.745 1.00 94.94 334 ARG A O 1
ATOM 2514 N N . LEU A 1 335 ? 2.982 -18.500 -10.134 1.00 96.50 335 LEU A N 1
ATOM 2515 C CA . LEU A 1 335 ? 3.995 -17.980 -11.045 1.00 96.50 335 LEU A CA 1
ATOM 2516 C C . LEU A 1 335 ? 3.818 -18.623 -12.426 1.00 96.50 335 LEU A C 1
ATOM 2518 O O . LEU A 1 335 ? 3.872 -19.846 -12.554 1.00 96.50 335 LEU A O 1
ATOM 2522 N N . VAL A 1 336 ? 3.614 -17.798 -13.447 1.00 97.31 336 VAL A N 1
ATOM 2523 C CA . VAL A 1 336 ? 3.509 -18.184 -14.853 1.00 97.31 336 VAL A CA 1
ATOM 2524 C C . VAL A 1 336 ? 4.752 -17.693 -15.579 1.00 97.31 336 VAL A C 1
ATOM 2526 O O . VAL A 1 336 ? 4.960 -16.490 -15.751 1.00 97.31 336 VAL A O 1
ATOM 2529 N N . GLU A 1 337 ? 5.590 -18.632 -15.999 1.00 97.38 337 GLU A N 1
ATOM 2530 C CA . GLU A 1 337 ? 6.763 -18.330 -16.810 1.00 97.38 337 GLU A CA 1
ATOM 2531 C C . GLU A 1 337 ? 6.365 -18.286 -18.287 1.00 97.38 337 GLU A C 1
ATOM 2533 O O . GLU A 1 337 ? 5.834 -19.248 -18.840 1.00 97.38 337 GLU A O 1
ATOM 2538 N N . VAL A 1 338 ? 6.578 -17.131 -18.911 1.00 97.75 338 VAL A N 1
ATOM 2539 C CA . VAL A 1 338 ? 6.222 -16.858 -20.303 1.00 97.75 338 VAL A CA 1
ATOM 2540 C C . VAL A 1 338 ? 7.515 -16.832 -21.113 1.00 97.75 338 VAL A C 1
ATOM 2542 O O . VAL A 1 338 ? 8.284 -15.882 -20.955 1.00 97.75 338 VAL A O 1
ATOM 2545 N N . PRO A 1 339 ? 7.794 -17.831 -21.968 1.00 97.81 339 PRO A N 1
ATOM 2546 C CA . PRO A 1 339 ? 8.959 -17.797 -22.838 1.00 97.81 339 PRO A CA 1
ATOM 2547 C C . PRO A 1 339 ? 8.811 -16.660 -23.850 1.00 97.81 339 PRO A C 1
ATOM 2549 O O . PRO A 1 339 ? 7.762 -16.525 -24.484 1.00 97.81 339 PRO A O 1
ATOM 2552 N N . VAL A 1 340 ? 9.848 -15.836 -23.991 1.00 98.31 340 VAL A N 1
ATOM 2553 C CA . VAL A 1 340 ? 9.876 -14.693 -24.909 1.00 98.31 340 VAL A CA 1
ATOM 2554 C C . VAL A 1 340 ? 11.129 -14.732 -25.765 1.00 98.31 340 VAL A C 1
ATOM 2556 O O . VAL A 1 340 ? 12.247 -14.676 -25.251 1.00 98.31 340 VAL A O 1
ATOM 2559 N N . CYS A 1 341 ? 10.938 -14.766 -27.080 1.00 98.12 341 CYS A N 1
ATOM 2560 C CA . CYS A 1 341 ? 11.988 -14.405 -28.017 1.00 98.12 341 CYS A CA 1
ATOM 2561 C C . CYS A 1 341 ? 12.033 -12.875 -28.099 1.00 98.12 341 CYS A C 1
ATOM 2563 O O . CYS A 1 341 ? 11.052 -12.246 -28.497 1.00 98.12 341 CYS A O 1
ATOM 2565 N N . TYR A 1 342 ? 13.132 -12.259 -27.661 1.00 98.06 342 TYR A N 1
ATOM 2566 C CA . TYR A 1 342 ? 13.303 -10.801 -27.672 1.00 98.06 342 TYR A CA 1
ATOM 2567 C C . TYR A 1 342 ? 13.846 -10.331 -29.026 1.00 98.06 342 TYR A C 1
ATOM 2569 O O . TYR A 1 342 ? 14.983 -9.880 -29.144 1.00 98.06 342 TYR A O 1
ATOM 2577 N N . ASP A 1 343 ? 13.017 -10.476 -30.054 1.00 95.81 343 ASP A N 1
ATOM 2578 C CA . ASP A 1 343 ? 13.293 -10.124 -31.450 1.00 95.81 343 ASP A CA 1
ATOM 2579 C C . ASP A 1 343 ? 12.400 -8.975 -31.952 1.00 95.81 343 ASP A C 1
ATOM 2581 O O . ASP A 1 343 ? 12.261 -8.746 -33.155 1.00 95.81 343 ASP A O 1
ATOM 2585 N N . GLY A 1 344 ? 11.748 -8.264 -31.025 1.00 97.00 344 GLY A N 1
ATOM 2586 C CA . GLY A 1 344 ? 10.740 -7.272 -31.364 1.00 97.00 344 GLY A CA 1
ATOM 2587 C C . GLY A 1 344 ? 11.319 -6.062 -32.108 1.00 97.00 344 GLY A C 1
ATOM 2588 O O . GLY A 1 344 ? 12.429 -5.615 -31.805 1.00 97.00 344 GLY A O 1
ATOM 2589 N N . PRO A 1 345 ? 10.553 -5.474 -33.044 1.00 97.12 345 PRO A N 1
ATOM 2590 C CA . PRO A 1 345 ? 11.026 -4.384 -33.898 1.00 97.12 345 PRO A CA 1
ATOM 2591 C C . PRO A 1 345 ? 11.400 -3.110 -33.128 1.00 97.12 345 PRO A C 1
ATOM 2593 O O . PRO A 1 345 ? 12.190 -2.313 -33.627 1.00 97.12 345 PRO A O 1
ATOM 2596 N N . ASP A 1 346 ? 10.860 -2.914 -31.921 1.00 98.00 346 ASP A N 1
ATOM 2597 C CA . ASP A 1 346 ? 11.092 -1.718 -31.107 1.00 98.00 346 ASP A CA 1
ATOM 2598 C C . ASP A 1 346 ? 12.068 -1.966 -29.948 1.00 98.00 346 ASP A C 1
ATOM 2600 O O . ASP A 1 346 ? 12.301 -1.070 -29.138 1.00 98.00 346 ASP A O 1
ATOM 2604 N N . LEU A 1 347 ? 12.660 -3.160 -29.839 1.00 98.12 347 LEU A N 1
ATOM 2605 C CA . LEU A 1 347 ? 13.560 -3.493 -28.731 1.00 98.12 347 LEU A CA 1
ATOM 2606 C C . LEU A 1 347 ? 14.754 -2.527 -28.651 1.00 98.12 347 LEU A C 1
ATOM 2608 O O . LEU A 1 347 ? 15.065 -1.997 -27.583 1.00 98.12 347 LEU A O 1
ATOM 2612 N N . SER A 1 348 ? 15.379 -2.235 -29.793 1.00 97.88 348 SER A N 1
ATOM 2613 C CA . SER A 1 348 ? 16.478 -1.266 -29.885 1.00 97.88 348 SER A CA 1
ATOM 2614 C C . SER A 1 348 ? 16.030 0.167 -29.582 1.00 97.88 348 SER A C 1
ATOM 2616 O O . SER A 1 348 ? 16.794 0.931 -28.998 1.00 97.88 348 SER A O 1
ATOM 2618 N N . LEU A 1 349 ? 14.789 0.527 -29.934 1.00 97.19 349 LEU A N 1
ATOM 2619 C CA . LEU A 1 349 ? 14.216 1.844 -29.641 1.00 97.19 349 LEU A CA 1
ATOM 2620 C C . LEU A 1 349 ? 14.031 2.033 -28.131 1.00 97.19 349 LEU A C 1
ATOM 2622 O O . LEU A 1 349 ? 14.435 3.059 -27.590 1.00 97.19 349 LEU A O 1
ATOM 2626 N N . VAL A 1 350 ? 13.471 1.030 -27.447 1.00 97.94 350 VAL A N 1
ATOM 2627 C CA . VAL A 1 350 ? 13.318 1.027 -25.983 1.00 97.94 350 VAL A CA 1
ATOM 2628 C C . VAL A 1 350 ? 14.681 1.145 -25.301 1.00 97.94 350 VAL A C 1
ATOM 2630 O O . VAL A 1 350 ? 14.834 1.937 -24.371 1.00 97.94 350 VAL A O 1
ATOM 2633 N N . ALA A 1 351 ? 15.685 0.407 -25.781 1.00 98.12 351 ALA A N 1
ATOM 2634 C CA . ALA A 1 351 ? 17.046 0.487 -25.257 1.00 98.12 351 ALA A CA 1
ATOM 2635 C C . ALA A 1 351 ? 17.628 1.905 -25.413 1.00 98.12 351 ALA A C 1
ATOM 2637 O O . ALA A 1 351 ? 18.052 2.515 -24.430 1.00 98.12 351 ALA A O 1
ATOM 2638 N N . GLN A 1 352 ? 17.561 2.472 -26.622 1.00 97.75 352 GLN A N 1
ATOM 2639 C CA . GLN A 1 352 ? 18.072 3.811 -26.914 1.00 97.75 352 GLN A CA 1
ATOM 2640 C C . GLN A 1 352 ? 17.360 4.902 -26.105 1.00 97.75 352 GLN A C 1
ATOM 2642 O O . GLN A 1 352 ? 18.027 5.778 -25.556 1.00 97.75 352 GLN A O 1
ATOM 2647 N N . HIS A 1 353 ? 16.027 4.849 -26.009 1.00 97.06 353 HIS A N 1
ATOM 2648 C CA . HIS A 1 353 ? 15.226 5.840 -25.285 1.00 97.06 353 HIS A CA 1
ATOM 2649 C C . HIS A 1 353 ? 15.638 5.959 -23.814 1.00 97.06 353 HIS A C 1
ATOM 2651 O O . HIS A 1 353 ? 15.675 7.057 -23.266 1.00 97.06 353 HIS A O 1
ATOM 2657 N N . ASN A 1 354 ? 15.983 4.830 -23.196 1.00 97.31 354 ASN A N 1
ATOM 2658 C CA . ASN A 1 354 ? 16.299 4.752 -21.774 1.00 97.31 354 ASN A CA 1
ATOM 2659 C C . ASN A 1 354 ? 17.808 4.767 -21.476 1.00 97.31 354 ASN A C 1
ATOM 2661 O O . ASN A 1 354 ? 18.203 4.605 -20.323 1.00 97.31 354 ASN A O 1
ATOM 2665 N N . GLY A 1 355 ? 18.664 4.943 -22.492 1.00 97.31 355 GLY A N 1
ATOM 2666 C CA . GLY A 1 355 ? 20.121 4.910 -22.323 1.00 97.31 355 GLY A CA 1
ATOM 2667 C C . GLY A 1 355 ? 20.650 3.545 -21.865 1.00 97.31 355 GLY A C 1
ATOM 2668 O O . GLY A 1 355 ? 21.626 3.480 -21.120 1.00 97.31 355 GLY A O 1
ATOM 2669 N N . LEU A 1 356 ? 19.991 2.461 -22.280 1.00 98.00 356 LEU A N 1
ATOM 2670 C CA . LEU A 1 356 ? 20.314 1.079 -21.929 1.00 98.00 356 LEU A CA 1
ATOM 2671 C C . LEU A 1 356 ? 20.864 0.314 -23.137 1.00 98.00 356 LEU A C 1
ATOM 2673 O O . LEU A 1 356 ? 20.623 0.672 -24.290 1.00 98.00 356 LEU A O 1
ATOM 2677 N N . SER A 1 357 ? 21.564 -0.791 -22.877 1.00 98.25 357 SER A N 1
ATOM 2678 C CA . SER A 1 357 ? 21.820 -1.793 -23.913 1.00 98.25 357 SER A CA 1
ATOM 2679 C C . SER A 1 357 ? 20.584 -2.678 -24.129 1.00 98.25 357 SER A C 1
ATOM 2681 O O . SER A 1 357 ? 19.746 -2.825 -23.238 1.00 98.25 357 SER A O 1
ATOM 2683 N N . VAL A 1 358 ? 20.474 -3.328 -25.293 1.00 98.19 358 VAL A N 1
ATOM 2684 C CA . VAL A 1 358 ? 19.422 -4.340 -25.527 1.00 98.19 358 VAL A CA 1
ATOM 2685 C C . VAL A 1 358 ? 19.504 -5.464 -24.489 1.00 98.19 358 VAL A C 1
ATOM 2687 O O . VAL A 1 358 ? 18.479 -5.904 -23.976 1.00 98.19 358 VAL A O 1
ATOM 2690 N N . VAL A 1 359 ? 20.720 -5.878 -24.122 1.00 97.69 359 VAL A N 1
ATOM 2691 C CA . VAL A 1 359 ? 20.955 -6.894 -23.085 1.00 97.69 359 VAL A CA 1
ATOM 2692 C C . VAL A 1 359 ? 20.390 -6.443 -21.738 1.00 97.69 359 VAL A C 1
ATOM 2694 O O . VAL A 1 359 ? 19.753 -7.239 -21.053 1.00 97.69 359 VAL A O 1
ATOM 2697 N N . ASP A 1 360 ? 20.555 -5.170 -21.375 1.00 97.75 360 ASP A N 1
ATOM 2698 C CA . ASP A 1 360 ? 19.963 -4.623 -20.154 1.00 97.75 360 ASP A CA 1
ATOM 2699 C C . ASP A 1 360 ? 18.440 -4.596 -20.212 1.00 97.75 360 ASP A C 1
ATOM 2701 O O . ASP A 1 360 ? 17.808 -4.952 -19.224 1.00 97.75 360 ASP A O 1
ATOM 2705 N N . VAL A 1 361 ? 17.836 -4.237 -21.350 1.00 98.31 361 VAL A N 1
ATOM 2706 C CA . VAL A 1 361 ? 16.371 -4.273 -21.501 1.00 98.31 361 VAL A CA 1
ATOM 2707 C C . VAL A 1 361 ? 15.841 -5.688 -21.286 1.00 98.31 361 VAL A C 1
ATOM 2709 O O . VAL A 1 361 ? 14.937 -5.884 -20.474 1.00 98.31 361 VAL A O 1
ATOM 2712 N N . VAL A 1 362 ? 16.435 -6.677 -21.961 1.00 98.19 362 VAL A N 1
ATOM 2713 C CA . VAL A 1 362 ? 16.053 -8.091 -21.833 1.00 98.19 362 VAL A CA 1
ATOM 2714 C C . VAL A 1 362 ? 16.227 -8.575 -20.397 1.00 98.19 362 VAL A C 1
ATOM 2716 O O . VAL A 1 362 ? 15.326 -9.203 -19.848 1.00 98.19 362 VAL A O 1
ATOM 2719 N N . ARG A 1 363 ? 17.360 -8.254 -19.766 1.00 97.62 363 ARG A N 1
ATOM 2720 C CA . ARG A 1 363 ? 17.653 -8.651 -18.389 1.00 97.62 363 ARG A CA 1
ATOM 2721 C C . ARG A 1 363 ? 16.672 -8.022 -17.399 1.00 97.62 363 ARG A C 1
ATOM 2723 O O . ARG A 1 363 ? 16.056 -8.742 -16.625 1.00 97.62 363 ARG A O 1
ATOM 2730 N N . LEU A 1 364 ? 16.475 -6.704 -17.447 1.00 96.94 364 LEU A N 1
ATOM 2731 C CA . LEU A 1 364 ? 15.557 -5.994 -16.550 1.00 96.94 364 LEU A CA 1
ATOM 2732 C C . LEU A 1 364 ? 14.109 -6.460 -16.721 1.00 96.94 364 LEU A C 1
ATOM 2734 O O . LEU A 1 364 ? 13.391 -6.607 -15.732 1.00 96.94 364 LEU A O 1
ATOM 2738 N N . HIS A 1 365 ? 13.687 -6.716 -17.960 1.00 98.00 365 HIS A N 1
ATOM 2739 C CA . HIS A 1 365 ? 12.352 -7.230 -18.237 1.00 98.00 365 HIS A CA 1
ATOM 2740 C C . HIS A 1 365 ? 12.201 -8.691 -17.781 1.00 98.00 365 HIS A C 1
ATOM 2742 O O . HIS A 1 365 ? 11.180 -9.060 -17.211 1.00 98.00 365 HIS A O 1
ATOM 2748 N N . GLY A 1 366 ? 13.222 -9.530 -17.976 1.00 96.19 366 GLY A N 1
ATOM 2749 C CA . GLY A 1 366 ? 13.156 -10.950 -17.630 1.00 96.19 366 GLY A CA 1
ATOM 2750 C C . GLY A 1 366 ? 13.367 -11.282 -16.149 1.00 96.19 366 GLY A C 1
ATOM 2751 O O . GLY A 1 366 ? 12.803 -12.252 -15.649 1.00 96.19 366 GLY A O 1
ATOM 2752 N N . GLU A 1 367 ? 14.142 -10.475 -15.420 1.00 93.31 367 GLU A N 1
ATOM 2753 C CA . GLU A 1 367 ? 14.371 -10.638 -13.972 1.00 93.31 367 GLU A CA 1
ATOM 2754 C C . GLU A 1 367 ? 13.196 -10.117 -13.127 1.00 93.31 367 GLU A C 1
ATOM 2756 O O . GLU A 1 367 ? 13.059 -10.468 -11.951 1.00 93.31 367 GLU A O 1
ATOM 2761 N N . SER A 1 368 ? 12.335 -9.288 -13.720 1.00 92.81 368 SER A N 1
ATOM 2762 C CA . SER A 1 368 ? 11.167 -8.720 -13.053 1.00 92.81 368 SER A CA 1
ATOM 2763 C C . SER A 1 368 ? 10.054 -9.756 -12.861 1.00 92.81 368 SER A C 1
ATOM 2765 O O . SER A 1 368 ? 9.843 -10.651 -13.680 1.00 92.81 368 SER A O 1
ATOM 2767 N N . VAL A 1 369 ? 9.306 -9.609 -11.764 1.00 93.81 369 VAL A N 1
ATOM 2768 C CA . VAL A 1 369 ? 8.083 -10.376 -11.497 1.00 93.81 369 VAL A CA 1
ATOM 2769 C C . VAL A 1 369 ? 6.898 -9.426 -11.570 1.00 93.81 369 VAL A C 1
ATOM 2771 O O . VAL A 1 369 ? 6.804 -8.468 -10.800 1.00 93.81 369 VAL A O 1
ATOM 2774 N N . TYR A 1 370 ? 5.994 -9.708 -12.498 1.00 95.12 370 TYR A N 1
ATOM 2775 C CA . TYR A 1 370 ? 4.860 -8.861 -12.830 1.00 95.12 370 TYR A CA 1
ATOM 2776 C C . TYR A 1 370 ? 3.584 -9.379 -12.186 1.00 95.12 370 TYR A C 1
ATOM 2778 O O . TYR A 1 370 ? 3.347 -10.579 -12.152 1.00 95.12 370 TYR A O 1
ATOM 2786 N N . TRP A 1 371 ? 2.736 -8.480 -11.697 1.00 93.44 371 TRP A N 1
ATOM 2787 C CA . TRP A 1 371 ? 1.469 -8.850 -11.065 1.00 93.44 371 TRP A CA 1
ATOM 2788 C C . TRP A 1 371 ? 0.297 -8.661 -12.028 1.00 93.44 371 TRP A C 1
ATOM 2790 O O . TRP A 1 371 ? 0.128 -7.561 -12.560 1.00 93.44 371 TRP A O 1
ATOM 2800 N N . VAL A 1 372 ? -0.535 -9.691 -12.216 1.00 94.50 372 VAL A N 1
ATOM 2801 C CA . VAL A 1 372 ? -1.777 -9.597 -13.001 1.00 94.50 372 VAL A CA 1
ATOM 2802 C C . VAL A 1 372 ? -2.859 -8.929 -12.152 1.00 94.50 372 VAL A C 1
ATOM 2804 O O . VAL A 1 372 ? -3.391 -9.530 -11.221 1.00 94.50 372 VAL A O 1
ATOM 2807 N N . TYR A 1 373 ? -3.204 -7.679 -12.467 1.00 90.56 373 TYR A N 1
ATOM 2808 C CA . TYR A 1 373 ? -4.234 -6.931 -11.735 1.00 90.56 373 TYR A CA 1
ATOM 2809 C C . TYR A 1 373 ? -5.655 -7.268 -12.183 1.00 90.56 373 TYR A C 1
ATOM 2811 O O . TYR A 1 373 ? -6.562 -7.366 -11.365 1.00 90.56 373 TYR A O 1
ATOM 2819 N N . MET A 1 374 ? -5.868 -7.393 -13.487 1.00 90.88 374 MET A N 1
ATOM 2820 C CA . MET A 1 374 ? -7.159 -7.730 -14.077 1.00 90.88 374 MET A CA 1
ATOM 2821 C C . MET A 1 374 ? -6.947 -8.216 -15.510 1.00 90.88 374 MET A C 1
ATOM 2823 O O . MET A 1 374 ? -5.893 -7.968 -16.105 1.00 90.88 374 MET A O 1
ATOM 2827 N N . LEU A 1 375 ? -7.968 -8.857 -16.071 1.00 90.81 375 LEU A N 1
ATOM 2828 C CA . LEU A 1 375 ? -8.067 -9.117 -17.504 1.00 90.81 375 LEU A CA 1
ATOM 2829 C C . LEU A 1 375 ? -9.126 -8.181 -18.093 1.00 90.81 375 LEU A C 1
ATOM 2831 O O . LEU A 1 375 ? -10.153 -7.949 -17.460 1.00 90.81 375 LEU A O 1
ATOM 2835 N N . GLY A 1 376 ? -8.904 -7.632 -19.284 1.00 86.88 376 GLY A N 1
ATOM 2836 C CA . GLY A 1 376 ? -9.865 -6.716 -19.908 1.00 86.88 376 GLY A CA 1
ATOM 2837 C C . GLY A 1 376 ? -9.375 -6.171 -21.243 1.00 86.88 376 GLY A C 1
ATOM 2838 O O . GLY A 1 376 ? -8.325 -6.583 -21.707 1.00 86.88 376 GLY A O 1
ATOM 2839 N N . PHE A 1 377 ? -10.105 -5.233 -21.857 1.00 82.75 377 PHE A N 1
ATOM 2840 C CA . PHE A 1 377 ? -9.895 -4.728 -23.232 1.00 82.75 377 PHE A CA 1
ATOM 2841 C C . PHE A 1 377 ? -10.132 -5.774 -24.332 1.00 82.75 377 PHE A C 1
ATOM 2843 O O . PHE A 1 377 ? -10.971 -5.557 -25.202 1.00 82.75 377 PHE A O 1
ATOM 2850 N N . ALA A 1 378 ? -9.454 -6.916 -24.260 1.00 87.56 378 ALA A N 1
ATOM 2851 C CA . ALA A 1 378 ? -9.669 -8.075 -25.114 1.00 87.56 378 ALA A CA 1
ATOM 2852 C C . ALA A 1 378 ? -9.581 -9.366 -24.279 1.00 87.56 378 ALA A C 1
ATOM 2854 O O . ALA A 1 378 ? -8.895 -9.384 -23.251 1.00 87.56 378 ALA A O 1
ATOM 2855 N N . PRO A 1 379 ? -10.243 -10.459 -24.697 1.00 89.75 379 PRO A N 1
ATOM 2856 C CA . PRO A 1 379 ? -10.126 -11.747 -24.019 1.00 89.75 379 PRO A CA 1
ATOM 2857 C C . PRO A 1 379 ? -8.658 -12.171 -23.851 1.00 89.75 379 PRO A C 1
ATOM 2859 O O . PRO A 1 379 ? -7.908 -12.211 -24.822 1.00 89.75 379 PRO A O 1
ATOM 2862 N N . GLY A 1 380 ? -8.244 -12.459 -22.613 1.00 89.75 380 GLY A N 1
ATOM 2863 C CA . GLY A 1 380 ? -6.878 -12.884 -22.273 1.00 89.75 380 GLY A CA 1
ATOM 2864 C C . GLY A 1 380 ? -5.833 -11.773 -22.166 1.00 89.75 380 GLY A C 1
ATOM 2865 O O . GLY A 1 380 ? -4.681 -12.073 -21.861 1.00 89.75 380 GLY A O 1
ATOM 2866 N N . PHE A 1 381 ? -6.194 -10.503 -22.377 1.00 93.88 381 PHE A N 1
ATOM 2867 C CA . PHE A 1 381 ? -5.244 -9.405 -22.208 1.00 93.88 381 PHE A CA 1
ATOM 2868 C C . PHE A 1 381 ? -5.079 -9.106 -20.715 1.00 93.88 381 PHE A C 1
ATOM 2870 O O . PHE A 1 381 ? -6.008 -8.637 -20.051 1.00 93.88 381 PHE A O 1
ATOM 2877 N N . ALA A 1 382 ? -3.890 -9.398 -20.189 1.00 93.56 382 ALA A N 1
ATOM 2878 C CA . ALA A 1 382 ? -3.545 -9.189 -18.792 1.00 93.56 382 ALA A CA 1
ATOM 2879 C C . ALA A 1 382 ? -2.961 -7.793 -18.565 1.00 93.56 382 ALA A C 1
ATOM 2881 O O . ALA A 1 382 ? -1.967 -7.402 -19.177 1.00 93.56 382 ALA A O 1
ATOM 2882 N N . TYR A 1 383 ? -3.548 -7.060 -17.623 1.00 91.38 383 TYR A N 1
ATOM 2883 C CA . TYR A 1 383 ? -3.002 -5.800 -17.144 1.00 91.38 383 TYR A CA 1
ATOM 2884 C C . TYR A 1 383 ? -1.929 -6.062 -16.085 1.00 91.38 383 TYR A C 1
ATOM 2886 O O . TYR A 1 383 ? -2.234 -6.267 -14.905 1.00 91.38 383 TYR A O 1
ATOM 2894 N N . LEU A 1 384 ? -0.672 -6.059 -16.524 1.00 93.00 384 LEU A N 1
ATOM 2895 C CA . LEU A 1 384 ? 0.492 -6.307 -15.682 1.00 93.00 384 LEU A CA 1
ATOM 2896 C C . LEU A 1 384 ? 0.996 -5.010 -15.037 1.00 93.00 384 LEU A C 1
ATOM 2898 O O . LEU A 1 384 ? 1.083 -3.968 -15.688 1.00 93.00 384 LEU A O 1
ATOM 2902 N N . GLY A 1 385 ? 1.371 -5.075 -13.760 1.00 89.62 385 GLY A N 1
ATOM 2903 C CA . GLY A 1 385 ? 2.162 -4.026 -13.109 1.00 89.62 385 GLY A CA 1
ATOM 2904 C C . GLY A 1 385 ? 3.484 -4.560 -12.564 1.00 89.62 385 GLY A C 1
ATOM 2905 O O . GLY A 1 385 ? 3.695 -5.771 -12.521 1.00 89.62 385 GLY A O 1
ATOM 2906 N N . GLY A 1 386 ? 4.361 -3.648 -12.140 1.00 87.38 386 GLY A N 1
ATOM 2907 C CA . GLY A 1 386 ? 5.715 -3.974 -11.672 1.00 87.38 386 GLY A CA 1
ATOM 2908 C C . GLY A 1 386 ? 6.816 -3.788 -12.721 1.00 87.38 386 GLY A C 1
ATOM 2909 O O . GLY A 1 386 ? 7.897 -4.339 -12.554 1.00 87.38 386 GLY A O 1
ATOM 2910 N N . LEU A 1 387 ? 6.564 -3.030 -13.797 1.00 92.94 387 LEU A N 1
ATOM 2911 C CA . LEU A 1 387 ? 7.611 -2.676 -14.758 1.00 92.94 387 LEU A CA 1
ATOM 2912 C C . LEU A 1 387 ? 8.697 -1.829 -14.084 1.00 92.94 387 LEU A C 1
ATOM 2914 O O . LEU A 1 387 ? 8.388 -0.818 -13.452 1.00 92.94 387 LEU A O 1
ATOM 2918 N N . ASP A 1 388 ? 9.962 -2.225 -14.255 1.00 90.69 388 ASP A N 1
ATOM 2919 C CA . ASP A 1 388 ? 11.109 -1.419 -13.835 1.00 90.69 388 ASP A CA 1
ATOM 2920 C C . ASP A 1 388 ? 11.030 -0.033 -14.489 1.00 90.69 388 ASP A C 1
ATOM 2922 O O . ASP A 1 388 ? 10.917 0.087 -15.710 1.00 90.69 388 ASP A O 1
ATOM 2926 N N . ALA A 1 389 ? 11.084 1.025 -13.676 1.00 89.88 389 ALA A N 1
ATOM 2927 C CA . ALA A 1 389 ? 10.932 2.399 -14.148 1.00 89.88 389 ALA A CA 1
ATOM 2928 C C . ALA A 1 389 ? 11.973 2.788 -15.213 1.00 89.88 389 ALA A C 1
ATOM 2930 O O . ALA A 1 389 ? 11.699 3.664 -16.028 1.00 89.88 389 ALA A O 1
ATOM 2931 N N . ARG A 1 390 ? 13.133 2.114 -15.251 1.00 94.06 390 ARG A N 1
ATOM 2932 C CA . ARG A 1 390 ? 14.172 2.306 -16.277 1.00 94.06 390 ARG A CA 1
ATOM 2933 C C . ARG A 1 390 ? 13.776 1.786 -17.658 1.00 94.06 390 ARG A C 1
ATOM 2935 O O . ARG A 1 390 ? 14.486 2.047 -18.616 1.00 94.06 390 ARG A O 1
ATOM 2942 N N . LEU A 1 391 ? 12.696 1.016 -17.766 1.00 97.06 391 LEU A N 1
ATOM 2943 C CA . LEU A 1 391 ? 12.163 0.524 -19.037 1.00 97.06 391 LEU A CA 1
ATOM 2944 C C . LEU A 1 391 ? 10.986 1.365 -19.544 1.00 97.06 391 LEU A C 1
ATOM 2946 O O . LEU A 1 391 ? 10.492 1.122 -20.649 1.00 97.06 391 LEU A O 1
ATOM 2950 N N . ALA A 1 392 ? 10.498 2.315 -18.742 1.00 96.69 392 ALA A N 1
ATOM 2951 C CA . ALA A 1 392 ? 9.290 3.060 -19.052 1.00 96.69 392 ALA A CA 1
ATOM 2952 C C . ALA A 1 392 ? 9.464 3.861 -20.351 1.00 96.69 392 ALA A C 1
ATOM 2954 O O . ALA A 1 392 ? 10.272 4.778 -20.430 1.00 96.69 392 ALA A O 1
ATOM 2955 N N . THR A 1 393 ? 8.686 3.512 -21.375 1.00 96.94 393 THR A N 1
ATOM 2956 C CA . THR A 1 393 ? 8.819 4.077 -22.725 1.00 96.94 393 THR A CA 1
ATOM 2957 C C . THR A 1 393 ? 7.438 4.471 -23.236 1.00 96.94 393 THR A C 1
ATOM 2959 O O . THR A 1 393 ? 6.534 3.631 -23.197 1.00 96.94 393 THR A O 1
ATOM 2962 N N . PRO A 1 394 ? 7.215 5.716 -23.699 1.00 95.81 394 PRO A N 1
ATOM 2963 C CA . PRO A 1 394 ? 5.898 6.170 -24.138 1.00 95.81 394 PRO A CA 1
ATOM 2964 C C . PRO A 1 394 ? 5.364 5.335 -25.308 1.00 95.81 394 PRO A C 1
ATOM 2966 O O . PRO A 1 394 ? 6.109 4.657 -26.012 1.00 95.81 394 PRO A O 1
ATOM 2969 N N . ARG A 1 395 ? 4.046 5.388 -25.518 1.00 96.31 395 ARG A N 1
ATOM 2970 C CA . ARG A 1 395 ? 3.422 4.794 -26.707 1.00 96.31 395 ARG A CA 1
ATOM 2971 C C . ARG A 1 395 ? 3.979 5.428 -27.980 1.00 96.31 395 ARG A C 1
ATOM 2973 O O . ARG A 1 395 ? 4.329 6.605 -27.979 1.00 96.31 395 ARG A O 1
ATOM 2980 N N . LEU A 1 396 ? 3.969 4.660 -29.066 1.00 94.25 396 LEU A N 1
ATOM 2981 C CA . LEU A 1 396 ? 4.204 5.193 -30.402 1.00 94.25 396 LEU A CA 1
ATOM 2982 C C . LEU A 1 396 ? 3.173 6.279 -30.719 1.00 94.25 396 LEU A C 1
ATOM 2984 O O . LEU A 1 396 ? 1.985 6.111 -30.433 1.00 94.25 396 LEU A O 1
ATOM 2988 N N . GLU A 1 397 ? 3.626 7.360 -31.353 1.00 91.44 397 GLU A N 1
ATOM 2989 C CA . GLU A 1 397 ? 2.753 8.459 -31.788 1.00 91.44 397 GLU A CA 1
ATOM 2990 C C . GLU A 1 397 ? 1.684 7.975 -32.773 1.00 91.44 397 GLU A C 1
ATOM 2992 O O . GLU A 1 397 ? 0.526 8.379 -32.694 1.00 91.44 397 GLU A O 1
ATOM 2997 N N . SER A 1 398 ? 2.069 7.070 -33.676 1.00 93.19 398 SER A N 1
ATOM 2998 C CA . SER A 1 398 ? 1.176 6.428 -34.640 1.00 93.19 398 SER A CA 1
ATOM 2999 C C . SER A 1 398 ? 1.041 4.936 -34.320 1.00 93.19 398 SER A C 1
ATOM 3001 O O . SER A 1 398 ? 2.008 4.188 -34.486 1.00 93.19 398 SER A O 1
ATOM 3003 N N . PRO A 1 399 ? -0.135 4.472 -33.856 1.00 92.69 399 PRO A N 1
ATOM 3004 C CA . PRO A 1 399 ? -0.381 3.057 -33.609 1.00 92.69 399 PRO A CA 1
ATOM 3005 C C . PRO A 1 399 ? -0.242 2.201 -34.871 1.00 92.69 399 PRO A C 1
ATOM 3007 O O . PRO A 1 399 ? -0.623 2.614 -35.967 1.00 92.69 399 PRO A O 1
ATOM 3010 N N . ARG A 1 400 ? 0.235 0.964 -34.710 1.00 95.44 400 ARG A N 1
ATOM 3011 C CA . ARG A 1 400 ? 0.225 -0.040 -35.779 1.00 95.44 400 ARG A CA 1
ATOM 3012 C C . ARG A 1 400 ? -1.205 -0.468 -36.069 1.00 95.44 400 ARG A C 1
ATOM 3014 O O . ARG A 1 400 ? -1.985 -0.684 -35.142 1.00 95.44 400 ARG A O 1
ATOM 3021 N N . LEU A 1 401 ? -1.511 -0.669 -37.349 1.00 94.94 401 LEU A N 1
ATOM 3022 C CA . LEU A 1 401 ? -2.798 -1.219 -37.787 1.00 94.94 401 LEU A CA 1
ATOM 3023 C C . LEU A 1 401 ? -3.007 -2.656 -37.301 1.00 94.94 401 LEU A C 1
ATOM 3025 O O . LEU A 1 401 ? -4.138 -3.068 -37.074 1.00 94.94 401 LEU A O 1
ATOM 3029 N N . SER A 1 402 ? -1.921 -3.412 -37.141 1.00 95.81 402 SER A N 1
ATOM 3030 C CA . SER A 1 402 ? -1.963 -4.777 -36.637 1.00 95.81 402 SER A CA 1
ATOM 3031 C C . SER A 1 402 ? -0.686 -5.101 -35.872 1.00 95.81 402 SER A C 1
ATOM 3033 O O . SER A 1 402 ? 0.423 -4.871 -36.358 1.00 95.81 402 SER A O 1
ATOM 3035 N N . VAL A 1 403 ? -0.864 -5.623 -34.666 1.00 96.44 403 VAL A N 1
ATOM 3036 C CA . VAL A 1 403 ? 0.150 -6.245 -33.824 1.00 96.44 403 VAL A CA 1
ATOM 3037 C C . VAL A 1 403 ? -0.236 -7.722 -33.713 1.00 96.44 403 VAL A C 1
ATOM 3039 O O . VAL A 1 403 ? -1.374 -7.994 -33.330 1.00 96.44 403 VAL A O 1
ATOM 3042 N N . PRO A 1 404 ? 0.646 -8.672 -34.068 1.00 96.00 404 PRO A N 1
ATOM 3043 C CA . PRO A 1 404 ? 0.344 -10.099 -33.976 1.00 96.00 404 PRO A CA 1
ATOM 3044 C C . PRO A 1 404 ? 0.001 -10.567 -32.552 1.00 96.00 404 PRO A C 1
ATOM 3046 O O . PRO A 1 404 ? 0.476 -10.010 -31.561 1.00 96.00 404 PRO A O 1
ATOM 3049 N N . ALA A 1 405 ? -0.786 -11.641 -32.449 1.00 96.38 405 ALA A N 1
ATOM 3050 C CA . ALA A 1 405 ? -0.974 -12.342 -31.180 1.00 96.38 405 ALA A CA 1
ATOM 3051 C C . ALA A 1 405 ? 0.373 -12.876 -30.653 1.00 96.38 405 ALA A C 1
ATOM 3053 O O . ALA A 1 405 ? 1.265 -13.214 -31.431 1.00 96.38 405 ALA A O 1
ATOM 3054 N N . GLY A 1 406 ? 0.530 -12.919 -29.332 1.00 96.75 406 GLY A N 1
ATOM 3055 C CA . GLY A 1 406 ? 1.774 -13.295 -28.661 1.00 96.75 406 GLY A CA 1
ATOM 3056 C C . GLY A 1 406 ? 2.827 -12.182 -28.616 1.00 96.75 406 GLY A C 1
ATOM 3057 O O . GLY A 1 406 ? 3.853 -12.353 -27.963 1.00 96.75 406 GLY A O 1
ATOM 3058 N N . SER A 1 407 ? 2.612 -11.024 -29.254 1.00 98.00 407 SER A N 1
ATOM 3059 C CA . SER A 1 407 ? 3.541 -9.894 -29.143 1.00 98.00 407 SER A CA 1
ATOM 3060 C C . SER A 1 407 ? 3.606 -9.350 -27.718 1.00 98.00 407 SER A C 1
ATOM 3062 O O . SER A 1 407 ? 2.580 -9.042 -27.114 1.00 98.00 407 SER A O 1
ATOM 3064 N N . VAL A 1 408 ? 4.825 -9.190 -27.209 1.00 98.19 408 VAL A N 1
ATOM 3065 C CA . VAL A 1 408 ? 5.137 -8.593 -25.908 1.00 98.19 408 VAL A CA 1
ATOM 3066 C C . VAL A 1 408 ? 5.589 -7.159 -26.137 1.00 98.19 408 VAL A C 1
ATOM 3068 O O . VAL A 1 408 ? 6.433 -6.905 -27.001 1.00 98.19 408 VAL A O 1
ATOM 3071 N N . GLY A 1 409 ? 5.049 -6.208 -25.379 1.00 97.38 409 GLY A N 1
ATOM 3072 C CA . GLY A 1 409 ? 5.410 -4.808 -25.565 1.00 97.38 409 GLY A CA 1
ATOM 3073 C C . GLY A 1 409 ? 5.330 -3.944 -24.321 1.00 97.38 409 GLY A C 1
ATOM 3074 O O . GLY A 1 409 ? 4.757 -4.338 -23.310 1.00 97.38 409 GLY A O 1
ATOM 3075 N N . ILE A 1 410 ? 5.870 -2.731 -24.443 1.00 97.69 410 ILE A N 1
ATOM 3076 C CA . ILE A 1 410 ? 5.912 -1.703 -23.398 1.00 97.69 410 ILE A CA 1
ATOM 3077 C C . ILE A 1 410 ? 5.176 -0.437 -23.856 1.00 97.69 410 ILE A C 1
ATOM 3079 O O . ILE A 1 410 ? 5.347 0.032 -24.987 1.00 97.69 410 ILE A O 1
ATOM 3083 N N . ALA A 1 411 ? 4.372 0.138 -22.960 1.00 94.50 411 ALA A N 1
ATOM 3084 C CA . ALA A 1 411 ? 3.692 1.417 -23.145 1.00 94.50 411 ALA A CA 1
ATOM 3085 C C . ALA A 1 411 ? 3.597 2.195 -21.824 1.00 94.50 411 ALA A C 1
ATOM 3087 O O . ALA A 1 411 ? 2.925 1.778 -20.882 1.00 94.50 411 ALA A O 1
ATOM 3088 N N . GLY A 1 412 ? 4.235 3.362 -21.769 1.00 92.94 412 GLY A N 1
ATOM 3089 C CA . GLY A 1 412 ? 4.392 4.126 -20.537 1.00 92.94 412 GLY A CA 1
ATOM 3090 C C . GLY A 1 412 ? 5.123 3.295 -19.485 1.00 92.94 412 GLY A C 1
ATOM 3091 O O . GLY A 1 412 ? 6.209 2.787 -19.738 1.00 92.94 412 GLY A O 1
ATOM 3092 N N . ASN A 1 413 ? 4.501 3.128 -18.320 1.00 90.50 413 ASN A N 1
ATOM 3093 C CA . ASN A 1 413 ? 5.009 2.312 -17.216 1.00 90.50 413 ASN A CA 1
ATOM 3094 C C . ASN A 1 413 ? 4.421 0.884 -17.188 1.00 90.50 413 ASN A C 1
ATOM 3096 O O . ASN A 1 413 ? 4.411 0.249 -16.134 1.00 90.50 413 ASN A O 1
ATOM 3100 N N . GLN A 1 414 ? 3.892 0.392 -18.312 1.00 92.00 414 GLN A N 1
ATOM 3101 C CA . GLN A 1 414 ? 3.239 -0.915 -18.399 1.00 92.00 414 GLN A CA 1
ATOM 3102 C C . GLN A 1 414 ? 3.930 -1.822 -19.415 1.00 92.00 414 GLN A C 1
ATOM 3104 O O . GLN A 1 414 ? 4.414 -1.359 -20.448 1.00 92.00 414 GLN A O 1
ATOM 3109 N N . THR A 1 415 ? 3.921 -3.122 -19.124 1.00 95.62 415 THR A N 1
ATOM 3110 C CA . THR A 1 415 ? 4.225 -4.195 -20.078 1.00 95.62 415 THR A CA 1
ATOM 3111 C C . THR A 1 415 ? 3.009 -5.108 -20.210 1.00 95.62 415 THR A C 1
ATOM 3113 O O . THR A 1 415 ? 2.115 -5.089 -19.364 1.00 95.62 415 THR A O 1
ATOM 3116 N N . GLY A 1 416 ? 2.926 -5.858 -21.299 1.00 95.44 416 GLY A N 1
ATOM 3117 C CA . GLY A 1 416 ? 1.755 -6.656 -21.621 1.00 95.44 416 GLY A CA 1
ATOM 3118 C C . GLY A 1 416 ? 1.979 -7.515 -22.850 1.00 95.44 416 GLY A C 1
ATOM 3119 O O . GLY A 1 416 ? 2.952 -7.346 -23.586 1.00 95.44 416 GLY A O 1
ATOM 3120 N N . ILE A 1 417 ? 1.054 -8.445 -23.058 1.00 97.19 417 ILE A N 1
ATOM 3121 C CA . ILE A 1 417 ? 1.087 -9.395 -24.163 1.00 97.19 417 ILE A CA 1
ATOM 3122 C C . ILE A 1 417 ? -0.232 -9.277 -24.917 1.00 97.19 417 ILE A C 1
ATOM 3124 O O . ILE A 1 417 ? -1.302 -9.296 -24.307 1.00 97.19 417 ILE A O 1
ATOM 3128 N N . TYR A 1 418 ? -0.162 -9.169 -26.237 1.00 96.69 418 TYR A N 1
ATOM 3129 C CA . TYR A 1 418 ? -1.336 -9.159 -27.099 1.00 96.69 418 TYR A CA 1
ATOM 3130 C C . TYR A 1 418 ? -1.892 -10.589 -27.201 1.00 96.69 418 TYR A C 1
ATOM 3132 O O . TYR A 1 418 ? -1.223 -11.448 -27.772 1.00 96.69 418 TYR A O 1
ATOM 3140 N N . PRO A 1 419 ? -3.091 -10.895 -26.671 1.00 95.88 419 PRO A N 1
ATOM 3141 C CA . PRO A 1 419 ? -3.646 -12.249 -26.738 1.00 95.88 419 PRO A CA 1
ATOM 3142 C C . PRO A 1 419 ? -4.199 -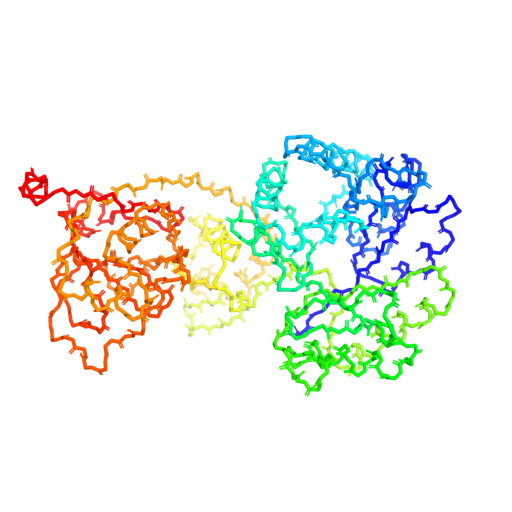12.586 -28.127 1.00 95.88 419 PRO A C 1
ATOM 3144 O O . PRO A 1 419 ? -4.340 -13.752 -28.475 1.00 95.88 419 PRO A O 1
ATOM 3147 N N . LEU A 1 420 ? -4.528 -11.556 -28.908 1.00 94.69 420 LEU A N 1
ATOM 3148 C CA . LEU A 1 420 ? -5.143 -11.619 -30.226 1.00 94.69 420 LEU A CA 1
ATOM 3149 C C . LEU A 1 420 ? -4.475 -10.576 -31.121 1.00 94.69 420 LEU A C 1
ATOM 3151 O O . LEU A 1 420 ? -3.953 -9.577 -30.623 1.00 94.69 420 LEU A O 1
ATOM 3155 N N . ALA A 1 421 ? -4.527 -10.787 -32.437 1.00 95.38 421 ALA A N 1
ATOM 3156 C CA . ALA A 1 421 ? -4.051 -9.786 -33.378 1.00 95.38 421 ALA A CA 1
ATOM 3157 C C . ALA A 1 421 ? -4.964 -8.549 -33.345 1.00 95.38 421 ALA A C 1
ATOM 3159 O O . ALA A 1 421 ? -6.171 -8.660 -33.571 1.00 95.38 421 ALA A O 1
ATOM 3160 N N . SER A 1 422 ? -4.404 -7.375 -33.056 1.00 94.50 422 SER A N 1
ATOM 3161 C CA . SER A 1 422 ? -5.172 -6.129 -32.946 1.00 94.50 422 SER A CA 1
ATOM 3162 C C . SER A 1 422 ? -4.319 -4.897 -33.257 1.00 94.50 422 SER A C 1
ATOM 3164 O O . SER A 1 422 ? -3.096 -4.961 -33.141 1.00 94.50 422 SER A O 1
ATOM 3166 N N . PRO A 1 423 ? -4.919 -3.741 -33.590 1.00 94.12 423 PRO A N 1
ATOM 3167 C CA . PRO A 1 423 ? -4.184 -2.482 -33.636 1.00 94.12 423 PRO A CA 1
ATOM 3168 C C . PRO A 1 423 ? -3.547 -2.155 -32.277 1.00 94.12 423 PRO A C 1
ATOM 3170 O O . PRO A 1 423 ? -4.093 -2.506 -31.227 1.00 94.12 423 PRO A O 1
ATOM 3173 N N . GLY A 1 424 ? -2.405 -1.465 -32.275 1.00 93.31 424 GLY A N 1
ATOM 3174 C CA . GLY A 1 424 ? -1.681 -1.183 -31.035 1.00 93.31 424 GLY A CA 1
ATOM 3175 C C . GLY A 1 424 ? -0.536 -0.185 -31.184 1.00 93.31 424 GLY A C 1
ATOM 3176 O O . GLY A 1 424 ? 0.235 -0.236 -32.136 1.00 93.31 424 GLY A O 1
ATOM 3177 N N . GLY A 1 425 ? -0.415 0.733 -30.221 1.00 94.56 425 GLY A N 1
ATOM 3178 C CA . GLY A 1 425 ? 0.665 1.732 -30.151 1.00 94.56 425 GLY A CA 1
ATOM 3179 C C . GLY A 1 425 ? 1.771 1.389 -29.152 1.00 94.56 425 GLY A C 1
ATOM 3180 O O . GLY A 1 425 ? 2.412 2.291 -28.625 1.00 94.56 425 GLY A O 1
ATOM 3181 N N . TRP A 1 426 ? 1.933 0.113 -28.801 1.00 96.94 426 TRP A N 1
ATOM 3182 C CA . TRP A 1 426 ? 2.951 -0.323 -27.842 1.00 96.94 426 TRP A CA 1
ATOM 3183 C C . TRP A 1 426 ? 4.273 -0.602 -28.561 1.00 96.94 426 TRP A C 1
ATOM 3185 O O . TRP A 1 426 ? 4.265 -1.037 -29.713 1.00 96.94 426 TRP A O 1
ATOM 3195 N N . ASN A 1 427 ? 5.388 -0.387 -27.863 1.00 97.94 427 ASN A N 1
ATOM 3196 C CA . ASN A 1 427 ? 6.720 -0.743 -28.344 1.00 97.94 427 ASN A CA 1
ATOM 3197 C C . ASN A 1 427 ? 6.888 -2.257 -28.215 1.00 97.94 427 ASN A C 1
ATOM 3199 O O . ASN A 1 427 ? 6.938 -2.766 -27.098 1.00 97.94 427 ASN A O 1
ATOM 3203 N N . ILE A 1 428 ? 6.918 -2.979 -29.330 1.00 98.38 428 ILE A N 1
ATOM 3204 C CA . ILE A 1 428 ? 7.002 -4.437 -29.357 1.00 98.38 428 ILE A CA 1
ATOM 3205 C C . ILE A 1 428 ? 8.462 -4.854 -29.204 1.00 98.38 428 ILE A C 1
ATOM 3207 O O . ILE A 1 428 ? 9.292 -4.579 -30.070 1.00 98.38 428 ILE A O 1
ATOM 3211 N N . ILE A 1 429 ? 8.760 -5.529 -28.096 1.00 98.44 429 ILE A N 1
ATOM 3212 C CA . ILE A 1 429 ? 10.120 -5.910 -27.686 1.00 98.44 429 ILE A CA 1
ATOM 3213 C C . ILE A 1 429 ? 10.420 -7.397 -27.909 1.00 98.44 429 ILE A C 1
ATOM 3215 O O . ILE A 1 429 ? 11.576 -7.805 -27.867 1.00 98.44 429 ILE A O 1
ATOM 3219 N N . GLY A 1 430 ? 9.391 -8.206 -28.157 1.00 98.12 430 GLY A N 1
ATOM 3220 C CA . GLY A 1 430 ? 9.535 -9.637 -28.394 1.00 98.12 430 GLY A CA 1
ATOM 3221 C C . GLY A 1 430 ? 8.199 -10.332 -28.610 1.00 98.12 430 GLY A C 1
ATOM 3222 O O . GLY A 1 430 ? 7.156 -9.683 -28.747 1.00 98.12 430 GLY A O 1
ATOM 3223 N N . ARG A 1 431 ? 8.227 -11.664 -28.637 1.00 97.94 431 ARG A N 1
ATOM 3224 C CA . ARG A 1 431 ? 7.048 -12.515 -28.840 1.00 97.94 431 ARG A CA 1
ATOM 3225 C C . ARG A 1 431 ? 7.101 -13.765 -27.975 1.00 97.94 431 ARG A C 1
ATOM 3227 O O . ARG A 1 431 ? 8.175 -14.305 -27.729 1.00 97.94 431 ARG A O 1
ATOM 3234 N N . THR A 1 432 ? 5.933 -14.243 -27.558 1.00 97.75 432 THR A N 1
ATOM 3235 C CA . THR A 1 432 ? 5.754 -15.543 -26.903 1.00 97.75 432 THR A CA 1
ATOM 3236 C C . THR A 1 432 ? 5.012 -16.519 -27.823 1.00 97.75 432 THR A C 1
ATOM 3238 O O . THR A 1 432 ? 4.107 -16.083 -28.538 1.00 97.75 432 THR A O 1
ATOM 3241 N N . PRO A 1 433 ? 5.370 -17.818 -27.826 1.00 96.25 433 PRO A N 1
ATOM 3242 C CA . PRO A 1 433 ? 4.633 -18.842 -28.565 1.00 96.25 433 PRO A CA 1
ATOM 3243 C C . PRO A 1 433 ? 3.366 -19.294 -27.819 1.00 96.25 433 PRO A C 1
ATOM 3245 O O . PRO A 1 433 ? 2.552 -20.036 -28.360 1.00 96.25 433 PRO A O 1
ATOM 3248 N N . LEU A 1 434 ? 3.180 -18.872 -26.561 1.00 95.62 434 LEU A N 1
ATOM 3249 C CA . LEU A 1 434 ? 2.035 -19.294 -25.764 1.00 95.62 434 LEU A CA 1
ATOM 3250 C C . LEU A 1 434 ? 0.720 -18.727 -26.310 1.00 95.62 434 LEU A C 1
ATOM 3252 O O . LEU A 1 434 ? 0.612 -17.550 -26.655 1.00 95.62 434 LEU A O 1
ATOM 3256 N N . THR A 1 435 ? -0.323 -19.557 -26.286 1.00 94.56 435 THR A N 1
ATOM 3257 C CA . THR A 1 435 ? -1.699 -19.114 -26.530 1.00 94.56 435 THR A CA 1
ATOM 3258 C C . THR A 1 435 ? -2.292 -18.555 -25.239 1.00 94.56 435 THR A C 1
ATOM 3260 O O . THR A 1 435 ? -2.470 -19.281 -24.262 1.00 94.56 435 THR A O 1
ATOM 3263 N N . LEU A 1 436 ? -2.608 -17.259 -25.225 1.00 95.06 436 LEU A N 1
ATOM 3264 C CA . LEU A 1 436 ? -3.118 -16.573 -24.029 1.00 95.06 436 LEU A CA 1
ATOM 3265 C C . LEU A 1 436 ? -4.621 -16.751 -23.814 1.00 95.06 436 LEU A C 1
ATOM 3267 O O . LEU A 1 436 ? -5.098 -16.667 -22.680 1.00 95.06 436 LEU A O 1
ATOM 3271 N N . PHE A 1 437 ? -5.361 -16.956 -24.902 1.00 95.19 437 PHE A N 1
ATOM 3272 C CA . PHE A 1 437 ? -6.803 -17.130 -24.886 1.00 95.19 437 PHE A CA 1
ATOM 3273 C C . PHE A 1 437 ? -7.227 -18.203 -25.888 1.00 95.19 437 PHE A C 1
ATOM 3275 O O . PHE A 1 437 ? -6.932 -18.096 -27.077 1.00 95.19 437 PHE A O 1
ATOM 3282 N N . ASN A 1 438 ? -7.946 -19.217 -25.408 1.00 93.88 438 ASN A N 1
ATOM 3283 C CA . ASN A 1 438 ? -8.554 -20.255 -26.229 1.00 93.88 438 ASN A CA 1
ATOM 3284 C C . ASN A 1 438 ? -9.984 -20.543 -25.735 1.00 93.88 438 ASN A C 1
ATOM 3286 O O . ASN A 1 438 ? -10.149 -21.271 -24.758 1.00 93.88 438 ASN A O 1
ATOM 3290 N N . PRO A 1 439 ? -11.034 -20.041 -26.407 1.00 92.94 439 PRO A N 1
ATOM 3291 C CA . PRO A 1 439 ? -12.415 -20.227 -25.958 1.00 92.94 439 PRO A CA 1
ATOM 3292 C C . PRO A 1 439 ? -12.887 -21.690 -25.977 1.00 92.94 439 PRO A C 1
ATOM 3294 O O . PRO A 1 439 ? -13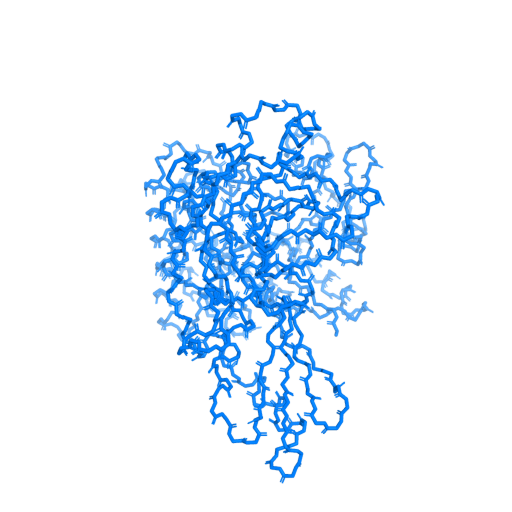.902 -21.995 -25.361 1.00 92.94 439 PRO A O 1
ATOM 3297 N N . ALA A 1 440 ? -12.183 -22.583 -26.680 1.00 94.44 440 ALA A N 1
ATOM 3298 C CA . ALA A 1 440 ? -12.506 -24.007 -26.736 1.00 94.44 440 ALA A CA 1
ATOM 3299 C C . ALA A 1 440 ? -11.828 -24.835 -25.626 1.00 94.44 440 ALA A C 1
ATOM 3301 O O . ALA A 1 440 ? -12.137 -26.016 -25.479 1.00 94.44 440 ALA A O 1
ATOM 3302 N N . ALA A 1 441 ? -10.893 -24.252 -24.869 1.00 92.19 441 ALA A N 1
ATOM 3303 C CA . ALA A 1 441 ? -10.219 -24.938 -23.772 1.00 92.19 441 ALA A CA 1
ATOM 3304 C C . ALA A 1 441 ? -11.083 -24.959 -22.501 1.00 92.19 441 ALA A C 1
ATOM 3306 O O . ALA A 1 441 ? -11.845 -24.030 -22.244 1.00 92.19 441 ALA A O 1
ATOM 3307 N N . GLU A 1 442 ? -10.894 -25.981 -21.657 1.00 90.62 442 GLU A N 1
ATOM 3308 C CA . GLU A 1 442 ? -11.532 -26.063 -20.331 1.00 90.62 442 GLU A CA 1
ATOM 3309 C C . GLU A 1 442 ? -11.194 -24.842 -19.461 1.00 90.62 442 GLU A C 1
ATOM 3311 O O . GLU A 1 442 ? -12.053 -24.316 -18.756 1.00 90.62 442 GLU A O 1
ATOM 3316 N N . LYS A 1 443 ? -9.952 -24.349 -19.569 1.00 89.50 443 LYS A N 1
ATOM 3317 C CA . LYS A 1 443 ? -9.516 -23.068 -19.014 1.00 89.50 443 LYS A CA 1
ATOM 3318 C C . LYS A 1 443 ? -9.217 -22.091 -20.158 1.00 89.50 443 LYS A C 1
ATOM 3320 O O . LYS A 1 443 ? -8.122 -22.148 -20.720 1.00 89.50 443 LYS A O 1
ATOM 3325 N N . PRO A 1 444 ? -10.151 -21.184 -20.504 1.00 92.69 444 PRO A N 1
ATOM 3326 C CA . PRO A 1 444 ? -9.984 -20.330 -21.673 1.00 92.69 444 PRO A CA 1
ATOM 3327 C C . PRO A 1 444 ? -8.853 -19.311 -21.583 1.00 92.69 444 PRO A C 1
ATOM 3329 O O . PRO A 1 444 ? -8.364 -18.872 -22.617 1.00 92.69 444 PRO A O 1
ATOM 3332 N N . PHE A 1 445 ? -8.449 -18.909 -20.377 1.00 94.88 445 PHE A N 1
ATOM 3333 C CA . PHE A 1 445 ? -7.444 -17.870 -20.152 1.00 94.88 445 PHE A CA 1
ATOM 3334 C C . PHE A 1 445 ? -6.166 -18.459 -19.552 1.00 94.88 445 PHE A C 1
ATOM 3336 O O . PHE A 1 445 ? -6.219 -19.235 -18.596 1.00 94.88 445 PHE A O 1
ATOM 3343 N N . LEU A 1 446 ? -5.008 -18.051 -20.076 1.00 95.31 446 LEU A N 1
ATOM 3344 C CA . LEU A 1 446 ? -3.710 -18.458 -19.531 1.00 95.31 446 LEU A CA 1
ATOM 3345 C C . LEU A 1 446 ? -3.451 -17.864 -18.138 1.00 95.31 446 LEU A C 1
ATOM 3347 O O . LEU A 1 446 ? -2.861 -18.538 -17.290 1.00 95.31 446 LEU A O 1
ATOM 3351 N N . PHE A 1 447 ? -3.880 -16.622 -17.910 1.00 95.50 447 PHE A N 1
ATOM 3352 C CA . PHE A 1 447 ? -3.681 -15.877 -16.666 1.00 95.50 447 PHE A CA 1
ATOM 3353 C C . PHE A 1 447 ? -4.984 -15.739 -15.885 1.00 95.50 447 PHE A C 1
ATOM 3355 O O . PHE A 1 447 ? -6.045 -15.604 -16.486 1.00 95.50 447 PHE A O 1
ATOM 3362 N N . ASP A 1 448 ? -4.872 -15.674 -14.563 1.00 92.31 448 ASP A N 1
ATOM 3363 C CA . ASP A 1 448 ? -5.925 -15.249 -13.644 1.00 92.31 448 ASP A CA 1
ATOM 3364 C C . ASP A 1 448 ? -5.496 -13.966 -12.901 1.00 92.31 448 ASP A C 1
ATOM 3366 O O . ASP A 1 448 ? -4.303 -13.766 -12.642 1.00 92.31 448 ASP A O 1
ATOM 3370 N N . PRO A 1 449 ? -6.433 -13.081 -12.503 1.00 91.62 449 PRO A N 1
ATOM 3371 C CA . PRO A 1 449 ? -6.121 -11.981 -11.593 1.00 91.62 449 PRO A CA 1
ATOM 3372 C C . PRO A 1 449 ? -5.487 -12.487 -10.290 1.00 91.62 449 PRO A C 1
ATOM 3374 O O . PRO A 1 449 ? -6.066 -13.317 -9.581 1.00 91.62 449 PRO A O 1
ATOM 3377 N N . GLY A 1 450 ? -4.308 -11.958 -9.964 1.00 91.75 450 GLY A N 1
ATOM 3378 C CA . GLY A 1 450 ? -3.479 -12.395 -8.841 1.00 91.75 450 GLY A CA 1
ATOM 3379 C C . GLY A 1 450 ? -2.339 -13.351 -9.196 1.00 91.75 450 GLY A C 1
ATOM 3380 O O . GLY A 1 450 ? -1.552 -13.669 -8.306 1.00 91.75 450 GLY A O 1
ATOM 3381 N N . ASP A 1 451 ? -2.221 -13.780 -10.455 1.00 95.06 451 ASP A N 1
ATOM 3382 C CA . ASP A 1 451 ? -1.031 -14.485 -10.930 1.00 95.06 451 ASP A CA 1
ATOM 3383 C C . ASP A 1 451 ? 0.201 -13.565 -10.938 1.00 95.06 451 ASP A C 1
ATOM 3385 O O . ASP A 1 451 ? 0.117 -12.347 -11.141 1.00 95.06 451 ASP A O 1
ATOM 3389 N N . GLU A 1 452 ? 1.364 -14.182 -10.752 1.00 95.94 452 GLU A N 1
ATOM 3390 C CA . GLU A 1 452 ? 2.667 -13.576 -10.996 1.00 95.94 452 GLU A CA 1
ATOM 3391 C C . GLU A 1 452 ? 3.178 -14.036 -12.362 1.00 95.94 452 GLU A C 1
ATOM 3393 O O . GLU A 1 452 ? 3.083 -15.210 -12.701 1.00 95.94 452 GLU A O 1
ATOM 3398 N N . VAL A 1 453 ? 3.739 -13.132 -13.156 1.00 97.62 453 VAL A N 1
ATOM 3399 C CA . VAL A 1 453 ? 4.275 -13.429 -14.488 1.00 97.62 453 VAL A CA 1
ATOM 3400 C C . VAL A 1 453 ? 5.765 -13.134 -14.499 1.00 97.62 453 VAL A C 1
ATOM 3402 O O . VAL A 1 453 ? 6.197 -12.093 -14.003 1.00 97.62 453 VAL A O 1
ATOM 3405 N N . ARG A 1 454 ? 6.556 -14.031 -15.087 1.00 97.75 454 ARG A N 1
ATOM 3406 C CA . ARG A 1 454 ? 7.968 -13.790 -15.400 1.00 97.75 454 ARG A CA 1
ATOM 3407 C C . ARG A 1 454 ? 8.201 -14.069 -16.874 1.00 97.75 454 ARG A C 1
ATOM 3409 O O . ARG A 1 454 ? 7.837 -15.136 -17.360 1.00 97.75 454 ARG A O 1
ATOM 3416 N N . PHE A 1 455 ? 8.827 -13.132 -17.572 1.00 98.19 455 PHE A N 1
ATOM 3417 C CA . PHE A 1 455 ? 9.190 -13.322 -18.972 1.00 98.19 455 PHE A CA 1
ATOM 3418 C C . PHE A 1 455 ? 10.562 -13.981 -19.066 1.00 98.19 455 PHE A C 1
ATOM 3420 O O . PHE A 1 455 ? 11.570 -13.369 -18.739 1.00 98.19 455 PHE A O 1
ATOM 3427 N N . VAL A 1 456 ? 10.615 -15.226 -19.522 1.00 97.62 456 VAL A N 1
ATOM 3428 C CA . VAL A 1 456 ? 11.860 -15.992 -19.617 1.00 97.62 456 VAL A CA 1
ATOM 3429 C C . VAL A 1 456 ? 12.443 -15.817 -21.021 1.00 97.62 456 VAL A C 1
ATOM 3431 O O . VAL A 1 456 ? 11.795 -16.226 -21.985 1.00 97.62 456 VAL A O 1
ATOM 3434 N N . PRO A 1 457 ? 13.633 -15.208 -21.186 1.00 97.19 457 PRO A N 1
ATOM 3435 C CA . PRO A 1 457 ? 14.267 -15.102 -22.496 1.00 97.19 457 PRO A CA 1
ATOM 3436 C C . PRO A 1 457 ? 14.551 -16.486 -23.093 1.00 97.19 457 PRO A C 1
ATOM 3438 O O . PRO A 1 457 ? 15.143 -17.335 -22.429 1.00 97.19 457 PRO A O 1
ATOM 3441 N N . VAL A 1 458 ? 14.156 -16.700 -24.348 1.00 97.06 458 VAL A N 1
ATOM 3442 C CA . VAL A 1 458 ? 14.441 -17.923 -25.117 1.00 97.06 458 VAL A CA 1
ATOM 3443 C C . VAL A 1 458 ? 15.058 -17.584 -26.473 1.00 97.06 458 VAL A C 1
ATOM 3445 O O . VAL A 1 458 ? 14.869 -16.481 -26.993 1.00 97.06 458 VAL A O 1
ATOM 3448 N N . SER A 1 459 ? 15.811 -18.525 -27.048 1.00 95.44 459 SER A N 1
ATOM 3449 C CA . SER A 1 459 ? 16.344 -18.378 -28.407 1.00 95.44 459 SER A CA 1
ATOM 3450 C C . SER A 1 459 ? 15.236 -18.512 -29.459 1.00 95.44 459 SER A C 1
ATOM 3452 O O . SER A 1 459 ? 14.139 -18.990 -29.158 1.00 95.44 459 SER A O 1
ATOM 3454 N N . ALA A 1 460 ? 15.520 -18.102 -30.697 1.00 93.25 460 ALA A N 1
ATOM 3455 C CA . ALA A 1 460 ? 14.586 -18.269 -31.811 1.00 93.25 460 ALA A CA 1
ATOM 3456 C C . ALA A 1 460 ? 14.266 -19.755 -32.061 1.00 93.25 460 ALA A C 1
ATOM 3458 O O . ALA A 1 460 ? 13.107 -20.114 -32.228 1.00 93.25 460 ALA A O 1
ATOM 3459 N N . GLU A 1 461 ? 15.263 -20.641 -31.962 1.00 93.12 461 GLU A N 1
ATOM 3460 C CA . GLU A 1 461 ? 15.062 -22.084 -32.139 1.00 93.12 461 GLU A CA 1
ATOM 3461 C C . GLU A 1 461 ? 14.132 -22.668 -31.066 1.00 93.12 461 GLU A C 1
ATOM 3463 O O . GLU A 1 461 ? 13.275 -23.500 -31.357 1.00 93.12 461 GLU A O 1
ATOM 3468 N N . ALA A 1 462 ? 14.280 -22.223 -29.813 1.00 90.88 462 ALA A N 1
ATOM 3469 C CA . ALA A 1 462 ? 13.423 -22.663 -28.718 1.00 90.88 462 ALA A CA 1
ATOM 3470 C C . ALA A 1 462 ? 11.997 -22.099 -28.828 1.00 90.88 462 ALA A C 1
ATOM 3472 O O . ALA A 1 462 ? 11.051 -22.776 -28.429 1.00 90.88 462 ALA A O 1
ATOM 3473 N N . PHE A 1 463 ? 11.838 -20.890 -29.376 1.00 92.19 463 PHE A N 1
ATOM 3474 C CA . PHE A 1 463 ? 10.535 -20.309 -29.696 1.00 92.19 463 PHE A CA 1
ATOM 3475 C C . PHE A 1 463 ? 9.804 -21.140 -30.757 1.00 92.19 463 PHE A C 1
ATOM 3477 O O . PHE A 1 463 ? 8.656 -21.521 -30.539 1.00 92.19 463 PHE A O 1
ATOM 3484 N N . ASP A 1 464 ? 10.483 -21.483 -31.853 1.00 88.75 464 ASP A N 1
ATOM 3485 C CA . ASP A 1 464 ? 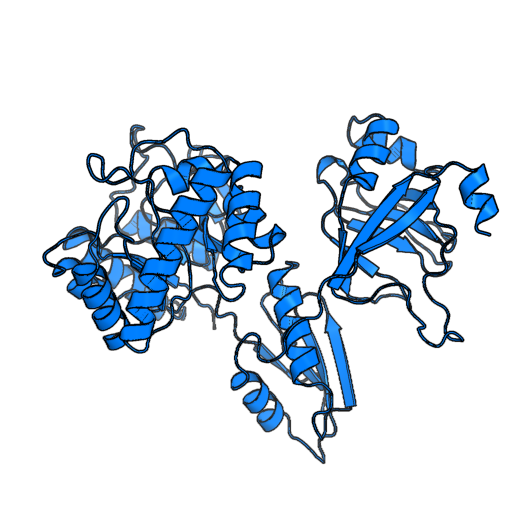9.898 -22.269 -32.944 1.00 88.75 464 ASP A CA 1
ATOM 3486 C C . ASP A 1 464 ? 9.545 -23.698 -32.502 1.00 88.75 464 ASP A C 1
ATOM 3488 O O . ASP A 1 464 ? 8.548 -24.259 -32.945 1.00 88.75 464 ASP A O 1
ATOM 3492 N N . ALA A 1 465 ? 10.311 -24.279 -31.571 1.00 84.62 465 ALA A N 1
ATOM 3493 C CA . ALA A 1 465 ? 10.035 -25.606 -31.015 1.00 84.62 465 ALA A CA 1
ATOM 3494 C C . ALA A 1 465 ? 8.769 -25.683 -30.133 1.00 84.62 465 ALA A C 1
ATOM 3496 O O . ALA A 1 465 ? 8.327 -26.786 -29.813 1.00 84.62 465 ALA A O 1
ATOM 3497 N N . HIS A 1 466 ? 8.204 -24.545 -29.709 1.00 75.50 466 HIS A N 1
ATOM 3498 C CA . HIS A 1 466 ? 6.942 -24.484 -28.955 1.00 75.50 466 HIS A CA 1
ATOM 3499 C C . HIS A 1 466 ? 5.698 -24.367 -29.855 1.00 75.50 466 HIS A C 1
ATOM 3501 O O . HIS A 1 466 ? 4.586 -24.467 -29.330 1.00 75.50 466 HIS A O 1
ATOM 3507 N N . GLY A 1 467 ? 5.887 -24.077 -31.149 1.00 56.62 467 GLY A N 1
ATOM 3508 C CA . GLY A 1 467 ? 4.835 -23.709 -32.104 1.00 56.62 467 GLY A CA 1
ATOM 3509 C C . GLY A 1 467 ? 4.076 -24.870 -32.728 1.00 56.62 467 GLY A C 1
ATOM 3510 O O . GLY A 1 467 ? 4.677 -25.952 -32.922 1.00 56.62 467 GLY A O 1
#

pLDDT: mean 92.07, std 6.81, range [56.62, 98.75]

Nearest PDB structures (foldseek):
  1v6t-assembly1_A  TM=9.570E-01  e=1.232E-27  Pyrococcus horikoshii OT3
  2dfa-assembly1_A  TM=9.351E-01  e=4.331E-28  Thermus thermophilus HB8
  3opf-assembly2_B  TM=9.128E-01  e=1.175E-21  Thermus thermophilus HB8
  3opf-assembly1_A  TM=9.138E-01  e=1.764E-21  Thermus thermophilus HB8
  3mml-assembly1_B  TM=7.727E-01  e=1.175E-21  Mycolicibacterium smegmatis MC2 155

InterPro domains:
  IPR003833 Carboxyltransferase domain, subdomain C and D [PF02682] (254-447)
  IPR003833 Carboxyltransferase domain, subdomain C and D [SM00796] (253-447)
  IPR005501 LamB/YcsF/PxpA-like [NF003814] (1-250)
  IPR005501 LamB/YcsF/PxpA-like [PF03746] (4-237)
  IPR005501 LamB/YcsF/PxpA-like [PTHR30292] (1-246)
  IPR010016 5-oxoprolinase subunit B [TIGR00370] (258-456)
  IPR011330 Glycoside hydrolase/deacetylase, beta/alpha-barrel [SSF88713] (3-247)
  IPR029000 Cyclophilin-like domain superfamily [G3DSA:2.40.100.10] (335-467)
  IPR029000 Cyclophilin-like domain superfamily [SSF50891] (336-463)

Mean predicted aligned error: 8.74 Å

Foldseek 3Di:
DAAAFAEEEFQQDDVCPLLLLQLLLGQEYAHEQQQLGHDLVSLLVSLVSNVVNNHAYAHAFAHNCNVNSRQDDDPDDLVRVLCRQLVSRVRSQVSNVVVVHGHQEYEYDHPVQVVQQAPLVSLLSNLLSVCVSPVRYAYEHAWPGSNQVSNLVSQHHYAHEDELFAAAAPSGHQDPPPDPPGTHPDLVSSLVQVCCCRVVQWGQHVVGDTDRTHGRYYYFYSPDPVSSVSSVVNSVVCVVVVYHHHDGPPQAFDWDDPPFFKIKTFGPPDQTSNLLLQLVLLVQVCPPPPFWDDWADDRGIIITGGHCVTDGPVRVSVVSRPQPRNNDPDDAAAEDEFEWAQPFPQLVVLQVVLVHDSVVLCCQQQVWKWAFSHDDPDALKTWTAGRDQSSADAFAPDWDQWDAFQFWFHHGRTIIGHLHIGIGRTRGRTGTLDRQADPPDPDGGPDDHGHIYGHHYDHPVVRVVSD

Organism: Pontiella desulfatans (NCBI:txid2750659)